Protein AF-A0A969LD33-F1 (afdb_monomer)

Structure (mmCIF, N/CA/C/O backbone):
data_AF-A0A969LD33-F1
#
_entry.id   AF-A0A969LD33-F1
#
loop_
_atom_site.group_PDB
_atom_site.id
_atom_site.type_symbol
_atom_site.label_atom_id
_atom_site.label_alt_id
_atom_site.label_comp_id
_atom_site.label_asym_id
_atom_site.label_entity_id
_atom_site.label_seq_id
_atom_site.pdbx_PDB_ins_code
_atom_site.Cartn_x
_atom_site.Cartn_y
_atom_site.Cartn_z
_atom_site.occupancy
_atom_site.B_iso_or_equiv
_atom_site.auth_seq_id
_atom_site.auth_comp_id
_atom_site.auth_asym_id
_atom_site.auth_atom_id
_atom_site.pdbx_PDB_model_num
ATOM 1 N N . MET A 1 1 ? 9.204 -5.238 -15.839 1.00 81.50 1 MET A N 1
ATOM 2 C CA . MET A 1 1 ? 9.076 -4.074 -16.749 1.00 81.50 1 MET A CA 1
ATOM 3 C C . MET A 1 1 ? 10.156 -3.019 -16.549 1.00 81.50 1 MET A C 1
ATOM 5 O O . MET A 1 1 ? 10.791 -2.683 -17.538 1.00 81.50 1 MET A O 1
ATOM 9 N N . ILE A 1 2 ? 10.417 -2.546 -15.320 1.00 81.62 2 ILE A N 1
ATOM 10 C CA . ILE A 1 2 ? 11.443 -1.516 -15.028 1.00 81.62 2 ILE A CA 1
ATOM 11 C C . ILE A 1 2 ? 12.782 -1.817 -15.716 1.00 81.62 2 ILE A C 1
ATOM 13 O O . ILE A 1 2 ? 13.266 -0.999 -16.484 1.00 81.62 2 ILE A O 1
ATOM 17 N N . ASN A 1 3 ? 13.319 -3.028 -15.545 1.00 82.06 3 ASN A N 1
ATOM 18 C CA . ASN A 1 3 ? 14.589 -3.421 -16.159 1.00 82.06 3 ASN A CA 1
ATOM 19 C C . ASN A 1 3 ? 14.614 -3.291 -17.702 1.00 82.06 3 ASN A C 1
ATOM 21 O O . ASN A 1 3 ? 15.618 -2.871 -18.267 1.00 82.06 3 ASN A O 1
ATOM 25 N N . LEU A 1 4 ? 13.511 -3.603 -18.395 1.00 87.81 4 LEU A N 1
ATOM 26 C CA . LEU A 1 4 ? 13.436 -3.474 -19.858 1.00 87.81 4 LEU A CA 1
ATOM 27 C C . LEU A 1 4 ? 13.403 -2.004 -20.29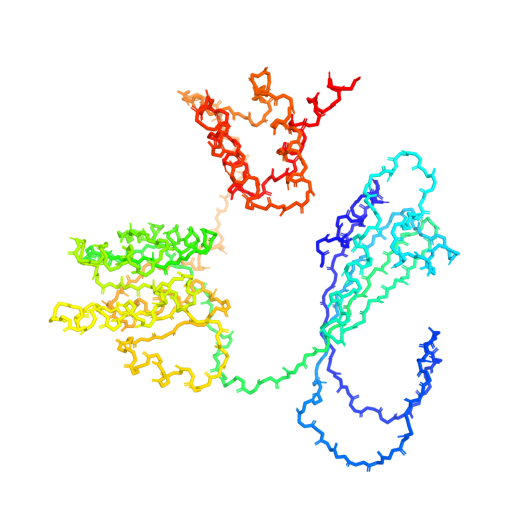4 1.00 87.81 4 LEU A C 1
ATOM 29 O O . LEU A 1 4 ? 14.089 -1.633 -21.242 1.00 87.81 4 LEU A O 1
ATOM 33 N N . LEU A 1 5 ? 12.650 -1.165 -19.576 1.00 87.12 5 LEU A N 1
ATOM 34 C CA . LEU A 1 5 ? 12.556 0.272 -19.847 1.00 87.12 5 LEU A CA 1
ATOM 35 C C . LEU A 1 5 ? 13.878 0.991 -19.574 1.00 87.12 5 LEU A C 1
ATOM 37 O O . LEU A 1 5 ? 14.331 1.770 -20.407 1.00 87.12 5 LEU A O 1
ATOM 41 N N . THR A 1 6 ? 14.531 0.688 -18.451 1.00 81.38 6 THR A N 1
ATOM 42 C CA . THR A 1 6 ? 15.838 1.263 -18.118 1.00 81.38 6 THR A CA 1
ATOM 43 C C . THR A 1 6 ? 16.883 0.893 -19.168 1.00 81.38 6 THR A C 1
ATOM 45 O O . THR A 1 6 ? 17.645 1.758 -19.591 1.00 81.38 6 THR A O 1
ATOM 48 N N . ASN A 1 7 ? 16.886 -0.354 -19.657 1.00 84.62 7 ASN A N 1
ATOM 49 C CA . ASN A 1 7 ? 17.780 -0.764 -20.743 1.00 84.62 7 ASN A CA 1
ATOM 50 C C . ASN A 1 7 ? 17.483 -0.014 -22.048 1.00 84.62 7 ASN A C 1
ATOM 52 O O . ASN A 1 7 ? 18.404 0.508 -22.671 1.00 84.62 7 ASN A O 1
ATOM 56 N N . ALA A 1 8 ? 16.213 0.092 -22.441 1.00 87.00 8 ALA A N 1
ATOM 57 C CA . ALA A 1 8 ? 15.817 0.821 -23.643 1.00 87.00 8 ALA A CA 1
ATOM 58 C C . ALA A 1 8 ? 16.255 2.296 -23.601 1.00 87.00 8 ALA A C 1
ATOM 60 O O . ALA A 1 8 ? 16.802 2.802 -24.580 1.00 87.00 8 ALA A O 1
ATOM 61 N N . ILE A 1 9 ? 16.087 2.962 -22.452 1.00 86.50 9 ILE A N 1
ATOM 62 C CA . ILE A 1 9 ? 16.541 4.344 -22.236 1.00 86.50 9 ILE A CA 1
ATOM 63 C C . ILE A 1 9 ? 18.070 4.417 -22.291 1.00 86.50 9 ILE A C 1
ATOM 65 O O . ILE A 1 9 ? 18.626 5.250 -23.001 1.00 86.50 9 ILE A O 1
ATOM 69 N N . LYS A 1 10 ? 18.761 3.507 -21.597 1.00 83.31 10 LYS A N 1
ATOM 70 C CA . LYS A 1 10 ? 20.227 3.470 -21.537 1.00 83.31 10 LYS A CA 1
ATOM 71 C C . LYS A 1 10 ? 20.876 3.321 -22.917 1.00 83.31 10 LYS A C 1
ATOM 73 O O . LYS A 1 10 ? 21.896 3.951 -23.180 1.00 83.31 10 LYS A O 1
ATOM 78 N N . PHE A 1 11 ? 20.314 2.487 -23.791 1.00 83.25 11 PHE A N 1
ATOM 79 C CA . PHE A 1 11 ? 20.898 2.185 -25.105 1.00 83.25 11 PHE A CA 1
ATOM 80 C C . PHE A 1 11 ? 20.351 3.050 -26.255 1.00 83.25 11 PHE A C 1
ATOM 82 O O . PHE A 1 11 ? 20.788 2.888 -27.400 1.00 83.25 11 PHE A O 1
ATOM 89 N N . THR A 1 12 ? 19.467 4.007 -25.951 1.00 87.44 12 THR A N 1
ATOM 90 C CA . THR A 1 12 ? 18.903 4.969 -26.911 1.00 87.44 12 THR A CA 1
ATOM 91 C C . THR A 1 12 ? 19.360 6.382 -26.568 1.00 87.44 12 THR A C 1
ATOM 93 O O . THR A 1 12 ? 18.650 7.143 -25.921 1.00 87.44 12 THR A O 1
ATOM 96 N N . LEU A 1 13 ? 20.562 6.750 -27.023 1.00 83.00 13 LEU A N 1
ATOM 97 C CA . LEU A 1 13 ? 21.115 8.096 -26.805 1.00 83.00 13 LEU A CA 1
ATOM 98 C C . LEU A 1 13 ? 20.323 9.196 -27.530 1.00 83.00 13 LEU A C 1
ATOM 100 O O . LEU A 1 13 ? 20.258 10.330 -27.064 1.00 83.00 13 LEU A O 1
ATOM 104 N N . GLN A 1 14 ? 19.760 8.870 -28.694 1.00 85.81 14 GLN A N 1
ATOM 105 C CA . GLN A 1 14 ? 18.908 9.747 -29.494 1.00 85.81 14 GLN A CA 1
ATOM 106 C C . GLN A 1 14 ? 17.761 8.921 -30.075 1.00 85.81 14 GLN A C 1
ATOM 108 O O . GLN A 1 14 ? 17.981 7.803 -30.540 1.00 85.81 14 GLN A O 1
ATOM 113 N N . GLY A 1 15 ? 16.548 9.477 -30.057 1.00 90.94 15 GLY A N 1
ATOM 114 C CA . GLY A 1 15 ? 15.341 8.817 -30.550 1.00 90.94 15 GLY A CA 1
ATOM 115 C C . GLY A 1 15 ? 14.277 8.665 -29.466 1.00 90.94 15 GLY A C 1
ATOM 116 O O . GLY A 1 15 ? 14.094 9.571 -28.656 1.00 90.94 15 GLY A O 1
ATOM 117 N N . SER A 1 16 ? 13.548 7.550 -29.468 1.00 92.44 16 SER A N 1
ATOM 118 C CA . SER A 1 16 ? 12.398 7.336 -28.586 1.00 92.44 16 SER A CA 1
ATOM 119 C C . SER A 1 16 ? 12.370 5.936 -27.988 1.00 92.44 16 SER A C 1
ATOM 121 O O . SER A 1 16 ? 12.778 4.969 -28.630 1.00 92.44 16 SER A O 1
ATOM 123 N N . VAL A 1 17 ? 11.786 5.839 -26.794 1.00 93.06 17 VAL A N 1
ATOM 124 C CA . VAL A 1 17 ? 11.389 4.581 -26.161 1.00 93.06 17 VAL A CA 1
ATOM 125 C C . VAL A 1 17 ? 9.873 4.596 -25.990 1.00 93.06 17 VAL A C 1
ATOM 127 O O . VAL A 1 17 ? 9.324 5.553 -25.451 1.00 93.06 17 VAL A O 1
ATOM 130 N N . THR A 1 18 ? 9.192 3.551 -26.452 1.00 93.12 18 THR A N 1
ATOM 131 C CA . THR A 1 18 ? 7.733 3.412 -26.386 1.00 93.12 18 THR A CA 1
ATOM 132 C C . THR A 1 18 ? 7.370 2.151 -25.615 1.00 93.12 18 THR A C 1
ATOM 134 O O . THR A 1 18 ? 7.901 1.080 -25.899 1.00 93.12 18 THR A O 1
ATOM 137 N N . LEU A 1 19 ? 6.444 2.270 -24.660 1.00 94.31 19 LEU A N 1
ATOM 138 C CA . LEU A 1 19 ? 5.789 1.129 -24.025 1.00 94.31 19 LEU A CA 1
ATOM 139 C C . LEU A 1 19 ? 4.407 0.935 -24.650 1.00 94.31 19 LEU A C 1
ATOM 141 O O . LEU A 1 19 ? 3.546 1.804 -24.526 1.00 94.31 19 LEU A O 1
ATOM 145 N N . HIS A 1 20 ? 4.188 -0.215 -25.274 1.00 94.31 20 HIS A N 1
ATOM 146 C CA . HIS A 1 20 ? 2.886 -0.629 -25.780 1.00 94.31 20 HIS A CA 1
ATOM 147 C C . HIS A 1 20 ? 2.333 -1.761 -24.912 1.00 94.31 20 HIS A C 1
ATOM 149 O O . HIS A 1 20 ? 3.065 -2.673 -24.528 1.00 94.31 20 HIS A O 1
ATOM 155 N N . VAL A 1 21 ? 1.045 -1.689 -24.578 1.00 93.50 21 VAL A N 1
ATOM 156 C CA . VAL A 1 21 ? 0.347 -2.725 -23.813 1.00 93.50 21 VAL A CA 1
ATOM 157 C C . VAL A 1 21 ? -0.903 -3.127 -24.578 1.00 93.50 21 VAL A C 1
ATOM 159 O O . VAL A 1 21 ? -1.769 -2.289 -24.828 1.00 93.50 21 VAL A O 1
ATOM 162 N N . SER A 1 22 ? -1.005 -4.403 -24.937 1.00 91.25 22 SER A N 1
ATOM 163 C CA . SER A 1 22 ? -2.163 -4.968 -25.628 1.00 91.25 22 SER A CA 1
ATOM 164 C C . SER A 1 22 ? -2.712 -6.181 -24.884 1.00 91.25 22 SER A C 1
ATOM 166 O O . SER A 1 22 ? -2.003 -6.872 -24.153 1.00 91.25 22 SER A O 1
ATOM 168 N N . THR A 1 23 ? -4.003 -6.447 -25.066 1.00 88.19 23 THR A N 1
ATOM 169 C CA . THR A 1 23 ? -4.649 -7.670 -24.581 1.00 88.19 23 THR A CA 1
ATOM 170 C C . THR A 1 23 ? -5.134 -8.480 -25.772 1.00 88.19 23 THR A C 1
ATOM 172 O O . THR A 1 23 ? -5.705 -7.938 -26.720 1.00 88.19 23 THR A O 1
ATOM 175 N N . HIS A 1 24 ? -4.887 -9.784 -25.741 1.00 82.88 24 HIS A N 1
ATOM 176 C CA . HIS A 1 24 ? -5.308 -10.714 -26.775 1.00 82.88 24 HIS A CA 1
ATOM 177 C C . HIS A 1 24 ? -6.213 -11.763 -26.147 1.00 82.88 24 HIS A C 1
ATOM 179 O O . HIS A 1 24 ? -5.860 -12.413 -25.167 1.00 82.88 24 HIS A O 1
ATOM 185 N N . LYS A 1 25 ? -7.406 -11.937 -26.713 1.00 74.62 25 LYS A N 1
ATOM 186 C CA . LYS A 1 25 ? -8.262 -13.059 -26.344 1.00 74.62 25 LYS A CA 1
ATOM 187 C C . LYS A 1 25 ? -7.704 -14.304 -27.017 1.00 74.62 25 LYS A C 1
ATOM 189 O O . LYS A 1 25 ? -7.549 -14.307 -28.243 1.00 74.62 25 LYS A O 1
ATOM 194 N N . GLN A 1 26 ? -7.393 -15.342 -26.241 1.00 59.94 26 GLN A N 1
ATOM 195 C CA . GLN A 1 26 ? -6.938 -16.599 -26.822 1.00 59.94 26 GLN A CA 1
ATOM 196 C C . GLN A 1 26 ? -8.118 -17.206 -27.584 1.00 59.94 26 GLN A C 1
ATOM 198 O O . GLN A 1 26 ? -9.071 -17.740 -27.023 1.00 59.94 26 GLN A O 1
ATOM 203 N N . SER A 1 27 ? -8.103 -17.017 -28.900 1.00 43.16 27 SER A N 1
ATOM 204 C CA . SER A 1 27 ? -9.104 -17.580 -29.790 1.00 43.16 27 SER A CA 1
ATOM 205 C C . SER A 1 27 ? -8.764 -19.056 -29.950 1.00 43.16 27 SER A C 1
ATOM 207 O O . SER A 1 27 ? -7.663 -19.374 -30.397 1.00 43.16 27 SER A O 1
ATOM 209 N N . HIS A 1 28 ? -9.685 -19.954 -29.598 1.00 42.56 28 HIS A N 1
ATOM 210 C CA . HIS A 1 28 ? -9.611 -21.365 -29.979 1.00 42.56 28 HIS A CA 1
ATOM 211 C C . HIS A 1 28 ? -9.614 -21.464 -31.513 1.00 42.56 28 HIS A C 1
ATOM 213 O O . HIS A 1 28 ? -10.659 -21.616 -32.142 1.00 42.56 28 HIS A O 1
ATOM 219 N N . VAL A 1 29 ? -8.446 -21.328 -32.138 1.00 31.67 29 VAL A N 1
ATOM 220 C CA . VAL A 1 29 ? -8.268 -21.530 -33.574 1.00 31.67 29 VAL A CA 1
ATOM 221 C C . VAL A 1 29 ? -7.514 -22.836 -33.750 1.00 31.67 29 VAL A C 1
ATOM 223 O O . VAL A 1 29 ? -6.356 -22.982 -33.363 1.00 31.67 29 VAL A O 1
ATOM 226 N N . LEU A 1 30 ? -8.245 -23.803 -34.301 1.00 32.06 30 LEU A N 1
ATOM 227 C CA . LEU A 1 30 ? -7.734 -25.059 -34.827 1.00 32.06 30 LEU A CA 1
ATOM 228 C C . LEU A 1 30 ? -6.490 -24.817 -35.691 1.00 32.06 30 LEU A C 1
ATOM 230 O O . LEU A 1 30 ? -6.442 -23.885 -36.487 1.00 32.06 30 LEU A O 1
ATOM 234 N N . ALA A 1 31 ? -5.510 -25.696 -35.506 1.00 35.16 31 ALA A N 1
ATOM 235 C CA . 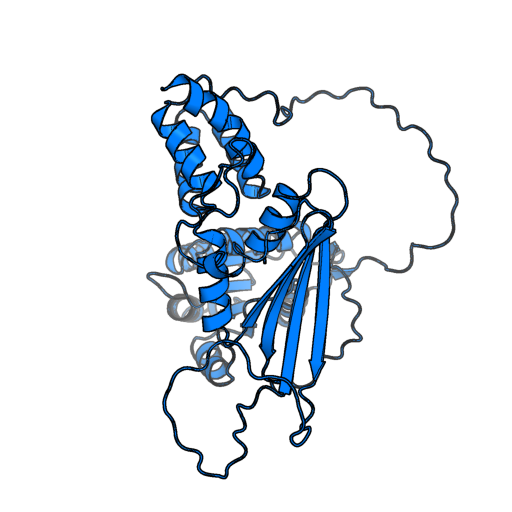ALA A 1 31 ? -4.231 -25.772 -36.197 1.00 35.16 31 ALA A CA 1
ATOM 236 C C . ALA A 1 31 ? -4.196 -25.187 -37.624 1.00 35.16 31 ALA A C 1
ATOM 238 O O . ALA A 1 31 ? -4.864 -25.707 -38.513 1.00 35.16 31 ALA A O 1
ATOM 239 N N . SER A 1 32 ? -3.287 -24.235 -37.866 1.00 31.11 32 SER A N 1
ATOM 240 C CA . SER A 1 32 ? -2.472 -24.210 -39.090 1.00 31.11 32 SER A CA 1
ATOM 241 C C . SER A 1 32 ? -1.339 -23.173 -39.020 1.00 31.11 32 SER A C 1
ATOM 243 O O . SER A 1 32 ? -1.589 -21.977 -38.939 1.00 31.11 32 SER A O 1
ATOM 245 N N . HIS A 1 33 ? -0.111 -23.682 -39.147 1.00 35.50 33 HIS A N 1
ATOM 246 C CA . HIS A 1 33 ? 1.088 -23.044 -39.712 1.00 35.50 33 HIS A CA 1
ATOM 247 C C . HIS A 1 33 ? 1.653 -21.763 -39.068 1.00 35.50 33 HIS A C 1
ATOM 249 O O . HIS A 1 33 ? 1.570 -20.673 -39.625 1.00 35.50 33 HIS A O 1
ATOM 255 N N . THR A 1 34 ? 2.435 -21.958 -38.008 1.00 30.20 34 THR A N 1
ATOM 256 C CA . THR A 1 34 ? 3.594 -21.114 -37.664 1.00 30.20 34 THR A CA 1
ATOM 257 C C . THR A 1 34 ? 4.830 -22.021 -37.565 1.00 30.20 34 THR A C 1
ATOM 259 O O . THR A 1 34 ? 4.680 -23.178 -37.154 1.00 30.20 34 THR A O 1
ATOM 262 N N . PRO A 1 35 ? 6.042 -21.581 -37.963 1.00 27.92 35 PRO A N 1
ATOM 263 C CA . PRO A 1 35 ? 7.249 -22.379 -37.757 1.00 27.92 35 PRO A CA 1
ATOM 264 C C . PRO A 1 35 ? 7.450 -22.601 -36.251 1.00 27.92 35 PRO A C 1
ATOM 266 O O . PRO A 1 35 ? 7.119 -21.708 -35.467 1.00 27.92 35 PRO A O 1
ATOM 269 N N . PRO A 1 36 ? 7.967 -23.764 -35.822 1.00 32.38 36 PRO A N 1
ATOM 270 C CA . PRO A 1 36 ? 8.129 -24.043 -34.404 1.00 32.38 36 PRO A CA 1
ATOM 271 C C . PRO A 1 36 ? 9.132 -23.059 -33.779 1.00 32.38 36 PRO A C 1
ATOM 273 O O . PRO A 1 36 ? 10.068 -22.630 -34.464 1.00 32.38 36 PRO A O 1
ATOM 276 N N . PRO A 1 37 ? 8.977 -22.710 -32.490 1.00 35.28 37 PRO A N 1
ATOM 277 C CA . PRO A 1 37 ? 10.009 -21.984 -31.767 1.00 35.28 37 PRO A CA 1
ATOM 278 C C . PRO A 1 37 ? 11.327 -22.764 -31.840 1.00 35.28 37 PRO A C 1
ATOM 280 O O . PRO A 1 37 ? 11.354 -23.996 -31.750 1.00 35.28 37 PRO A O 1
ATOM 283 N N . LEU A 1 38 ? 12.430 -22.037 -32.020 1.00 36.91 38 LEU A N 1
ATOM 284 C CA . LEU A 1 38 ? 13.767 -22.577 -31.819 1.00 36.91 38 LEU A CA 1
ATOM 285 C C . LEU A 1 38 ? 13.863 -22.978 -30.343 1.00 36.91 38 LEU A C 1
ATOM 287 O O . LEU A 1 38 ? 14.031 -22.114 -29.491 1.00 36.91 38 LEU A O 1
ATOM 291 N N . TYR A 1 39 ? 13.736 -24.287 -30.096 1.00 32.78 39 TYR A N 1
ATOM 292 C CA . TYR A 1 39 ? 13.856 -25.011 -28.824 1.00 32.78 39 TYR A CA 1
ATOM 293 C C . TYR A 1 39 ? 12.529 -25.432 -28.156 1.00 32.78 39 TYR A C 1
ATOM 295 O O . TYR A 1 39 ? 11.757 -24.619 -27.657 1.00 32.78 39 TYR A O 1
ATOM 303 N N . VAL A 1 40 ? 12.310 -26.753 -28.105 1.00 32.28 40 VAL A N 1
ATOM 304 C CA . VAL A 1 40 ? 11.246 -27.438 -27.351 1.00 32.28 40 VAL A CA 1
ATOM 305 C C . VAL A 1 40 ? 11.929 -28.532 -26.514 1.00 32.28 40 VAL A C 1
ATOM 307 O O . VAL A 1 40 ? 12.630 -29.360 -27.106 1.00 32.28 40 VAL A O 1
ATOM 310 N N . PRO A 1 41 ? 11.786 -28.574 -25.176 1.00 27.31 41 PRO A N 1
ATOM 311 C CA . PRO A 1 41 ? 12.353 -29.657 -24.381 1.00 27.31 41 PRO A CA 1
ATOM 312 C C . PRO A 1 41 ? 11.647 -30.982 -24.681 1.00 27.31 41 PRO A C 1
ATOM 314 O O . PRO A 1 41 ? 10.430 -31.048 -24.849 1.00 27.31 41 PRO A O 1
ATOM 317 N N . TYR A 1 42 ? 12.443 -32.043 -24.757 1.00 23.23 42 TYR A N 1
ATOM 318 C CA . TYR A 1 42 ? 12.027 -33.397 -25.094 1.00 23.23 42 TYR A CA 1
ATOM 319 C C . TYR A 1 42 ? 11.142 -34.008 -23.995 1.00 23.23 42 TYR A C 1
ATOM 321 O O . TYR A 1 42 ? 11.544 -34.069 -22.836 1.00 23.23 42 TYR A O 1
ATOM 329 N N . GLY A 1 43 ? 9.992 -34.554 -24.398 1.00 29.98 43 GLY A N 1
ATOM 330 C CA . GLY A 1 43 ? 9.255 -35.563 -23.638 1.00 29.98 43 GLY A CA 1
ATOM 331 C C . GLY A 1 43 ? 7.982 -35.078 -22.951 1.00 29.98 43 GLY A C 1
ATOM 332 O O . GLY A 1 43 ? 8.016 -34.723 -21.782 1.00 29.98 43 GLY A O 1
ATOM 333 N N . GLN A 1 44 ? 6.845 -35.207 -23.640 1.00 29.88 44 GLN A N 1
ATOM 334 C CA . GLN A 1 44 ? 5.652 -35.868 -23.097 1.00 29.88 44 GLN A CA 1
ATOM 335 C C . GLN A 1 44 ? 4.654 -36.163 -24.225 1.00 29.88 44 GLN A C 1
ATOM 337 O O . GLN A 1 44 ? 4.319 -35.307 -25.041 1.00 29.88 44 GLN A O 1
ATOM 342 N N . ASN A 1 45 ? 4.244 -37.430 -24.295 1.00 28.03 45 ASN A N 1
ATOM 343 C CA . ASN A 1 45 ? 3.330 -37.964 -25.295 1.00 28.03 45 ASN A CA 1
ATOM 344 C C . ASN A 1 45 ? 1.938 -37.333 -25.187 1.00 28.03 45 ASN A C 1
ATOM 346 O O . ASN A 1 45 ? 1.374 -37.200 -24.105 1.00 28.03 45 ASN A O 1
ATOM 350 N N . THR A 1 46 ? 1.358 -37.049 -26.348 1.00 34.12 46 THR A N 1
ATOM 351 C CA . THR A 1 46 ? -0.037 -36.661 -26.542 1.00 34.12 46 THR A CA 1
ATOM 352 C C . THR A 1 46 ? -1.004 -37.756 -26.096 1.00 34.12 46 THR A C 1
ATOM 354 O O . THR A 1 46 ? -0.911 -38.902 -26.541 1.00 34.12 46 THR A O 1
ATOM 357 N N . SER A 1 47 ? -1.997 -37.388 -25.292 1.00 27.98 47 SER A N 1
ATOM 358 C CA . SER A 1 47 ? -3.268 -38.102 -25.141 1.00 27.98 47 SER A CA 1
ATOM 359 C C . SER A 1 47 ? -4.376 -37.077 -24.890 1.00 27.98 47 SER A C 1
ATOM 361 O O . SER A 1 47 ? -4.183 -36.087 -24.195 1.00 27.98 47 SER A O 1
ATOM 363 N N . VAL A 1 48 ? -5.506 -37.287 -25.555 1.00 34.25 48 VAL A N 1
ATOM 364 C CA . VAL A 1 48 ? -6.618 -36.346 -25.748 1.00 34.25 48 VAL A CA 1
ATOM 365 C C . VAL A 1 48 ? -7.606 -36.361 -24.563 1.00 34.25 48 VAL A C 1
ATOM 367 O O . VAL A 1 48 ? -7.872 -37.434 -24.031 1.00 34.25 48 VAL A O 1
ATOM 370 N N . LYS A 1 49 ? -8.232 -35.190 -24.302 1.00 35.75 49 LYS A N 1
ATOM 371 C CA . LYS A 1 49 ? -9.451 -34.864 -23.502 1.00 35.75 49 LYS A CA 1
ATOM 372 C C . LYS A 1 49 ? -9.301 -34.534 -22.007 1.00 35.75 49 LYS A C 1
ATOM 374 O O . LYS A 1 49 ? -9.312 -35.429 -21.176 1.00 35.75 49 LYS A O 1
ATOM 379 N N . GLN A 1 50 ? -9.409 -33.240 -21.691 1.00 30.56 50 GLN A N 1
ATOM 380 C CA . GLN A 1 50 ? -10.512 -32.617 -20.931 1.00 30.56 50 GLN A CA 1
ATOM 381 C C . GLN A 1 50 ? -10.306 -31.090 -20.965 1.00 30.56 50 GLN A C 1
ATOM 383 O O . GLN A 1 50 ? -9.173 -30.637 -20.824 1.00 30.56 50 GLN A O 1
ATOM 388 N N . GLU A 1 51 ? -11.358 -30.299 -21.205 1.00 38.84 51 GLU A N 1
ATOM 389 C CA . GLU A 1 51 ? -11.296 -28.841 -21.014 1.00 38.84 51 GLU A CA 1
ATOM 390 C C . GLU A 1 51 ? -11.017 -28.578 -19.533 1.00 38.84 51 GLU A C 1
ATOM 392 O O . GLU A 1 51 ? -11.854 -28.856 -18.675 1.00 38.84 51 GLU A O 1
ATOM 397 N N . ASN A 1 52 ? -9.800 -28.124 -19.237 1.00 40.66 52 ASN A N 1
ATOM 398 C CA . ASN A 1 52 ? -9.406 -27.736 -17.894 1.00 40.66 52 ASN A CA 1
ATOM 399 C C . ASN A 1 52 ? -9.922 -26.302 -17.658 1.00 40.66 52 ASN A C 1
ATOM 401 O O . ASN A 1 52 ? -9.588 -25.424 -18.464 1.00 40.66 52 ASN A O 1
ATOM 405 N N . PRO A 1 53 ? -10.712 -26.030 -16.601 1.00 47.41 53 PRO A N 1
ATOM 406 C CA . PRO A 1 53 ? -11.174 -24.677 -16.268 1.00 47.41 53 PRO A CA 1
ATOM 407 C C . PRO A 1 53 ? -10.026 -23.686 -16.001 1.00 47.41 53 PRO A C 1
ATOM 409 O O . PRO A 1 53 ? -10.241 -22.480 -16.053 1.00 47.41 53 PRO A O 1
ATOM 412 N N . ASP A 1 54 ? -8.799 -24.182 -15.821 1.00 52.59 54 ASP A N 1
ATOM 413 C CA . ASP A 1 54 ? -7.571 -23.390 -15.706 1.00 52.59 54 ASP A CA 1
ATOM 414 C C . ASP A 1 54 ? -6.931 -23.034 -17.060 1.00 52.59 54 ASP A C 1
ATOM 416 O O . ASP A 1 54 ? -5.733 -22.772 -17.135 1.00 52.59 54 ASP A O 1
ATOM 420 N N . THR A 1 55 ? -7.668 -23.043 -18.172 1.00 57.69 55 THR A N 1
ATOM 421 C CA . THR A 1 55 ? -7.111 -22.547 -19.441 1.00 57.69 55 THR A CA 1
ATOM 422 C C . THR A 1 55 ? -7.162 -21.013 -19.465 1.00 57.69 55 THR A C 1
ATOM 424 O O . THR A 1 55 ? -8.232 -20.428 -19.283 1.00 57.69 55 THR A O 1
ATOM 427 N N . PRO A 1 56 ? -6.021 -20.316 -19.634 1.00 62.50 56 PRO A N 1
ATOM 428 C CA . PRO A 1 56 ? -6.000 -18.859 -19.641 1.00 62.50 56 PRO A CA 1
ATOM 429 C C . PRO A 1 56 ? -6.783 -18.321 -20.844 1.00 62.50 56 PRO A C 1
ATOM 431 O O . PRO A 1 56 ? -6.432 -18.524 -21.998 1.00 62.50 56 PRO A O 1
ATOM 434 N N . SER A 1 57 ? -7.881 -17.629 -20.564 1.00 74.06 57 SER A N 1
ATOM 435 C CA . SER A 1 57 ? -8.790 -17.054 -21.573 1.00 74.06 57 SER A CA 1
ATOM 436 C C . SER A 1 57 ? -8.223 -15.837 -22.326 1.00 74.06 57 SER A C 1
ATOM 438 O O . SER A 1 57 ? -8.689 -15.491 -23.417 1.00 74.06 57 SER A O 1
ATOM 440 N N . HIS A 1 58 ? -7.226 -15.169 -21.744 1.00 83.75 58 HIS A N 1
ATOM 441 C CA . HIS A 1 58 ? -6.644 -13.933 -22.253 1.00 83.75 58 HIS A CA 1
ATOM 442 C C . HIS A 1 58 ? -5.124 -13.962 -22.058 1.00 83.75 58 HIS A C 1
ATOM 444 O O . HIS A 1 58 ? -4.628 -14.593 -21.129 1.00 83.75 58 HIS A O 1
ATOM 450 N N . SER A 1 59 ? -4.379 -13.255 -22.901 1.00 88.62 59 SER A N 1
ATOM 451 C CA . SER A 1 59 ? -2.987 -12.893 -22.639 1.00 88.62 59 SER A CA 1
ATOM 452 C C . SER A 1 59 ? -2.829 -11.376 -22.664 1.00 88.62 59 SER A C 1
ATOM 454 O O . SER A 1 59 ? -3.515 -10.671 -23.410 1.00 88.62 59 SER A O 1
ATOM 456 N N . ILE A 1 60 ? -1.949 -10.858 -21.811 1.00 92.50 60 ILE A N 1
ATOM 457 C CA . ILE A 1 60 ? -1.502 -9.466 -21.856 1.00 92.50 60 ILE A CA 1
ATOM 458 C C . ILE A 1 60 ? -0.086 -9.429 -22.413 1.00 92.50 60 ILE A C 1
ATOM 460 O O . ILE A 1 60 ? 0.766 -10.225 -22.018 1.00 92.50 60 ILE A O 1
ATOM 464 N N . ARG A 1 61 ? 0.162 -8.506 -23.338 1.00 94.19 61 ARG A N 1
ATOM 465 C CA . ARG A 1 61 ? 1.448 -8.328 -23.998 1.00 94.19 61 ARG A CA 1
ATOM 466 C C . ARG A 1 61 ? 1.967 -6.922 -23.734 1.00 94.19 61 ARG A C 1
ATOM 468 O O . ARG A 1 61 ? 1.274 -5.942 -23.988 1.00 94.19 61 ARG A O 1
ATOM 475 N N . PHE A 1 62 ? 3.189 -6.84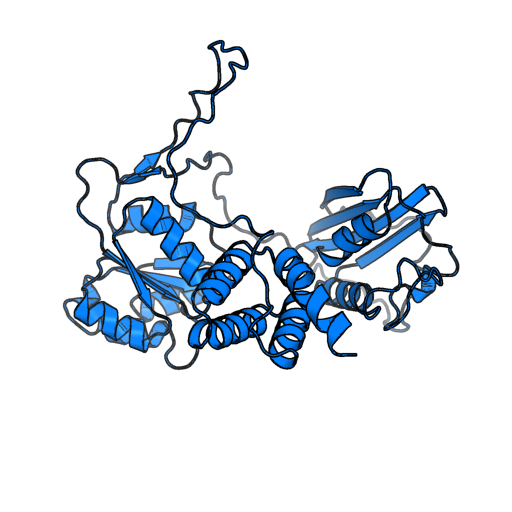0 -23.229 1.00 95.44 62 PHE A N 1
ATOM 476 C CA . PHE A 1 62 ? 3.932 -5.606 -23.011 1.00 95.44 62 PHE A CA 1
ATOM 477 C C . PHE A 1 62 ? 5.089 -5.550 -23.998 1.00 95.44 62 PHE A C 1
ATOM 479 O O . PHE A 1 62 ? 5.894 -6.476 -24.031 1.00 95.44 62 PHE A O 1
ATOM 486 N N . GLU A 1 63 ? 5.213 -4.471 -24.760 1.00 96.25 63 GLU A N 1
ATOM 487 C CA . GLU A 1 63 ? 6.300 -4.273 -25.717 1.00 96.25 63 GLU A CA 1
ATOM 488 C C . GLU A 1 63 ? 7.058 -2.995 -25.372 1.00 96.25 63 GLU A C 1
ATOM 490 O O . GLU A 1 63 ? 6.479 -1.911 -25.336 1.00 96.25 63 GLU A O 1
ATOM 495 N N . VAL A 1 64 ? 8.355 -3.122 -25.106 1.00 95.06 64 VAL A N 1
ATOM 496 C CA . VAL A 1 64 ? 9.275 -1.992 -24.961 1.00 95.06 64 VAL A CA 1
ATOM 497 C C . VAL A 1 64 ? 10.041 -1.859 -26.265 1.00 95.06 64 VAL A C 1
ATOM 499 O O . VAL A 1 64 ? 10.850 -2.728 -26.590 1.00 95.06 64 VAL A O 1
ATOM 502 N N . ILE A 1 65 ? 9.756 -0.792 -27.004 1.00 96.06 65 ILE A N 1
ATOM 503 C CA . ILE A 1 65 ? 10.322 -0.500 -28.320 1.00 96.06 65 ILE A CA 1
ATOM 504 C C . ILE A 1 65 ? 11.289 0.666 -28.170 1.00 96.06 65 ILE A C 1
ATOM 506 O O . ILE A 1 65 ? 10.898 1.732 -27.701 1.00 96.06 65 ILE A O 1
ATOM 510 N N . ASP A 1 66 ? 12.530 0.479 -28.587 1.00 95.31 66 ASP A N 1
ATOM 511 C CA . ASP A 1 66 ? 13.570 1.496 -28.611 1.00 95.31 66 ASP A CA 1
ATOM 512 C C . ASP A 1 66 ? 14.067 1.725 -30.041 1.00 95.31 66 ASP A C 1
ATOM 514 O O . ASP A 1 66 ? 14.039 0.814 -30.867 1.00 95.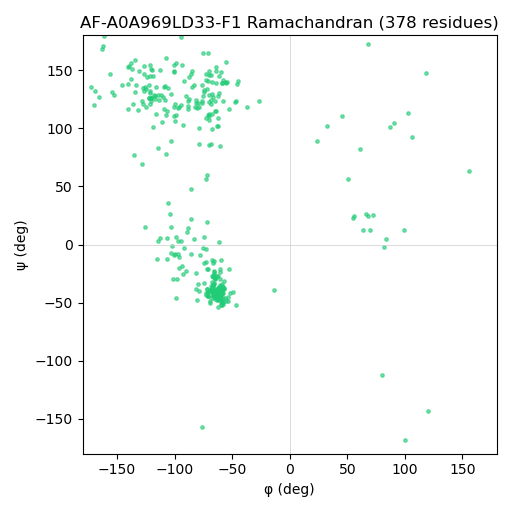31 66 ASP A O 1
ATOM 518 N N . THR A 1 67 ? 14.520 2.942 -30.339 1.00 94.81 67 THR A N 1
ATOM 519 C CA . THR A 1 67 ? 15.147 3.302 -31.625 1.00 94.81 67 THR A CA 1
ATOM 520 C C . THR A 1 67 ? 16.668 3.427 -31.490 1.00 94.81 67 THR A C 1
ATOM 522 O O . THR A 1 67 ? 17.287 4.236 -32.181 1.00 94.81 67 THR A O 1
ATOM 525 N N . GLY A 1 68 ? 17.265 2.721 -30.527 1.00 90.25 68 GLY A N 1
ATOM 526 C CA . GLY A 1 68 ? 18.677 2.816 -30.187 1.00 90.25 68 GLY A CA 1
ATOM 527 C C . GLY A 1 68 ? 19.591 2.094 -31.178 1.00 90.25 68 GLY A C 1
ATOM 528 O O . GLY A 1 68 ? 19.251 1.833 -32.332 1.00 90.25 68 GLY A O 1
ATOM 529 N N . LYS A 1 69 ? 20.793 1.730 -30.720 1.00 88.69 69 LYS A N 1
ATOM 530 C CA . LYS A 1 69 ? 21.821 1.114 -31.584 1.00 88.69 69 LYS A CA 1
ATOM 531 C C . LYS A 1 69 ? 21.453 -0.273 -32.131 1.00 88.69 69 LYS A C 1
ATOM 533 O O . LYS A 1 69 ? 22.095 -0.740 -33.072 1.00 88.69 69 LYS A O 1
ATOM 538 N N . GLY A 1 70 ? 20.430 -0.914 -31.570 1.00 88.56 70 GLY A N 1
ATOM 539 C CA . GLY A 1 70 ? 20.063 -2.291 -31.884 1.00 88.56 70 GLY A CA 1
ATOM 540 C C . GLY A 1 70 ? 21.101 -3.314 -31.410 1.00 88.56 70 GLY A C 1
ATOM 541 O O . GLY A 1 70 ? 22.183 -2.973 -30.929 1.00 88.56 70 GLY A O 1
ATOM 542 N N . ILE A 1 71 ? 20.757 -4.591 -31.533 1.00 87.50 71 ILE A N 1
ATOM 543 C CA . ILE A 1 71 ? 21.526 -5.731 -31.035 1.00 87.50 71 ILE A CA 1
ATOM 544 C C . ILE A 1 71 ? 21.873 -6.636 -32.227 1.00 87.50 71 ILE A C 1
ATOM 546 O O . ILE A 1 71 ? 20.975 -7.094 -32.938 1.00 87.50 71 ILE A O 1
ATOM 550 N N . PRO A 1 72 ? 23.163 -6.922 -32.464 1.00 86.12 72 PRO A N 1
ATOM 551 C CA . PRO A 1 72 ? 23.605 -7.900 -33.452 1.00 86.12 72 PRO A CA 1
ATOM 552 C C . PRO A 1 72 ? 22.982 -9.290 -33.249 1.00 86.12 72 PRO A C 1
ATOM 554 O O . PRO A 1 72 ? 22.921 -9.804 -32.132 1.00 86.12 72 PRO A O 1
ATOM 557 N N . ALA A 1 73 ? 22.587 -9.951 -34.342 1.00 85.88 73 ALA A N 1
ATOM 558 C CA . ALA A 1 73 ? 21.888 -11.242 -34.295 1.00 85.88 73 ALA A CA 1
ATOM 559 C C . ALA A 1 73 ? 22.658 -12.352 -33.548 1.00 85.88 73 ALA A C 1
ATOM 561 O O . ALA A 1 73 ? 22.051 -13.207 -32.909 1.00 85.88 73 ALA A O 1
ATOM 562 N N . ASN A 1 74 ? 23.992 -12.324 -33.587 1.00 81.06 74 ASN A N 1
ATOM 563 C CA . ASN A 1 74 ? 24.844 -13.272 -32.866 1.00 81.06 74 ASN A CA 1
ATOM 564 C C . ASN A 1 74 ? 24.843 -13.070 -31.340 1.00 81.06 74 ASN A C 1
ATOM 566 O O . ASN A 1 74 ? 25.189 -14.000 -30.623 1.00 81.06 74 ASN A O 1
ATOM 570 N N . GLN A 1 75 ? 24.465 -11.889 -30.848 1.00 79.38 75 GLN A N 1
ATOM 571 C CA . GLN A 1 75 ? 24.404 -11.567 -29.416 1.00 79.38 75 GLN A CA 1
ATOM 572 C C . GLN A 1 75 ? 23.005 -11.749 -28.827 1.00 79.38 75 GLN A C 1
ATOM 574 O O . GLN A 1 75 ? 22.863 -11.916 -27.620 1.00 79.38 75 GLN A O 1
ATOM 579 N N . ILE A 1 76 ? 21.969 -11.748 -29.672 1.00 82.19 76 ILE A N 1
ATOM 580 C CA . ILE A 1 76 ? 20.585 -11.991 -29.244 1.00 82.19 76 ILE A CA 1
ATOM 581 C C . ILE A 1 76 ? 20.462 -13.350 -28.540 1.00 82.19 76 ILE A C 1
ATOM 583 O O . ILE A 1 76 ? 19.761 -13.463 -27.538 1.00 82.19 76 ILE A O 1
ATOM 587 N N . LEU A 1 77 ? 21.175 -14.367 -29.037 1.00 74.81 77 LEU A N 1
ATOM 588 C CA . LEU A 1 77 ? 21.116 -15.732 -28.509 1.00 74.81 77 LEU A CA 1
ATOM 589 C C . LEU A 1 77 ? 21.634 -15.856 -27.071 1.00 74.81 77 LEU A C 1
ATOM 591 O O . LEU A 1 77 ? 21.159 -16.721 -26.346 1.00 74.81 77 LEU A O 1
ATOM 595 N N . SER A 1 78 ? 22.565 -14.995 -26.663 1.00 78.31 78 SER A N 1
ATOM 596 C CA . SER A 1 78 ? 23.197 -15.027 -25.339 1.00 78.31 78 SER A CA 1
ATOM 597 C C . SER A 1 78 ? 22.710 -13.907 -24.416 1.00 78.31 78 SER A C 1
ATOM 599 O O . SER A 1 78 ? 23.239 -13.708 -23.329 1.00 78.31 78 SER A O 1
ATOM 601 N N . LEU A 1 79 ? 21.719 -13.120 -24.842 1.00 79.44 79 LEU A N 1
ATOM 602 C CA . LEU A 1 79 ? 21.273 -11.926 -24.121 1.00 79.44 79 LEU A CA 1
ATOM 603 C C . LEU A 1 79 ? 20.646 -12.249 -22.750 1.00 79.44 79 LEU A C 1
ATOM 605 O O . LEU A 1 79 ? 20.665 -11.425 -21.837 1.00 79.44 79 LEU A O 1
ATOM 609 N N . PHE A 1 80 ? 20.079 -13.448 -22.623 1.00 77.12 80 PHE A N 1
ATOM 610 C CA . PHE A 1 80 ? 19.468 -13.948 -21.393 1.00 77.12 80 PHE A CA 1
ATOM 611 C C . PHE A 1 80 ? 20.410 -14.837 -20.571 1.00 77.12 80 PHE A C 1
ATOM 613 O O . PHE A 1 80 ? 20.007 -15.329 -19.519 1.00 77.12 80 PHE A O 1
ATOM 620 N N . ASP A 1 81 ? 21.659 -15.014 -21.010 1.00 70.69 81 ASP A N 1
ATOM 621 C CA . ASP A 1 81 ? 22.666 -15.729 -20.236 1.00 70.69 81 ASP A CA 1
ATOM 622 C C . ASP A 1 81 ? 23.177 -14.841 -19.099 1.00 70.69 81 ASP A C 1
ATOM 624 O O . ASP A 1 81 ? 23.459 -13.651 -19.274 1.00 70.69 81 ASP A O 1
ATOM 628 N N . ALA A 1 82 ? 23.328 -15.428 -17.912 1.00 66.81 82 ALA A N 1
ATOM 629 C CA . ALA A 1 82 ? 23.847 -14.711 -16.756 1.00 66.81 82 ALA A CA 1
ATOM 630 C C . ALA A 1 82 ? 25.249 -14.149 -17.035 1.00 66.81 82 ALA A C 1
ATOM 632 O O . ALA A 1 82 ? 26.093 -14.822 -17.625 1.00 66.81 82 ALA A O 1
ATOM 633 N N . PHE A 1 83 ? 25.491 -12.917 -16.576 1.00 59.91 83 PHE A N 1
ATOM 634 C CA . PHE A 1 83 ? 26.767 -12.203 -16.717 1.00 59.91 83 PHE A CA 1
ATOM 635 C C . PHE A 1 83 ? 27.178 -11.886 -18.163 1.00 59.91 83 PHE A C 1
ATOM 637 O O . PHE A 1 83 ? 28.306 -11.450 -18.398 1.00 59.91 83 PHE A O 1
ATOM 644 N N . THR A 1 84 ? 26.271 -12.044 -19.130 1.00 60.66 84 THR A N 1
ATOM 645 C CA . THR A 1 84 ? 26.547 -11.696 -20.524 1.00 60.66 84 THR A CA 1
ATOM 646 C C . THR A 1 84 ? 26.165 -10.245 -20.797 1.00 60.66 84 THR A C 1
ATOM 648 O O . THR A 1 84 ? 25.052 -9.803 -20.519 1.00 60.66 84 THR A O 1
ATOM 651 N N . GLN A 1 85 ? 27.104 -9.482 -21.355 1.00 62.28 85 GLN A N 1
ATOM 652 C CA . GLN A 1 85 ? 26.892 -8.103 -21.789 1.00 62.28 85 GLN A CA 1
ATOM 653 C C . GLN A 1 85 ? 26.958 -8.052 -23.316 1.00 62.28 85 GLN A C 1
ATOM 655 O O . GLN A 1 85 ? 27.909 -8.542 -23.919 1.00 62.28 85 GLN A O 1
ATOM 660 N N . ALA A 1 86 ? 25.946 -7.456 -23.950 1.00 58.16 86 ALA A N 1
ATOM 661 C CA . ALA A 1 86 ? 25.859 -7.421 -25.409 1.00 58.16 86 ALA A CA 1
ATOM 662 C C . ALA A 1 86 ? 27.001 -6.605 -26.049 1.00 58.16 86 ALA A C 1
ATOM 664 O O . ALA A 1 86 ? 27.426 -6.898 -27.158 1.00 58.16 86 ALA A O 1
ATOM 665 N N . THR A 1 87 ? 27.561 -5.592 -25.382 1.00 55.81 87 THR A N 1
ATOM 666 C CA . THR A 1 87 ? 28.510 -4.681 -26.045 1.00 55.81 87 THR A CA 1
ATOM 667 C C . THR A 1 87 ? 29.883 -4.629 -25.394 1.00 55.81 87 THR A C 1
ATOM 669 O O . THR A 1 87 ? 29.995 -4.339 -24.210 1.00 55.81 87 THR A O 1
ATOM 672 N N . ASN A 1 88 ? 30.924 -4.778 -26.222 1.00 51.28 88 ASN A N 1
ATOM 673 C CA . ASN A 1 88 ? 32.324 -4.469 -25.894 1.00 51.28 88 ASN A CA 1
ATOM 674 C C . ASN A 1 88 ? 32.613 -2.951 -25.858 1.00 51.28 88 ASN A C 1
ATOM 676 O O . ASN A 1 88 ? 33.767 -2.544 -25.729 1.00 51.28 88 ASN A O 1
ATOM 680 N N . ASP A 1 89 ? 31.584 -2.108 -25.993 1.00 50.16 89 ASP A N 1
ATOM 681 C CA . ASP A 1 89 ? 31.705 -0.656 -25.887 1.00 50.16 89 ASP A CA 1
ATOM 682 C C . ASP A 1 89 ? 31.991 -0.284 -24.426 1.00 50.16 89 ASP A C 1
ATOM 684 O O . ASP A 1 89 ? 31.093 -0.318 -23.582 1.00 50.16 89 ASP A O 1
ATOM 688 N N . GLN A 1 90 ? 33.232 0.120 -24.135 1.00 46.38 90 GLN A N 1
ATOM 689 C CA . GLN A 1 90 ? 33.673 0.592 -22.811 1.00 46.38 90 GLN A CA 1
ATOM 690 C C . GLN A 1 90 ? 32.791 1.717 -22.238 1.00 46.38 90 GLN A C 1
ATOM 692 O O . GLN A 1 90 ? 32.749 1.911 -21.030 1.00 46.38 90 GLN A O 1
ATOM 697 N N . GLN A 1 91 ? 32.046 2.429 -23.090 1.00 48.09 91 GLN A N 1
ATOM 698 C CA . GLN A 1 91 ? 31.149 3.522 -22.707 1.00 48.09 91 GLN A CA 1
ATOM 699 C C . GLN A 1 91 ? 29.839 3.071 -22.032 1.00 48.09 91 GLN A C 1
ATOM 701 O O . GLN A 1 91 ? 29.174 3.897 -21.420 1.00 48.09 91 GLN A O 1
ATOM 706 N N . PHE A 1 92 ? 29.453 1.791 -22.134 1.00 50.88 92 PHE A N 1
ATOM 707 C CA . PHE A 1 92 ? 28.194 1.269 -21.573 1.00 50.88 92 PHE A CA 1
ATOM 708 C C . PHE A 1 92 ? 28.383 0.065 -20.633 1.00 50.88 92 PHE A C 1
ATOM 710 O O . PHE A 1 92 ? 27.401 -0.613 -20.305 1.00 50.88 92 PHE A O 1
ATOM 717 N N . GLN A 1 93 ? 29.617 -0.184 -20.174 1.00 48.41 93 GLN A N 1
ATOM 718 C CA . GLN A 1 93 ? 29.991 -1.247 -19.227 1.00 48.41 93 GLN A CA 1
ATOM 719 C C . GLN A 1 93 ? 29.529 -0.958 -17.786 1.00 48.41 93 GLN A C 1
ATOM 721 O O . GLN A 1 93 ? 30.315 -0.955 -16.847 1.00 48.41 93 GLN A O 1
ATOM 726 N N . GLU A 1 94 ? 28.232 -0.743 -17.592 1.00 47.59 94 GLU A N 1
ATOM 727 C CA . GLU A 1 94 ? 27.634 -0.640 -16.257 1.00 47.59 94 GLU A CA 1
ATOM 728 C C . GLU A 1 94 ? 26.531 -1.691 -16.097 1.00 47.59 94 GLU A C 1
ATOM 730 O O . GLU A 1 94 ? 25.605 -1.764 -16.911 1.00 47.59 94 GLU A O 1
ATOM 735 N N . GLY A 1 95 ? 26.630 -2.508 -15.047 1.00 56.81 95 GLY A N 1
ATOM 736 C CA . GLY A 1 95 ? 25.641 -3.523 -14.676 1.00 56.81 95 GLY A CA 1
ATOM 737 C C . GLY A 1 95 ? 26.179 -4.958 -14.695 1.00 56.81 95 GLY A C 1
ATOM 738 O O . GLY A 1 95 ? 27.016 -5.331 -15.510 1.00 56.81 95 GLY A O 1
ATOM 739 N N . THR A 1 96 ? 25.656 -5.800 -13.805 1.00 55.28 96 THR A N 1
ATOM 740 C CA . THR A 1 96 ? 26.116 -7.183 -13.562 1.00 55.28 96 THR A CA 1
ATOM 741 C C . THR A 1 96 ? 25.753 -8.185 -14.666 1.00 55.28 96 THR A C 1
ATOM 743 O O . THR A 1 96 ? 26.110 -9.355 -14.574 1.00 55.28 96 THR A O 1
ATOM 746 N N . GLY A 1 97 ? 25.005 -7.767 -15.694 1.00 62.47 97 GLY A N 1
ATOM 747 C CA . GLY A 1 97 ? 24.472 -8.670 -16.723 1.00 62.47 97 GLY A CA 1
ATOM 748 C C . GLY A 1 97 ? 23.364 -9.603 -16.216 1.00 62.47 97 GLY A C 1
ATOM 749 O O . GLY A 1 97 ? 22.999 -10.548 -16.904 1.00 62.47 97 GLY A O 1
ATOM 750 N N . LEU A 1 98 ? 22.816 -9.364 -15.018 1.00 68.81 98 LEU A N 1
ATOM 751 C CA . LEU A 1 98 ? 21.785 -10.223 -14.417 1.00 68.81 98 LEU A CA 1
ATOM 752 C C . LEU A 1 98 ? 20.348 -9.772 -14.700 1.00 68.81 98 LEU A C 1
ATOM 754 O O . LEU A 1 98 ? 19.423 -10.570 -14.579 1.00 68.81 98 LEU A O 1
ATOM 758 N N . GLY A 1 99 ? 20.131 -8.516 -15.099 1.00 74.12 99 GLY A N 1
ATOM 759 C CA . GLY A 1 99 ? 18.783 -7.949 -15.208 1.00 74.12 99 GLY A CA 1
ATOM 760 C C . GLY A 1 99 ? 17.862 -8.700 -16.178 1.00 74.12 99 GLY A C 1
ATOM 761 O O . GLY A 1 99 ? 16.705 -8.976 -15.852 1.00 74.12 99 GLY A O 1
ATOM 762 N N . LEU A 1 100 ? 18.353 -9.043 -17.373 1.00 80.44 100 LEU A N 1
ATOM 763 C CA . LEU A 1 100 ? 17.576 -9.784 -18.376 1.00 80.44 100 LEU A CA 1
ATOM 764 C C . LEU A 1 100 ? 17.340 -11.256 -17.988 1.00 80.44 100 LEU A C 1
ATOM 766 O O . LEU A 1 100 ? 16.180 -11.668 -18.062 1.00 80.44 100 LEU A O 1
ATOM 770 N N . PRO A 1 101 ? 18.341 -12.012 -17.492 1.00 73.06 101 PRO A N 1
ATOM 771 C CA . PRO A 1 101 ? 18.113 -13.336 -16.903 1.00 73.06 101 PRO A CA 1
ATOM 772 C C . PRO A 1 101 ? 17.057 -13.333 -15.784 1.00 73.06 101 PRO A C 1
ATOM 774 O O . PRO A 1 101 ? 16.142 -14.155 -15.782 1.00 73.06 101 PRO A O 1
ATOM 777 N N . ILE A 1 102 ? 17.120 -12.362 -14.865 1.00 72.44 102 ILE A N 1
ATOM 778 C CA . ILE A 1 102 ? 16.133 -12.213 -13.783 1.00 72.44 102 ILE A CA 1
ATOM 779 C C . ILE A 1 102 ? 14.743 -11.912 -14.358 1.00 72.44 102 ILE A C 1
ATOM 781 O O . ILE A 1 102 ? 13.751 -12.515 -13.951 1.00 72.44 102 ILE A O 1
ATOM 785 N N . SER A 1 103 ? 14.663 -11.008 -15.339 1.00 83.38 103 SER A N 1
ATOM 786 C CA . SER A 1 103 ? 13.399 -10.682 -16.011 1.00 83.38 103 SER A CA 1
ATOM 787 C C . SER A 1 103 ? 12.789 -11.917 -16.679 1.00 83.38 103 SER A C 1
ATOM 789 O O . SER A 1 103 ? 11.586 -12.131 -16.571 1.00 83.38 103 SER A O 1
ATOM 791 N N . GLN A 1 104 ? 13.608 -12.750 -17.327 1.00 78.12 104 GLN A N 1
ATOM 792 C CA . GLN A 1 104 ? 13.160 -14.001 -17.932 1.00 78.12 104 GLN A CA 1
ATOM 793 C C . GLN A 1 104 ? 12.636 -14.982 -16.882 1.00 78.12 104 GLN A C 1
ATOM 795 O O . GLN A 1 104 ? 11.564 -15.549 -17.084 1.00 78.12 104 GLN A O 1
ATOM 800 N N . HIS A 1 105 ? 13.337 -15.145 -15.758 1.00 70.31 105 HIS A N 1
ATOM 801 C CA . HIS A 1 105 ? 12.903 -16.042 -14.688 1.00 70.31 105 HIS A CA 1
ATOM 802 C C . HIS A 1 105 ? 11.538 -15.640 -14.113 1.00 70.31 105 HIS A C 1
ATOM 804 O O . HIS A 1 105 ? 10.656 -16.486 -13.978 1.00 70.31 105 HIS A O 1
ATOM 810 N N . TYR A 1 106 ? 11.320 -14.346 -13.854 1.00 80.38 106 TYR A N 1
ATOM 811 C CA . TYR A 1 106 ? 10.017 -13.854 -13.396 1.00 80.38 106 TYR A CA 1
ATOM 812 C C . TYR A 1 106 ? 8.911 -14.090 -14.424 1.00 80.38 106 TYR A C 1
ATOM 814 O O . TYR A 1 106 ? 7.832 -14.555 -14.071 1.00 80.38 106 TYR A O 1
ATOM 822 N N . VAL A 1 107 ? 9.179 -13.812 -15.701 1.00 83.44 107 VAL A N 1
ATOM 823 C CA . VAL A 1 107 ? 8.200 -14.040 -16.770 1.00 83.44 107 VAL A CA 1
ATOM 824 C C . VAL A 1 107 ? 7.848 -15.527 -16.883 1.00 83.44 107 VAL A C 1
ATOM 826 O O . VAL A 1 107 ? 6.671 -15.859 -16.980 1.00 83.44 107 VAL A O 1
ATOM 829 N N . GLN A 1 108 ? 8.827 -16.426 -16.773 1.00 76.50 108 GLN A N 1
ATOM 830 C CA . GLN A 1 108 ? 8.599 -17.876 -16.751 1.00 76.50 108 GLN A CA 1
ATOM 831 C C . GLN A 1 108 ? 7.804 -18.332 -15.521 1.00 76.50 108 GLN A C 1
ATOM 833 O O . GLN A 1 108 ? 6.914 -19.171 -15.654 1.00 76.50 108 GLN A O 1
ATOM 838 N N . ALA A 1 109 ? 8.083 -17.769 -14.341 1.00 75.50 109 ALA A N 1
ATOM 839 C CA . ALA A 1 109 ? 7.331 -18.046 -13.115 1.00 75.50 109 ALA A CA 1
ATOM 840 C C . ALA A 1 109 ? 5.856 -17.622 -13.225 1.00 75.50 109 ALA A C 1
ATOM 842 O O . ALA A 1 109 ? 4.994 -18.224 -12.593 1.00 75.50 109 ALA A O 1
ATOM 843 N N . MET A 1 110 ? 5.560 -16.631 -14.070 1.00 82.62 110 MET A N 1
ATOM 844 C CA . MET A 1 110 ? 4.202 -16.200 -14.420 1.00 82.62 110 MET A CA 1
ATOM 845 C C . MET A 1 110 ? 3.607 -16.977 -15.610 1.00 82.62 110 MET A C 1
ATOM 847 O O . MET A 1 110 ? 2.638 -16.522 -16.213 1.00 82.62 110 MET A O 1
ATOM 851 N N . ASN A 1 111 ? 4.211 -18.107 -16.002 1.00 84.94 111 ASN A N 1
ATOM 852 C CA . ASN A 1 111 ? 3.859 -18.890 -17.195 1.00 84.94 111 ASN A CA 1
ATOM 853 C C . ASN A 1 111 ? 3.863 -18.079 -18.505 1.00 84.94 111 ASN A C 1
ATOM 855 O O . ASN A 1 111 ? 3.219 -18.454 -19.484 1.00 84.94 111 ASN A O 1
ATOM 859 N N . GLY A 1 112 ? 4.591 -16.967 -18.519 1.00 86.38 112 GLY A N 1
ATOM 860 C CA . GLY A 1 112 ? 4.720 -16.070 -19.650 1.00 86.38 112 GLY A CA 1
ATOM 861 C C . GLY A 1 112 ? 5.942 -16.352 -20.517 1.00 86.38 112 GLY A C 1
ATOM 862 O O . GLY A 1 112 ? 6.773 -17.219 -20.238 1.00 86.38 112 GLY A O 1
ATOM 863 N N . ILE A 1 113 ? 6.066 -15.565 -21.582 1.00 89.62 113 ILE A N 1
ATOM 864 C CA . ILE A 1 113 ? 7.157 -15.629 -22.555 1.00 89.62 113 ILE A CA 1
ATOM 865 C C . ILE A 1 113 ? 7.767 -14.239 -22.702 1.00 89.62 113 ILE A C 1
ATOM 867 O O . ILE A 1 113 ? 7.053 -13.253 -22.854 1.00 89.62 113 ILE A O 1
ATOM 871 N N . ILE A 1 114 ? 9.097 -14.161 -22.689 1.00 90.38 114 ILE A N 1
ATOM 872 C CA . ILE A 1 114 ? 9.845 -12.960 -23.066 1.00 90.38 114 ILE A CA 1
ATOM 873 C C . ILE A 1 114 ? 10.544 -13.208 -24.403 1.00 90.38 114 ILE A C 1
ATOM 875 O O . ILE A 1 114 ? 11.127 -14.269 -24.623 1.00 90.38 114 ILE A O 1
ATOM 879 N N . SER A 1 115 ? 10.476 -12.240 -25.308 1.00 90.81 115 SER A N 1
ATOM 880 C CA . SER A 1 115 ? 11.080 -12.303 -26.637 1.00 90.81 115 SER A CA 1
ATOM 881 C C . SER A 1 115 ? 11.730 -10.972 -26.995 1.00 90.81 115 SER A C 1
ATOM 883 O O . SER A 1 115 ? 11.381 -9.927 -26.444 1.00 90.81 115 SER A O 1
ATOM 885 N N . VAL A 1 116 ? 12.695 -11.016 -27.908 1.00 93.44 116 VAL A N 1
ATOM 886 C CA .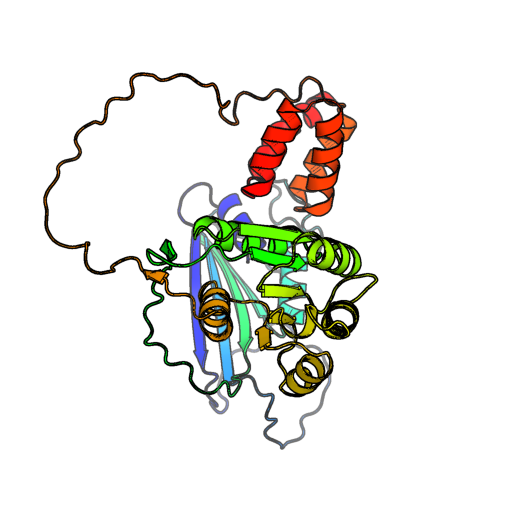 VAL A 1 116 ? 13.393 -9.831 -28.405 1.00 93.44 116 VAL A CA 1
ATOM 887 C C . VAL A 1 116 ? 13.486 -9.891 -29.923 1.00 93.44 116 VAL A C 1
ATOM 889 O O . VAL A 1 116 ? 13.785 -10.933 -30.505 1.00 93.44 116 VAL A O 1
ATOM 892 N N . THR A 1 117 ? 13.235 -8.758 -30.564 1.00 92.44 117 THR A N 1
ATOM 893 C CA . THR A 1 117 ? 13.534 -8.522 -31.978 1.00 92.44 117 THR A CA 1
ATOM 894 C C . THR A 1 117 ? 14.375 -7.260 -32.066 1.00 92.44 117 THR A C 1
ATOM 896 O O . THR A 1 117 ? 14.119 -6.299 -31.350 1.00 92.44 117 THR A O 1
ATOM 899 N N . SER A 1 118 ? 15.441 -7.268 -32.858 1.00 92.62 118 SER A N 1
ATOM 900 C CA . SER A 1 118 ? 16.354 -6.129 -32.923 1.00 92.62 118 SER A CA 1
ATOM 901 C C . SER A 1 118 ? 17.096 -6.106 -34.249 1.00 92.62 118 SER A C 1
ATOM 903 O O . SER A 1 118 ? 17.396 -7.160 -34.814 1.00 92.62 118 SER A O 1
ATOM 905 N N . GLU A 1 119 ? 17.390 -4.905 -34.740 1.00 91.56 119 GLU A N 1
ATOM 906 C CA . GLU A 1 119 ? 18.205 -4.690 -35.931 1.00 91.56 119 GLU A CA 1
ATOM 907 C C . GLU A 1 119 ? 19.231 -3.584 -35.660 1.00 91.56 119 GLU A C 1
ATOM 909 O O . GLU A 1 119 ? 18.899 -2.507 -35.158 1.00 91.56 119 GLU A O 1
ATOM 914 N N . VAL A 1 120 ? 20.495 -3.852 -36.005 1.00 91.31 120 VAL A N 1
ATOM 915 C CA . VAL A 1 120 ? 21.602 -2.908 -35.797 1.00 91.31 120 VAL A CA 1
ATOM 916 C C . VAL A 1 120 ? 21.307 -1.593 -36.523 1.00 91.31 120 VAL A C 1
ATOM 918 O O . VAL A 1 120 ? 21.067 -1.573 -37.728 1.00 91.31 120 VAL A O 1
ATOM 921 N N . GLY A 1 121 ? 21.325 -0.492 -35.774 1.00 88.62 121 GLY A N 1
ATOM 922 C CA . GLY A 1 121 ? 21.032 0.859 -36.251 1.00 88.62 121 GLY A CA 1
ATOM 923 C C . GLY A 1 121 ? 19.546 1.224 -36.354 1.00 88.62 121 GLY A C 1
ATOM 924 O O . GLY A 1 121 ? 19.255 2.361 -36.714 1.00 88.62 121 GLY A O 1
ATOM 925 N N . LYS A 1 122 ? 18.612 0.308 -36.052 1.00 91.88 122 LYS A N 1
ATOM 926 C CA . LYS A 1 122 ? 17.162 0.596 -36.033 1.00 91.88 122 LYS A CA 1
ATOM 927 C C . LYS A 1 122 ? 16.511 0.469 -34.653 1.00 91.88 122 LYS A C 1
ATOM 929 O O . LYS A 1 122 ? 15.382 0.923 -34.492 1.00 91.88 122 LYS A O 1
ATOM 934 N N . GLY A 1 123 ? 17.213 -0.123 -33.688 1.00 92.44 123 GLY A N 1
ATOM 935 C CA . GLY A 1 123 ? 16.745 -0.305 -32.316 1.00 92.44 123 GLY A CA 1
ATOM 936 C C . GLY A 1 123 ? 16.216 -1.709 -32.033 1.00 92.44 123 GLY A C 1
ATOM 937 O O . GLY A 1 123 ? 16.452 -2.645 -32.806 1.00 92.44 123 GLY A O 1
ATOM 938 N N . SER A 1 124 ? 15.554 -1.876 -30.890 1.00 94.50 124 SER A N 1
ATOM 939 C CA . SER A 1 124 ? 15.087 -3.179 -30.400 1.00 94.50 124 SER A CA 1
ATOM 940 C C . SER A 1 124 ? 13.650 -3.132 -29.894 1.00 94.50 124 SER A C 1
ATOM 942 O O . SER A 1 124 ? 13.104 -2.095 -29.545 1.00 94.50 124 SER A O 1
ATOM 944 N N . THR A 1 125 ? 13.009 -4.291 -29.856 1.00 95.88 125 THR A N 1
ATOM 945 C CA . THR A 1 125 ? 11.695 -4.500 -29.259 1.00 95.88 125 THR A CA 1
ATOM 946 C C . THR A 1 125 ? 11.757 -5.715 -28.353 1.00 95.88 125 THR A C 1
ATOM 948 O O . THR A 1 125 ? 11.976 -6.833 -28.825 1.00 95.88 125 THR A O 1
ATOM 951 N N . PHE A 1 126 ? 11.548 -5.496 -27.058 1.00 95.31 126 PHE A N 1
ATOM 952 C CA . PHE A 1 126 ? 11.382 -6.552 -26.065 1.00 95.31 126 PHE A CA 1
ATOM 953 C C . PHE A 1 126 ? 9.901 -6.741 -25.779 1.00 95.31 126 PHE A C 1
ATOM 955 O O . PHE A 1 126 ? 9.244 -5.805 -25.330 1.00 95.31 126 PHE A O 1
ATOM 962 N N . ALA A 1 127 ? 9.386 -7.945 -26.005 1.00 94.81 127 ALA A N 1
ATOM 963 C CA . ALA A 1 127 ? 7.991 -8.278 -25.763 1.00 94.81 127 ALA A CA 1
ATOM 964 C C . ALA A 1 127 ? 7.865 -9.312 -24.639 1.00 94.81 127 ALA A C 1
ATOM 966 O O . ALA A 1 127 ? 8.511 -10.358 -24.684 1.00 94.81 127 ALA A O 1
ATOM 967 N N . VAL A 1 128 ? 7.022 -9.023 -23.650 1.00 94.62 128 VAL A N 1
ATOM 968 C CA . VAL A 1 128 ? 6.633 -9.927 -22.561 1.00 94.62 128 VAL A CA 1
ATOM 969 C C . VAL A 1 128 ? 5.159 -10.259 -22.720 1.00 94.62 128 VAL A C 1
ATOM 971 O O . VAL A 1 128 ? 4.333 -9.353 -22.742 1.00 94.62 128 VAL A O 1
ATOM 974 N N . GLU A 1 129 ? 4.826 -11.538 -22.795 1.00 93.06 129 GLU A N 1
ATOM 975 C CA . GLU A 1 129 ? 3.454 -12.029 -22.872 1.00 93.06 129 GLU A CA 1
ATOM 976 C C . GLU A 1 129 ? 3.135 -12.876 -21.640 1.00 93.06 129 GLU A C 1
ATOM 978 O O . GLU A 1 129 ? 3.870 -13.810 -21.336 1.00 93.06 129 GLU A O 1
ATOM 983 N N . ILE A 1 130 ? 2.064 -12.539 -20.920 1.00 92.69 130 ILE A N 1
ATOM 984 C CA . ILE A 1 130 ? 1.649 -13.215 -19.683 1.00 92.69 130 ILE A CA 1
ATOM 985 C C . ILE A 1 130 ? 0.218 -13.747 -19.862 1.00 92.69 130 ILE A C 1
ATOM 987 O O . ILE A 1 130 ? -0.673 -12.964 -20.216 1.00 92.69 130 ILE A O 1
ATOM 991 N N . PRO A 1 131 ? -0.032 -15.048 -19.624 1.00 88.88 131 PRO A N 1
ATOM 992 C CA . PRO A 1 131 ? -1.377 -15.610 -19.629 1.00 88.88 131 PRO A CA 1
ATOM 993 C C . PRO A 1 131 ? -2.183 -15.133 -18.415 1.00 88.88 131 PRO A C 1
ATOM 995 O O . PRO A 1 131 ? -1.669 -15.037 -17.303 1.00 88.88 131 PRO A O 1
ATOM 998 N N . LEU A 1 132 ? -3.466 -14.855 -18.628 1.00 84.00 132 LEU A N 1
ATOM 999 C CA . LEU A 1 132 ? -4.406 -14.405 -17.608 1.00 84.00 132 LEU A CA 1
ATOM 1000 C C . LEU A 1 132 ? -5.624 -15.332 -17.558 1.00 84.00 132 LEU A C 1
ATOM 1002 O O . LEU A 1 132 ? -6.249 -15.650 -18.577 1.00 84.00 132 LEU A O 1
ATOM 1006 N N . HIS A 1 133 ? -5.998 -15.715 -16.342 1.00 78.12 133 HIS A N 1
ATOM 1007 C CA . HIS A 1 133 ? -7.243 -16.423 -16.076 1.00 78.12 133 HIS A CA 1
ATOM 1008 C C . HIS A 1 133 ? -8.352 -15.400 -15.843 1.00 78.12 133 HIS A C 1
ATOM 1010 O O . HIS A 1 133 ? -8.245 -14.534 -14.971 1.00 78.12 133 HIS A O 1
ATOM 1016 N N . GLU A 1 134 ? -9.417 -15.487 -16.636 1.00 68.06 134 GLU A N 1
ATOM 1017 C CA . GLU A 1 134 ? -10.625 -14.715 -16.379 1.00 68.06 134 GLU A CA 1
ATOM 1018 C C . GLU A 1 134 ? -11.284 -15.309 -15.138 1.00 68.06 134 GLU A C 1
ATOM 1020 O O . GLU A 1 134 ? -11.723 -16.457 -15.116 1.00 68.06 134 GLU A O 1
ATOM 1025 N N . THR A 1 135 ? -11.272 -14.534 -14.063 1.00 56.22 135 THR A N 1
ATOM 1026 C CA . THR A 1 135 ? -11.947 -14.889 -12.822 1.00 56.22 135 THR A CA 1
ATOM 1027 C C . THR A 1 135 ? -13.354 -14.312 -12.867 1.00 56.22 135 THR A C 1
ATOM 1029 O O . THR A 1 135 ? -13.565 -13.194 -13.341 1.00 56.22 135 THR A O 1
ATOM 1032 N N . ALA A 1 136 ? -14.334 -15.069 -12.372 1.00 49.47 136 ALA A N 1
ATOM 1033 C CA . ALA A 1 136 ? -15.722 -14.630 -12.267 1.00 49.47 136 ALA A CA 1
ATOM 1034 C C . ALA A 1 136 ? -15.891 -13.583 -11.148 1.00 49.47 136 ALA A C 1
ATOM 1036 O O . ALA A 1 136 ? -16.636 -13.789 -10.192 1.00 49.47 136 ALA A O 1
ATOM 1037 N N . TYR A 1 137 ? -15.196 -12.448 -11.235 1.00 43.50 137 TYR A N 1
ATOM 1038 C CA . TYR A 1 137 ? -15.533 -11.295 -10.413 1.00 43.50 137 TYR A CA 1
ATOM 1039 C C . TYR A 1 137 ? -16.826 -10.687 -10.949 1.00 43.50 137 TYR A C 1
ATOM 1041 O O . TYR A 1 137 ? -16.883 -10.100 -12.030 1.00 43.50 137 TYR A O 1
ATOM 1049 N N . SER A 1 138 ? -17.891 -10.865 -10.171 1.00 46.44 138 SER A N 1
ATOM 1050 C CA . SER A 1 138 ? -19.190 -10.261 -10.432 1.00 46.44 138 SER A CA 1
ATOM 1051 C C . SER A 1 138 ? -19.086 -8.736 -10.346 1.00 46.44 138 SER A C 1
ATOM 1053 O O . SER A 1 138 ? -18.796 -8.177 -9.295 1.00 46.44 138 SER A O 1
ATOM 1055 N N . THR A 1 139 ? -19.314 -8.085 -11.488 1.00 43.81 139 THR A N 1
ATOM 1056 C CA . THR A 1 139 ? -19.834 -6.720 -11.678 1.00 43.81 139 THR A CA 1
ATOM 1057 C C . THR A 1 139 ? -19.641 -5.731 -10.520 1.00 43.81 139 THR A C 1
ATOM 1059 O O . THR A 1 139 ? -20.570 -5.493 -9.745 1.00 43.81 139 THR A O 1
ATOM 1062 N N . ARG A 1 140 ? -18.514 -5.010 -10.499 1.00 45.31 140 ARG A N 1
ATOM 1063 C CA . ARG A 1 140 ? -18.545 -3.606 -10.065 1.00 45.31 140 ARG A CA 1
ATOM 1064 C C . ARG A 1 140 ? -18.642 -2.746 -11.317 1.00 45.31 140 ARG A C 1
ATOM 1066 O O . ARG A 1 140 ? -17.819 -2.847 -12.221 1.00 45.31 140 ARG A O 1
ATOM 1073 N N . ASN A 1 141 ? -19.736 -1.999 -11.411 1.00 39.50 141 ASN A N 1
ATOM 1074 C CA . ASN A 1 141 ? -20.133 -1.222 -12.579 1.00 39.50 141 ASN A CA 1
ATOM 1075 C C . ASN A 1 141 ? -18.968 -0.303 -13.024 1.00 39.50 141 ASN A C 1
ATOM 1077 O O . ASN A 1 141 ? -18.613 0.598 -12.267 1.00 39.50 141 ASN A O 1
ATOM 1081 N N . PRO A 1 142 ? -18.383 -0.458 -14.227 1.00 43.06 142 PRO A N 1
ATOM 1082 C CA . PRO A 1 142 ? -17.231 0.335 -14.681 1.00 43.06 142 PRO A CA 1
ATOM 1083 C C . PRO A 1 142 ? -17.587 1.801 -15.018 1.00 43.06 142 PRO A C 1
ATOM 1085 O O . PRO A 1 142 ? -16.864 2.474 -15.744 1.00 43.06 142 PRO A O 1
ATOM 1088 N N . LYS A 1 143 ? -18.724 2.299 -14.511 1.00 38.53 143 LYS A N 1
ATOM 1089 C CA . LYS A 1 143 ? -19.283 3.636 -14.754 1.00 38.53 143 LYS A CA 1
ATOM 1090 C C . LYS A 1 143 ? -19.302 4.552 -13.529 1.00 38.53 143 LYS A C 1
ATOM 1092 O O . LYS A 1 143 ? -19.851 5.645 -13.625 1.00 38.53 143 LYS A O 1
ATOM 1097 N N . GLN A 1 144 ? -18.739 4.158 -12.388 1.00 47.25 144 GLN A N 1
ATOM 1098 C CA . GLN A 1 144 ? -18.435 5.150 -11.357 1.00 47.25 144 GLN A CA 1
ATOM 1099 C C . GLN A 1 144 ? -17.155 5.863 -11.780 1.00 47.25 144 GLN A C 1
ATOM 1101 O O . GLN A 1 144 ? -16.059 5.325 -11.626 1.00 47.25 144 GLN A O 1
ATOM 1106 N N . THR A 1 145 ? -17.302 7.058 -12.358 1.00 49.22 145 THR A N 1
ATOM 1107 C CA . THR A 1 145 ? -16.218 8.038 -12.389 1.00 49.22 145 THR A CA 1
ATOM 1108 C C . THR A 1 145 ? -15.636 8.091 -10.984 1.00 49.22 145 THR A C 1
ATOM 1110 O O . THR A 1 145 ? -16.375 8.224 -10.005 1.00 49.22 145 THR A O 1
ATOM 1113 N N . VAL A 1 146 ? -14.332 7.839 -10.881 1.00 54.97 146 VAL A N 1
ATOM 1114 C CA . VAL A 1 146 ? -13.605 7.799 -9.615 1.00 54.97 146 VAL A CA 1
ATOM 1115 C C . VAL A 1 146 ? -13.589 9.226 -9.083 1.00 54.97 146 VAL A C 1
ATOM 1117 O O . VAL A 1 146 ? -12.681 9.997 -9.375 1.00 54.97 146 VAL A O 1
ATOM 1120 N N . LYS A 1 147 ? -14.639 9.607 -8.357 1.00 67.69 147 LYS A N 1
ATOM 1121 C CA . LYS A 1 147 ? -14.725 10.922 -7.735 1.00 67.69 147 LYS A CA 1
ATOM 1122 C C . LYS A 1 147 ? -13.663 10.983 -6.646 1.00 67.69 147 LYS A C 1
ATOM 1124 O O . LYS A 1 147 ? -13.760 10.270 -5.651 1.00 67.69 147 LYS A O 1
ATOM 1129 N N . GLN A 1 148 ? -12.646 11.813 -6.851 1.00 77.75 148 GLN A N 1
ATOM 1130 C CA . GLN A 1 148 ? -11.587 12.016 -5.867 1.00 77.75 148 GLN A CA 1
ATOM 1131 C C . GLN A 1 148 ? -12.153 12.746 -4.650 1.00 77.75 148 GLN A C 1
ATOM 1133 O O . GLN A 1 148 ? -12.748 13.822 -4.785 1.00 77.75 148 GLN A O 1
ATOM 1138 N N . VAL A 1 149 ? -11.979 12.142 -3.476 1.00 83.12 149 VAL A N 1
ATOM 1139 C CA . VAL A 1 149 ? -12.299 12.765 -2.193 1.00 83.12 149 VAL A CA 1
ATOM 1140 C C . VAL A 1 149 ? -11.275 13.868 -1.944 1.00 83.12 149 VAL A C 1
ATOM 1142 O O . VAL A 1 149 ? -10.077 13.648 -2.069 1.00 83.12 149 VAL A O 1
ATOM 1145 N N . VAL A 1 150 ? -11.746 15.073 -1.633 1.00 85.31 150 VAL A N 1
ATOM 1146 C CA . VAL A 1 150 ? -10.874 16.219 -1.334 1.00 85.31 150 VAL A CA 1
ATOM 1147 C C . VAL A 1 150 ? -10.738 16.402 0.171 1.00 85.31 150 VAL A C 1
ATOM 1149 O O . VAL A 1 150 ? -9.645 16.624 0.672 1.00 85.31 150 VAL A O 1
ATOM 1152 N N . THR A 1 151 ? -11.854 16.349 0.895 1.00 88.06 151 THR A N 1
ATOM 1153 C CA . THR A 1 151 ? -11.895 16.563 2.344 1.00 88.06 151 THR A CA 1
ATOM 1154 C C . THR A 1 151 ? -13.211 16.042 2.927 1.00 88.06 151 THR A C 1
ATOM 1156 O O . THR A 1 151 ? -14.151 15.734 2.184 1.00 88.06 151 THR A O 1
ATOM 1159 N N . LEU A 1 152 ? -13.291 15.943 4.252 1.00 88.69 152 LEU A N 1
ATOM 1160 C CA . LEU A 1 152 ? -14.534 15.708 4.984 1.00 88.69 152 LEU A CA 1
ATOM 1161 C C . LEU A 1 152 ? -15.578 16.798 4.692 1.00 88.69 152 LEU A C 1
ATOM 1163 O O . LEU A 1 152 ? -15.258 17.983 4.590 1.00 88.69 152 LEU A O 1
ATOM 1167 N N . ALA A 1 153 ? -16.850 16.407 4.581 1.00 87.75 153 ALA A N 1
ATOM 1168 C CA . ALA A 1 153 ? -17.945 17.363 4.459 1.00 87.75 153 ALA A CA 1
ATOM 1169 C C . ALA A 1 153 ? -18.015 18.303 5.686 1.00 87.75 153 ALA A C 1
ATOM 1171 O O . ALA A 1 153 ? -17.689 17.895 6.805 1.00 87.75 153 ALA A O 1
ATOM 1172 N N . PRO A 1 154 ? -18.465 19.563 5.524 1.00 84.75 154 PRO A N 1
ATOM 1173 C CA . PRO A 1 154 ? -18.611 20.480 6.650 1.00 84.75 154 PRO A CA 1
ATOM 1174 C C . PRO A 1 154 ? -19.559 19.936 7.729 1.00 84.75 154 PRO A C 1
ATOM 1176 O O . PRO A 1 154 ? -20.622 19.403 7.417 1.00 84.75 154 PRO A O 1
ATOM 1179 N N . GLY A 1 155 ? -19.202 20.121 9.003 1.00 85.44 155 GLY A N 1
ATOM 1180 C CA . GLY A 1 155 ? -20.031 19.710 10.145 1.00 85.44 155 GLY A CA 1
ATOM 1181 C C . GLY A 1 155 ? -19.884 18.244 10.566 1.00 85.44 155 GLY A C 1
ATOM 1182 O O . GLY A 1 155 ? -20.596 17.808 11.468 1.00 85.44 155 GLY A O 1
ATOM 1183 N N . GLN A 1 156 ? -18.967 17.498 9.945 1.00 88.31 156 GLN A N 1
ATOM 1184 C CA . GLN A 1 156 ? -18.581 16.157 10.387 1.00 88.31 156 GLN A CA 1
ATOM 1185 C C . GLN A 1 156 ? -17.791 16.228 11.711 1.00 88.31 156 GLN A C 1
ATOM 1187 O O . GLN A 1 156 ? -17.055 17.195 11.928 1.00 88.31 156 GLN A O 1
ATOM 1192 N N . PRO A 1 157 ? -17.939 15.243 12.615 1.00 89.75 157 PRO A N 1
ATOM 1193 C CA . PRO A 1 157 ? -17.134 15.176 13.830 1.00 89.75 157 PRO A CA 1
ATOM 1194 C C . PRO A 1 157 ? -15.676 14.806 13.522 1.00 89.75 157 PRO A C 1
ATOM 1196 O O . PRO A 1 157 ? -15.356 14.280 12.457 1.00 89.75 157 PRO A O 1
ATOM 1199 N N . ASP A 1 158 ? -14.791 15.026 14.493 1.00 91.88 158 ASP A N 1
ATOM 1200 C CA . ASP A 1 158 ? -13.397 14.600 14.392 1.00 91.88 158 ASP A CA 1
ATOM 1201 C C . ASP A 1 158 ? -13.292 13.074 14.473 1.00 91.88 158 ASP A C 1
ATOM 1203 O O . ASP A 1 158 ? -13.497 12.467 15.530 1.00 91.88 158 ASP A O 1
ATOM 1207 N N . TYR A 1 159 ? -12.932 12.438 13.362 1.00 95.50 159 TYR A N 1
ATOM 1208 C CA . TYR A 1 159 ? -12.758 10.993 13.306 1.00 95.50 159 TYR A CA 1
ATOM 1209 C C . TYR A 1 159 ? -11.295 10.596 13.529 1.00 95.50 159 TYR A C 1
ATOM 1211 O O . TYR A 1 159 ? -10.411 10.970 12.760 1.00 95.50 159 TYR A O 1
ATOM 1219 N N . ARG A 1 160 ? -11.061 9.798 14.579 1.00 98.00 160 ARG A N 1
ATOM 1220 C CA . ARG A 1 160 ? -9.781 9.149 14.883 1.00 98.00 160 ARG A CA 1
ATOM 1221 C C . ARG A 1 160 ? -9.695 7.793 14.191 1.00 98.00 160 ARG A C 1
ATOM 1223 O O . ARG A 1 160 ? -10.509 6.913 14.485 1.00 98.00 160 ARG A O 1
ATOM 1230 N N . ILE A 1 161 ? -8.711 7.628 13.313 1.00 98.50 161 ILE A N 1
ATOM 1231 C CA . ILE A 1 161 ? -8.438 6.383 12.590 1.00 98.50 161 ILE A CA 1
ATOM 1232 C C . ILE A 1 161 ? -7.048 5.870 12.965 1.00 98.50 161 ILE A C 1
ATOM 1234 O O . ILE A 1 161 ? -6.069 6.611 12.916 1.00 98.50 161 ILE A O 1
ATOM 1238 N N . LEU A 1 162 ? -6.957 4.600 13.351 1.00 98.75 162 LEU A N 1
ATOM 1239 C CA . LEU A 1 162 ? -5.689 3.924 13.618 1.00 98.75 162 LEU A CA 1
ATOM 1240 C C . LEU A 1 162 ? -5.328 3.011 12.442 1.00 98.75 162 LEU A C 1
ATOM 1242 O O . LEU A 1 162 ? -6.140 2.191 12.022 1.00 98.75 162 LEU A O 1
ATOM 1246 N N . VAL A 1 163 ? -4.109 3.132 11.928 1.00 98.56 163 VAL A N 1
ATOM 1247 C CA . VAL A 1 163 ? -3.562 2.258 10.881 1.00 98.56 163 VAL A CA 1
ATOM 1248 C C . VAL A 1 163 ? -2.535 1.321 11.510 1.00 98.56 163 VAL A C 1
ATOM 1250 O O . VAL A 1 163 ? -1.502 1.781 11.987 1.00 98.56 163 VAL A O 1
ATOM 1253 N N . VAL A 1 164 ? -2.799 0.017 11.517 1.00 98.19 164 VAL A N 1
ATOM 1254 C CA . VAL A 1 164 ? -1.887 -1.009 12.042 1.00 98.19 164 VAL A CA 1
ATOM 1255 C C . VAL A 1 164 ? -1.365 -1.832 10.868 1.00 98.19 164 VAL A C 1
ATOM 1257 O O . VAL A 1 164 ? -2.105 -2.616 10.283 1.00 98.19 164 VAL A O 1
ATOM 1260 N N . GLU A 1 165 ? -0.110 -1.605 10.493 1.00 95.06 165 GLU A N 1
ATOM 1261 C CA . GLU A 1 165 ? 0.525 -2.188 9.305 1.00 95.06 165 GLU A CA 1
ATOM 1262 C C . GLU A 1 165 ? 2.035 -2.247 9.545 1.00 95.06 165 GLU A C 1
ATOM 1264 O O . GLU A 1 165 ? 2.635 -1.246 9.940 1.00 95.06 165 GLU A O 1
ATOM 1269 N N . ASP A 1 166 ? 2.671 -3.387 9.294 1.00 92.50 166 ASP A N 1
ATOM 1270 C CA . ASP A 1 166 ? 4.103 -3.584 9.535 1.00 92.50 166 ASP A CA 1
ATOM 1271 C C . ASP A 1 166 ? 4.967 -2.958 8.433 1.00 92.50 166 ASP A C 1
ATOM 1273 O O . ASP A 1 166 ? 5.951 -2.265 8.727 1.00 92.50 166 ASP A O 1
ATOM 1277 N N . MET A 1 167 ? 4.546 -3.083 7.173 1.00 90.00 167 MET A N 1
ATOM 1278 C CA . MET A 1 167 ? 5.246 -2.498 6.036 1.00 90.00 167 MET A CA 1
ATOM 1279 C C . MET A 1 167 ? 5.134 -0.969 6.027 1.00 90.00 167 MET A C 1
ATOM 1281 O O . MET A 1 167 ? 4.080 -0.390 5.751 1.00 90.00 167 MET A O 1
ATOM 1285 N N . TRP A 1 168 ? 6.265 -0.293 6.247 1.00 87.25 168 TRP A N 1
ATOM 1286 C CA . TRP A 1 168 ? 6.347 1.170 6.292 1.00 87.25 168 TRP A CA 1
ATOM 1287 C C . TRP A 1 168 ? 5.718 1.855 5.071 1.00 87.25 168 TRP A C 1
ATOM 1289 O O . TRP A 1 168 ? 5.001 2.839 5.243 1.00 87.25 168 TRP A O 1
ATOM 1299 N N . THR A 1 169 ? 5.926 1.332 3.859 1.00 79.31 169 THR A N 1
ATOM 1300 C CA . THR A 1 169 ? 5.400 1.935 2.622 1.00 79.31 169 THR A CA 1
ATOM 1301 C C . THR A 1 169 ? 3.871 1.926 2.594 1.00 79.31 169 THR A C 1
ATOM 1303 O O . THR A 1 169 ? 3.252 2.946 2.294 1.00 79.31 169 THR A O 1
ATOM 1306 N N . ASN A 1 170 ? 3.251 0.802 2.966 1.00 87.62 170 ASN A N 1
ATOM 1307 C CA . ASN A 1 170 ? 1.794 0.665 3.023 1.00 87.62 170 ASN A CA 1
ATOM 1308 C C . ASN A 1 170 ? 1.209 1.543 4.133 1.00 87.62 170 ASN A C 1
ATOM 1310 O O . ASN A 1 170 ? 0.252 2.281 3.903 1.00 87.62 170 ASN A O 1
ATOM 1314 N N . ARG A 1 171 ? 1.826 1.509 5.322 1.00 93.81 171 ARG A N 1
ATOM 1315 C CA . ARG A 1 171 ? 1.424 2.319 6.477 1.00 93.81 171 ARG A CA 1
ATOM 1316 C C . ARG A 1 171 ? 1.452 3.804 6.126 1.00 93.81 171 ARG A C 1
ATOM 1318 O O . ARG A 1 171 ? 0.468 4.507 6.324 1.00 93.81 171 ARG A O 1
ATOM 1325 N N . THR A 1 172 ? 2.557 4.258 5.540 1.00 88.19 172 THR A N 1
ATOM 1326 C CA . THR A 1 172 ? 2.757 5.641 5.091 1.00 88.19 172 THR A CA 1
ATOM 1327 C C . THR A 1 172 ? 1.724 6.051 4.044 1.00 88.19 172 THR A C 1
ATOM 1329 O O . THR A 1 172 ? 1.153 7.132 4.172 1.00 88.19 172 THR A O 1
ATOM 1332 N N . LEU A 1 173 ? 1.444 5.195 3.053 1.00 89.69 173 LEU A N 1
ATOM 1333 C CA . LEU A 1 173 ? 0.442 5.458 2.016 1.00 89.69 173 LEU A CA 1
ATOM 1334 C C . LEU A 1 173 ? -0.949 5.695 2.619 1.00 89.69 173 LEU A C 1
ATOM 1336 O O . LEU A 1 173 ? -1.579 6.709 2.320 1.00 89.69 173 LEU A O 1
ATOM 1340 N N . ILE A 1 174 ? -1.418 4.781 3.475 1.00 93.25 174 ILE A N 1
ATOM 1341 C CA . ILE A 1 174 ? -2.751 4.880 4.084 1.00 93.25 174 ILE A CA 1
ATOM 1342 C C . ILE A 1 174 ? -2.825 6.120 4.981 1.00 93.25 174 ILE A C 1
ATOM 1344 O O . ILE A 1 174 ? -3.784 6.882 4.881 1.00 93.25 174 ILE A O 1
ATOM 1348 N N . THR A 1 175 ? -1.810 6.360 5.816 1.00 92.19 175 THR A N 1
ATOM 1349 C CA . THR A 1 175 ? -1.785 7.513 6.726 1.00 92.19 175 THR A CA 1
ATOM 1350 C C . THR A 1 175 ? -1.865 8.839 5.971 1.00 92.19 175 THR A C 1
ATOM 1352 O O . THR A 1 175 ? -2.771 9.621 6.246 1.00 92.19 175 THR A O 1
ATOM 1355 N N . HIS A 1 176 ? -1.010 9.066 4.967 1.00 89.69 176 HIS A N 1
ATOM 1356 C CA . HIS A 1 176 ? -1.018 10.321 4.201 1.00 89.69 176 HIS A CA 1
ATOM 1357 C C . HIS A 1 176 ? -2.342 10.543 3.466 1.00 89.69 176 HIS A C 1
ATOM 1359 O O . HIS A 1 176 ? -2.866 11.655 3.437 1.00 89.69 176 HIS A O 1
ATOM 1365 N N . MET A 1 177 ? -2.900 9.481 2.882 1.00 90.81 177 MET A N 1
ATOM 1366 C CA . MET A 1 177 ? -4.185 9.543 2.190 1.00 90.81 177 MET A CA 1
ATOM 1367 C C . MET A 1 177 ? -5.313 9.967 3.142 1.00 90.81 177 MET A C 1
ATOM 1369 O O . MET A 1 177 ? -6.107 10.840 2.800 1.00 90.81 177 MET A O 1
ATOM 1373 N N . LEU A 1 178 ? -5.364 9.413 4.354 1.00 94.88 178 LEU A N 1
ATOM 1374 C CA . LEU A 1 178 ? -6.380 9.765 5.348 1.00 94.88 178 LEU A CA 1
ATOM 1375 C C . LEU A 1 178 ? -6.171 11.173 5.932 1.00 94.88 178 LEU A C 1
ATOM 1377 O O . LEU A 1 178 ? -7.127 11.944 6.034 1.00 94.88 178 LEU A O 1
ATOM 1381 N N . GLU A 1 179 ? -4.935 11.538 6.272 1.00 92.62 179 GLU A N 1
ATOM 1382 C CA . GLU A 1 179 ? -4.599 12.871 6.792 1.00 92.62 179 GLU A CA 1
ATOM 1383 C C . GLU A 1 179 ? -4.930 13.975 5.779 1.00 92.62 179 GLU A C 1
ATOM 1385 O O . GLU A 1 179 ? -5.450 15.021 6.165 1.00 92.62 179 GLU A O 1
ATOM 1390 N N . SER A 1 180 ? -4.731 13.723 4.478 1.00 88.69 180 SER A N 1
ATOM 1391 C CA . SER A 1 180 ? -5.061 14.681 3.411 1.00 88.69 180 SER A CA 1
ATOM 1392 C C . SER A 1 180 ? -6.548 15.060 3.348 1.00 88.69 180 SER A C 1
ATOM 1394 O O . SER A 1 180 ? -6.895 16.122 2.835 1.00 88.69 180 SER A O 1
ATOM 1396 N N . VAL A 1 181 ? -7.421 14.224 3.920 1.00 90.25 181 VAL A N 1
ATOM 1397 C CA . VAL A 1 181 ? -8.877 14.419 3.968 1.00 90.25 181 VAL A CA 1
ATOM 1398 C C . VAL A 1 181 ? -9.331 15.003 5.318 1.00 90.25 181 VAL A C 1
ATOM 1400 O O . VAL A 1 181 ? -10.523 15.214 5.521 1.00 90.25 181 VAL A O 1
ATOM 1403 N N . ASN A 1 182 ? -8.394 15.376 6.201 1.00 91.25 182 ASN A N 1
ATOM 1404 C CA . ASN A 1 182 ? -8.601 15.885 7.566 1.00 91.25 182 ASN A CA 1
ATOM 1405 C C . ASN A 1 182 ? -9.069 14.839 8.595 1.00 91.25 182 ASN A C 1
ATOM 1407 O O . ASN A 1 182 ? -9.678 15.194 9.606 1.00 91.25 182 ASN A O 1
ATOM 1411 N N . PHE A 1 183 ? -8.767 13.555 8.391 1.00 95.44 183 PHE A N 1
ATOM 1412 C CA . PHE A 1 183 ? -8.873 12.584 9.482 1.00 95.44 183 PHE A CA 1
ATOM 1413 C C . PHE A 1 183 ? -7.746 12.784 10.499 1.00 95.44 183 PHE A C 1
ATOM 1415 O O . PHE A 1 183 ? -6.617 13.107 10.136 1.00 95.44 183 PHE A O 1
ATOM 1422 N N . GLN A 1 184 ? -8.029 12.532 11.778 1.00 97.44 184 GLN A N 1
ATOM 1423 C CA . GLN A 1 184 ? -6.970 12.378 12.771 1.00 97.44 184 GLN A CA 1
ATOM 1424 C C . GLN A 1 184 ? -6.450 10.951 12.663 1.00 97.44 184 GLN A C 1
ATOM 1426 O O . GLN A 1 184 ? -7.230 10.010 12.825 1.00 97.44 184 GLN A O 1
ATOM 1431 N N . VAL A 1 185 ? -5.157 10.780 12.396 1.00 98.06 185 VAL A N 1
ATOM 1432 C CA . VAL A 1 185 ? -4.574 9.461 12.148 1.00 98.06 185 VAL A CA 1
ATOM 1433 C C . VAL A 1 185 ? -3.448 9.184 13.134 1.00 98.06 185 VAL A C 1
ATOM 1435 O O . VAL A 1 185 ? -2.622 10.045 13.426 1.00 98.06 185 VAL A O 1
ATOM 1438 N N . LYS A 1 186 ? -3.420 7.963 13.662 1.00 98.38 186 LYS A N 1
ATOM 1439 C CA . LYS A 1 186 ? -2.228 7.380 14.282 1.00 98.38 186 LYS A CA 1
ATOM 1440 C C . LYS A 1 186 ? -1.875 6.105 13.542 1.00 98.38 186 LYS A C 1
ATOM 1442 O O . LYS A 1 186 ? -2.744 5.460 12.958 1.00 98.38 186 LYS A O 1
ATOM 1447 N N . ALA A 1 187 ? -0.606 5.736 13.597 1.00 97.75 187 ALA A N 1
ATOM 1448 C CA . ALA A 1 187 ? -0.118 4.525 12.972 1.00 97.75 187 ALA A CA 1
ATOM 1449 C C . ALA A 1 187 ? 0.632 3.664 13.991 1.00 97.75 187 ALA A C 1
ATOM 1451 O O . ALA A 1 187 ? 1.276 4.204 14.886 1.00 97.75 187 ALA A O 1
ATOM 1452 N N . ALA A 1 188 ? 0.542 2.348 13.831 1.00 97.38 188 ALA A N 1
ATOM 1453 C CA . ALA A 1 188 ? 1.253 1.347 14.612 1.00 97.38 188 ALA A CA 1
ATOM 1454 C C . ALA A 1 188 ? 1.916 0.334 13.671 1.00 97.38 188 ALA A C 1
ATOM 1456 O O . ALA A 1 188 ? 1.425 0.075 12.570 1.00 97.38 188 ALA A O 1
ATOM 1457 N N . THR A 1 189 ? 3.043 -0.227 14.100 1.00 96.06 189 THR A N 1
ATOM 1458 C CA . THR A 1 189 ? 3.909 -1.082 13.274 1.00 96.06 189 THR A CA 1
ATOM 1459 C C . THR A 1 189 ? 3.678 -2.578 13.471 1.00 96.06 189 THR A C 1
ATOM 1461 O O . THR A 1 189 ? 4.268 -3.389 12.768 1.00 96.06 189 THR A O 1
ATOM 1464 N N . ASN A 1 190 ? 2.863 -2.964 14.451 1.00 95.81 190 ASN A N 1
ATOM 1465 C CA . ASN A 1 190 ? 2.555 -4.356 14.765 1.00 95.81 190 ASN A CA 1
ATOM 1466 C C . ASN A 1 190 ? 1.279 -4.451 15.618 1.00 95.81 190 ASN A C 1
ATOM 1468 O O . ASN A 1 190 ? 0.776 -3.441 16.118 1.00 95.81 190 ASN A O 1
ATOM 1472 N N . GLY A 1 191 ? 0.780 -5.675 15.822 1.00 96.19 191 GLY A N 1
ATOM 1473 C CA . GLY A 1 191 ? -0.450 -5.928 16.576 1.00 96.19 191 GLY A CA 1
ATOM 1474 C C . GLY A 1 191 ? -0.423 -5.417 18.022 1.00 96.19 191 GLY A C 1
ATOM 1475 O O . GLY A 1 191 ? -1.412 -4.840 18.471 1.00 96.19 191 GLY A O 1
ATOM 1476 N N . GLN A 1 192 ? 0.704 -5.553 18.731 1.00 97.38 192 GLN A N 1
ATOM 1477 C CA . GLN A 1 192 ? 0.818 -5.118 20.129 1.00 97.38 192 GLN A CA 1
ATOM 1478 C C . GLN A 1 192 ? 0.779 -3.591 20.251 1.00 97.38 192 GLN A C 1
ATOM 1480 O O . GLN A 1 192 ? -0.015 -3.055 21.017 1.00 97.38 192 GLN A O 1
ATOM 1485 N N . GLU A 1 193 ? 1.570 -2.884 19.443 1.00 97.88 193 GLU A N 1
ATOM 1486 C CA . GLU A 1 193 ? 1.541 -1.418 19.382 1.00 97.88 193 GLU A CA 1
ATOM 1487 C C . GLU A 1 193 ? 0.154 -0.903 18.957 1.00 97.88 193 GLU A C 1
ATOM 1489 O O . GLU A 1 193 ? -0.319 0.125 19.450 1.00 97.88 193 GLU A O 1
ATOM 1494 N N . GLY A 1 194 ? -0.531 -1.647 18.079 1.00 98.06 194 GLY A N 1
ATOM 1495 C CA . GLY A 1 194 ? -1.914 -1.389 17.690 1.00 98.06 194 GLY A CA 1
ATOM 1496 C C . GLY A 1 194 ? -2.885 -1.467 18.871 1.00 98.06 194 GLY A C 1
ATOM 1497 O O . GLY A 1 194 ? -3.707 -0.566 19.039 1.00 98.06 194 GLY A O 1
ATOM 1498 N N . ILE A 1 195 ? -2.771 -2.495 19.719 1.00 98.38 195 ILE A N 1
ATOM 1499 C CA . ILE A 1 195 ? -3.568 -2.627 20.951 1.00 98.38 195 ILE A CA 1
ATOM 1500 C C . ILE A 1 195 ? -3.267 -1.478 21.918 1.00 98.38 195 ILE A C 1
ATOM 1502 O O . ILE A 1 195 ? -4.199 -0.858 22.434 1.00 98.38 195 ILE A O 1
ATOM 1506 N N . ASP A 1 196 ? -1.989 -1.183 22.151 1.00 98.25 196 ASP A N 1
ATOM 1507 C CA . ASP A 1 196 ? -1.566 -0.155 23.105 1.00 98.25 196 ASP A CA 1
ATOM 1508 C C . ASP A 1 196 ? -2.087 1.226 22.675 1.00 98.25 196 ASP A C 1
ATOM 1510 O O . ASP A 1 196 ? -2.716 1.943 23.460 1.00 98.25 196 ASP A O 1
ATOM 1514 N N . THR A 1 197 ? -1.932 1.553 21.387 1.00 98.31 197 THR A N 1
ATOM 1515 C CA . THR A 1 197 ? -2.431 2.802 20.797 1.00 98.31 197 THR A CA 1
ATOM 1516 C C . THR A 1 197 ? -3.955 2.867 20.822 1.00 98.31 197 THR A C 1
ATOM 1518 O O . THR A 1 197 ? -4.517 3.925 21.113 1.00 98.31 197 THR A O 1
ATOM 1521 N N . TRP A 1 198 ? -4.647 1.759 20.538 1.00 98.44 198 TRP A N 1
ATOM 1522 C CA . TRP A 1 198 ? -6.105 1.695 20.631 1.00 98.44 198 TRP A CA 1
ATOM 1523 C C . TRP A 1 198 ? -6.587 1.987 22.058 1.00 98.44 198 TRP A C 1
ATOM 1525 O O . TRP A 1 198 ? -7.486 2.809 22.241 1.00 98.44 198 TRP A O 1
ATOM 1535 N N . ASN A 1 199 ? -5.956 1.374 23.059 1.00 97.50 199 ASN A N 1
ATOM 1536 C CA . ASN A 1 199 ? -6.331 1.526 24.461 1.00 97.50 199 ASN A CA 1
ATOM 1537 C C . ASN A 1 199 ? -6.061 2.943 24.998 1.00 97.50 199 ASN A C 1
ATOM 1539 O O . ASN A 1 199 ? -6.798 3.431 25.849 1.00 97.50 199 ASN A O 1
ATOM 1543 N N . GLU A 1 200 ? -5.025 3.626 24.506 1.00 97.75 200 GLU A N 1
ATOM 1544 C CA . GLU A 1 200 ? -4.728 5.006 24.906 1.00 97.75 200 GLU A CA 1
ATOM 1545 C C . GLU A 1 200 ? -5.599 6.026 24.154 1.00 97.75 200 GLU A C 1
ATOM 1547 O O . GLU A 1 200 ? -6.194 6.928 24.745 1.00 97.75 200 GLU A O 1
ATOM 1552 N N . TRP A 1 201 ? -5.699 5.895 22.832 1.00 97.88 201 TRP A N 1
ATOM 1553 C CA . TRP A 1 201 ? -6.213 6.949 21.953 1.00 97.88 201 TRP A CA 1
ATOM 1554 C C . TRP A 1 201 ? -7.671 6.752 21.517 1.00 97.88 201 TRP A C 1
ATOM 1556 O O . TRP A 1 201 ? -8.277 7.669 20.955 1.00 97.88 201 TRP A O 1
ATOM 1566 N N . HIS A 1 202 ? -8.255 5.588 21.817 1.00 96.69 202 HIS A N 1
ATOM 1567 C CA . HIS A 1 202 ? -9.673 5.285 21.616 1.00 96.69 202 HIS A CA 1
ATOM 1568 C C . HIS A 1 202 ? -10.151 5.617 20.183 1.00 96.69 202 HIS A C 1
ATOM 1570 O O . HIS A 1 202 ? -11.042 6.460 20.015 1.00 96.69 202 HIS A O 1
ATOM 1576 N N . PRO A 1 203 ? -9.532 5.057 19.123 1.00 98.19 203 PRO A N 1
ATOM 1577 C CA . PRO A 1 203 ? -9.918 5.342 17.744 1.00 98.19 203 PRO A CA 1
ATOM 1578 C C . PRO A 1 203 ? -11.344 4.858 17.448 1.00 98.19 203 PRO A C 1
ATOM 1580 O O . PRO A 1 203 ? -11.835 3.895 18.042 1.00 98.19 203 PRO A O 1
ATOM 1583 N N . HIS A 1 204 ? -12.005 5.519 16.497 1.00 98.00 204 HIS A N 1
ATOM 1584 C CA . HIS A 1 204 ? -13.332 5.115 16.027 1.00 98.00 204 HIS A CA 1
ATOM 1585 C C . HIS A 1 204 ? -13.243 3.958 15.027 1.00 98.00 204 HIS A C 1
ATOM 1587 O O . HIS A 1 204 ? -14.121 3.096 15.008 1.00 98.00 204 HIS A O 1
ATOM 1593 N N . LEU A 1 205 ? -12.176 3.934 14.223 1.00 98.50 205 LEU A N 1
ATOM 1594 C CA . LEU A 1 205 ? -11.923 2.909 13.217 1.00 98.50 205 LEU A CA 1
ATOM 1595 C C . LEU A 1 205 ? -10.451 2.496 13.216 1.00 98.50 205 LEU A C 1
ATOM 1597 O O . LEU A 1 205 ? -9.564 3.333 13.387 1.00 98.50 205 LEU A O 1
ATOM 1601 N N . ILE A 1 206 ? -10.205 1.208 13.003 1.00 98.69 206 ILE A N 1
ATOM 1602 C CA . ILE A 1 206 ? -8.879 0.627 12.832 1.00 98.69 206 ILE A CA 1
ATOM 1603 C C . ILE A 1 206 ? -8.807 -0.051 11.465 1.00 98.69 206 ILE A C 1
ATOM 1605 O O . ILE A 1 206 ? -9.625 -0.921 11.168 1.00 98.69 206 ILE A O 1
ATOM 1609 N N . PHE A 1 207 ? -7.813 0.309 10.658 1.00 98.44 207 PHE A N 1
ATOM 1610 C CA . PHE A 1 207 ? -7.357 -0.534 9.556 1.00 98.44 207 PHE A CA 1
ATOM 1611 C C . PHE A 1 207 ? -6.291 -1.479 10.096 1.00 98.44 207 PHE A C 1
ATOM 1613 O O . PHE A 1 207 ? -5.257 -1.019 10.576 1.00 98.44 207 PHE A O 1
ATOM 1620 N N . MET A 1 208 ? -6.566 -2.780 10.064 1.00 97.88 208 MET A N 1
ATOM 1621 C CA . MET A 1 208 ? -5.728 -3.806 10.684 1.00 97.88 208 MET A CA 1
ATOM 1622 C C . MET A 1 208 ? -5.161 -4.730 9.614 1.00 97.88 208 MET A C 1
ATOM 1624 O O . MET A 1 208 ? -5.915 -5.503 9.020 1.00 97.88 208 MET A O 1
ATOM 1628 N N . ASP A 1 209 ? -3.851 -4.697 9.385 1.00 95.56 209 ASP A N 1
ATOM 1629 C CA . ASP A 1 209 ? -3.205 -5.747 8.608 1.00 95.56 209 ASP A CA 1
ATOM 1630 C C . ASP A 1 209 ? -3.350 -7.088 9.320 1.00 95.56 209 ASP A C 1
ATOM 1632 O O . ASP A 1 209 ? -3.035 -7.241 10.497 1.00 95.56 209 ASP A O 1
ATOM 1636 N N . ILE A 1 210 ? -3.843 -8.083 8.595 1.00 92.25 210 ILE A N 1
ATOM 1637 C CA . ILE A 1 210 ? -3.994 -9.429 9.125 1.00 92.25 210 ILE A CA 1
ATOM 1638 C C . ILE A 1 210 ? -2.646 -10.143 9.221 1.00 92.25 210 ILE A C 1
ATOM 1640 O O . ILE A 1 210 ? -2.443 -10.949 10.130 1.00 92.25 210 ILE A O 1
ATOM 1644 N N . ARG A 1 211 ? -1.715 -9.869 8.303 1.00 88.94 211 ARG A N 1
ATOM 1645 C CA . ARG A 1 211 ? -0.469 -10.631 8.157 1.00 88.94 211 ARG A CA 1
ATOM 1646 C C . ARG A 1 211 ? 0.721 -9.821 8.655 1.00 88.94 211 ARG A C 1
ATOM 1648 O O . ARG A 1 211 ? 1.505 -9.341 7.855 1.00 88.94 211 ARG A O 1
ATOM 1655 N N . MET A 1 212 ? 0.887 -9.762 9.973 1.00 91.31 212 MET A N 1
ATOM 1656 C CA . MET A 1 212 ? 2.038 -9.119 10.616 1.00 91.31 212 MET A CA 1
ATOM 1657 C C . MET A 1 212 ? 2.941 -10.145 11.323 1.00 91.31 212 MET A C 1
ATOM 1659 O O . MET A 1 212 ? 2.447 -11.173 11.796 1.00 91.31 212 MET A O 1
ATOM 1663 N N . PRO A 1 213 ? 4.259 -9.897 11.422 1.00 80.69 213 PRO A N 1
ATOM 1664 C CA . PRO A 1 213 ? 5.165 -10.715 12.217 1.00 80.69 213 PRO A CA 1
ATOM 1665 C C . PRO A 1 213 ? 4.895 -10.561 13.721 1.00 80.69 213 PRO A C 1
ATOM 1667 O O . PRO A 1 213 ? 4.576 -9.481 14.218 1.00 80.69 213 PRO A O 1
ATOM 1670 N N . GLY A 1 214 ? 5.084 -11.650 14.471 1.00 90.50 214 GLY A N 1
ATOM 1671 C CA . GLY A 1 214 ? 4.799 -11.681 15.905 1.00 90.50 214 GLY A CA 1
ATOM 1672 C C . GLY A 1 214 ? 3.308 -11.876 16.169 1.00 90.50 214 GLY A C 1
ATOM 1673 O O . GLY A 1 214 ? 2.788 -12.957 15.904 1.00 90.50 214 GLY A O 1
ATOM 1674 N N . MET A 1 215 ? 2.647 -10.851 16.709 1.00 90.56 215 MET A N 1
ATOM 1675 C CA . MET A 1 215 ? 1.196 -10.860 16.909 1.00 90.56 215 MET A CA 1
ATOM 1676 C C . MET A 1 215 ? 0.495 -10.509 15.597 1.00 90.56 215 MET A C 1
ATOM 1678 O O . MET A 1 215 ? 0.655 -9.397 15.084 1.00 90.56 215 MET A O 1
ATOM 1682 N N . ASP A 1 216 ? -0.299 -11.445 15.081 1.00 89.62 216 ASP A N 1
ATOM 1683 C CA . ASP A 1 216 ? -1.070 -11.230 13.860 1.00 89.62 216 ASP A CA 1
ATOM 1684 C C . ASP A 1 216 ? -2.299 -10.330 14.097 1.00 89.62 216 ASP A C 1
ATOM 1686 O O . ASP A 1 216 ? -2.733 -10.083 15.230 1.00 89.62 216 ASP A O 1
ATOM 1690 N N . GLY A 1 217 ? -2.881 -9.815 13.010 1.00 94.12 217 GLY A N 1
ATOM 1691 C CA . GLY A 1 217 ? -4.030 -8.915 13.106 1.00 94.12 217 GLY A CA 1
ATOM 1692 C C . GLY A 1 217 ? -5.284 -9.585 13.668 1.00 94.12 217 GLY A C 1
ATOM 1693 O O . GLY A 1 217 ? -6.137 -8.909 14.247 1.00 94.12 217 GLY A O 1
ATOM 1694 N N . TYR A 1 218 ? -5.404 -10.912 13.558 1.00 93.88 218 TYR A N 1
ATOM 1695 C CA . TYR A 1 218 ? -6.531 -11.644 14.130 1.00 93.88 218 TYR A CA 1
ATOM 1696 C C . TYR A 1 218 ? -6.453 -11.692 15.657 1.00 93.88 218 TYR A C 1
ATOM 1698 O O . TYR A 1 218 ? -7.459 -11.487 16.337 1.00 93.88 218 TYR A O 1
ATOM 1706 N N . GLU A 1 219 ? -5.275 -11.961 16.213 1.00 95.81 219 GLU A N 1
ATOM 1707 C CA . GLU A 1 219 ? -5.030 -11.954 17.652 1.00 95.81 219 GLU A CA 1
ATOM 1708 C C . GLU A 1 219 ? -5.217 -10.553 18.240 1.00 95.81 219 GLU A C 1
ATOM 1710 O O . GLU A 1 219 ? -5.910 -10.403 19.254 1.00 95.81 219 GLU A O 1
ATOM 1715 N N . ALA A 1 220 ? -4.709 -9.524 17.555 1.00 97.38 220 ALA A N 1
ATOM 1716 C CA . ALA A 1 220 ? -4.917 -8.135 17.950 1.00 97.38 220 ALA A CA 1
ATOM 1717 C C . ALA A 1 220 ? -6.409 -7.760 17.956 1.00 97.38 220 ALA A C 1
ATOM 1719 O O . ALA A 1 220 ? -6.921 -7.230 18.945 1.00 97.38 220 ALA A O 1
ATOM 1720 N N . THR A 1 221 ? -7.138 -8.120 16.895 1.00 97.62 221 THR A N 1
ATOM 1721 C CA . THR A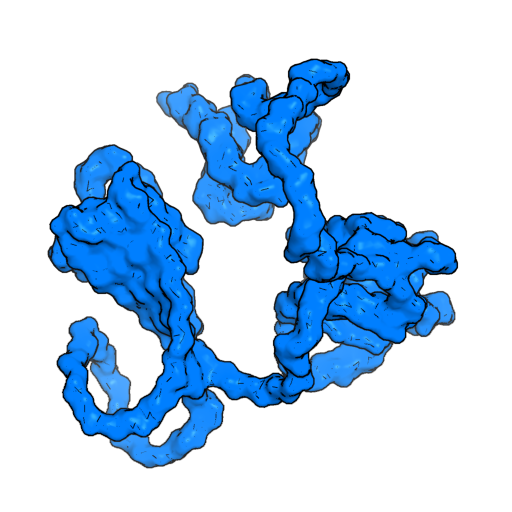 1 221 ? -8.585 -7.878 16.781 1.00 97.62 221 THR A CA 1
ATOM 1722 C C . THR A 1 221 ? -9.356 -8.552 17.911 1.00 97.62 221 THR A C 1
ATOM 1724 O O . THR A 1 221 ? -10.145 -7.891 18.591 1.00 97.62 221 THR A O 1
ATOM 1727 N N . ARG A 1 222 ? -9.106 -9.845 18.168 1.00 97.44 222 ARG A N 1
ATOM 1728 C CA . ARG A 1 222 ? -9.766 -10.584 19.257 1.00 97.44 222 ARG A CA 1
ATOM 1729 C C . ARG A 1 222 ? -9.511 -9.934 20.614 1.00 97.44 222 ARG A C 1
ATOM 1731 O O . ARG A 1 222 ? -10.438 -9.815 21.415 1.00 97.44 222 ARG A O 1
ATOM 1738 N N . THR A 1 223 ? -8.281 -9.485 20.856 1.00 97.44 223 THR A N 1
ATOM 1739 C CA . THR A 1 223 ? -7.897 -8.807 22.101 1.00 97.44 223 THR A CA 1
ATOM 1740 C C . THR A 1 223 ? -8.668 -7.503 22.288 1.00 97.44 223 THR A C 1
ATOM 1742 O O . THR A 1 223 ? -9.257 -7.280 23.346 1.00 97.44 223 THR A O 1
ATOM 1745 N N . ILE A 1 224 ? -8.752 -6.677 21.243 1.00 97.88 224 ILE A N 1
ATOM 1746 C CA . ILE A 1 224 ? -9.502 -5.417 21.268 1.00 97.88 224 ILE A CA 1
ATOM 1747 C C . ILE A 1 224 ? -10.998 -5.689 21.507 1.00 97.88 224 ILE A C 1
ATOM 1749 O O . ILE A 1 224 ? -11.596 -5.180 22.464 1.00 97.88 224 ILE A O 1
ATOM 1753 N N . LYS A 1 225 ? -11.601 -6.559 20.687 1.00 97.38 225 LYS A N 1
ATOM 1754 C CA . LYS A 1 225 ? -13.041 -6.882 20.693 1.00 97.38 225 LYS A CA 1
ATOM 1755 C C . LYS A 1 225 ? -13.504 -7.632 21.949 1.00 97.38 225 LYS A C 1
ATOM 1757 O O . LYS A 1 225 ? -14.707 -7.689 22.219 1.00 97.38 225 LYS A O 1
ATOM 1762 N N . ALA A 1 226 ? -12.588 -8.163 22.762 1.00 96.50 226 ALA A N 1
ATOM 1763 C CA . ALA A 1 226 ? -12.918 -8.764 24.055 1.00 96.50 226 ALA A CA 1
ATOM 1764 C C . ALA A 1 226 ? -13.466 -7.738 25.071 1.00 96.50 226 ALA A C 1
ATOM 1766 O O . ALA A 1 226 ? -14.202 -8.106 25.995 1.00 96.50 226 ALA A O 1
ATOM 1767 N N . THR A 1 227 ? -13.160 -6.450 24.893 1.00 95.19 227 THR A N 1
ATOM 1768 C CA . THR A 1 227 ? -13.564 -5.368 25.803 1.00 95.19 227 THR A CA 1
ATOM 1769 C C . THR A 1 227 ? -14.883 -4.697 25.378 1.00 95.19 227 THR A C 1
ATOM 1771 O O . THR A 1 227 ? -15.220 -4.682 24.193 1.00 95.19 227 THR A O 1
ATOM 1774 N N . PRO A 1 228 ? -15.656 -4.086 26.304 1.00 94.00 228 PRO A N 1
ATOM 1775 C CA . PRO A 1 228 ? -16.867 -3.343 25.942 1.00 94.00 228 PRO A CA 1
ATOM 1776 C C . PRO A 1 228 ? -16.614 -2.188 24.967 1.00 94.00 228 PRO A C 1
ATOM 1778 O O . PRO A 1 228 ? -17.420 -1.979 24.065 1.00 94.00 228 PRO A O 1
ATOM 1781 N N . HIS A 1 229 ? -15.500 -1.465 25.129 1.00 92.81 229 HIS A N 1
ATOM 1782 C CA . HIS A 1 229 ? -15.150 -0.372 24.228 1.00 92.81 229 HIS A CA 1
ATOM 1783 C C . HIS A 1 229 ? -14.718 -0.892 22.853 1.00 92.81 229 HIS A C 1
ATOM 1785 O O . HIS A 1 229 ? -15.180 -0.383 21.837 1.00 92.81 229 HIS A O 1
ATOM 1791 N N . GLY A 1 230 ? -13.924 -1.963 22.800 1.00 95.19 230 GLY A N 1
ATOM 1792 C CA . GLY A 1 230 ? -13.447 -2.508 21.531 1.00 95.19 230 GLY A CA 1
ATOM 1793 C C . GLY A 1 230 ? -14.565 -3.090 20.674 1.00 95.19 230 GLY A C 1
ATOM 1794 O O . GLY A 1 230 ? -14.492 -3.005 19.455 1.00 95.19 230 GLY A O 1
ATOM 1795 N N . ARG A 1 231 ? -15.658 -3.582 21.280 1.00 94.75 231 ARG A N 1
ATOM 1796 C CA . ARG A 1 231 ? -16.883 -3.959 20.543 1.00 94.75 231 ARG A CA 1
ATOM 1797 C C . ARG A 1 231 ? -17.531 -2.792 19.790 1.00 94.75 231 ARG A C 1
ATOM 1799 O O . ARG A 1 231 ? -18.273 -3.049 18.851 1.00 94.75 231 ARG A O 1
ATOM 1806 N N . GLN A 1 232 ? -17.288 -1.549 20.207 1.00 94.88 232 GLN A N 1
ATOM 1807 C CA . GLN A 1 232 ? -17.782 -0.343 19.533 1.00 94.88 232 GLN A CA 1
ATOM 1808 C C . GLN A 1 232 ? -16.783 0.208 18.511 1.00 94.88 232 GLN A C 1
ATOM 1810 O O . GLN A 1 232 ? -17.191 0.892 17.578 1.00 94.88 232 GLN A O 1
ATOM 1815 N N . THR A 1 233 ? -15.488 -0.063 18.684 1.00 97.50 233 THR A N 1
ATOM 1816 C CA . THR A 1 233 ? -14.462 0.306 17.706 1.00 97.50 233 THR A CA 1
ATOM 1817 C C . THR A 1 233 ? -14.659 -0.501 16.428 1.00 97.50 233 THR A C 1
ATOM 1819 O O . THR A 1 233 ? -14.706 -1.730 16.481 1.00 97.50 233 THR A O 1
ATOM 1822 N N . ILE A 1 234 ? -14.742 0.177 15.284 1.00 98.31 234 ILE A N 1
ATOM 1823 C CA . ILE A 1 234 ? -14.803 -0.478 13.976 1.00 98.31 234 ILE A CA 1
ATOM 1824 C C . ILE A 1 234 ? -13.411 -1.006 13.621 1.00 98.31 234 ILE A C 1
ATOM 1826 O O . ILE A 1 234 ? -12.432 -0.273 13.721 1.00 98.31 234 ILE A O 1
ATOM 1830 N N . ILE A 1 235 ? -13.303 -2.260 13.192 1.00 98.38 235 ILE A N 1
ATOM 1831 C CA . ILE A 1 235 ? -12.051 -2.868 12.732 1.00 98.38 235 ILE A CA 1
ATOM 1832 C C . ILE A 1 235 ? -12.262 -3.424 11.329 1.00 98.38 235 ILE A C 1
ATOM 1834 O O . ILE A 1 235 ? -13.078 -4.321 11.117 1.00 98.38 235 ILE A O 1
ATOM 1838 N N . ILE A 1 236 ? -11.503 -2.892 10.375 1.00 97.31 236 ILE A N 1
ATOM 1839 C CA . ILE A 1 236 ? -11.504 -3.308 8.977 1.00 97.31 236 ILE A CA 1
ATOM 1840 C C . ILE A 1 236 ? -10.189 -4.026 8.697 1.00 97.31 236 ILE A C 1
ATOM 1842 O O . ILE A 1 236 ? -9.111 -3.436 8.778 1.00 97.31 236 ILE A O 1
ATOM 1846 N N . ALA A 1 237 ? -10.287 -5.308 8.363 1.00 95.38 237 ALA A N 1
ATOM 1847 C CA . ALA A 1 237 ? -9.138 -6.136 8.033 1.00 95.38 237 ALA A CA 1
ATOM 1848 C C . ALA A 1 237 ? -8.549 -5.755 6.668 1.00 95.38 237 ALA A C 1
ATOM 1850 O O . ALA A 1 237 ? -9.279 -5.669 5.684 1.00 95.38 237 ALA A O 1
ATOM 1851 N N . LEU A 1 238 ? -7.230 -5.611 6.573 1.00 93.44 238 LEU A N 1
ATOM 1852 C CA . LEU A 1 238 ? -6.507 -5.559 5.306 1.00 93.44 238 LEU A CA 1
ATOM 1853 C C . LEU A 1 238 ? -5.925 -6.954 5.038 1.00 93.44 238 LEU A C 1
ATOM 1855 O O . LEU A 1 238 ? -5.041 -7.405 5.762 1.00 93.44 238 LEU A O 1
ATOM 1859 N N . THR A 1 239 ? -6.431 -7.660 4.023 1.00 85.56 239 THR A N 1
ATOM 1860 C CA . THR A 1 239 ? -6.028 -9.049 3.716 1.00 85.56 239 THR A CA 1
ATOM 1861 C C . THR A 1 239 ? -5.407 -9.178 2.328 1.00 85.56 239 THR A C 1
ATOM 1863 O O . THR A 1 239 ? -5.832 -8.511 1.392 1.00 85.56 239 THR A O 1
ATOM 1866 N N . ALA A 1 240 ? -4.421 -10.063 2.169 1.00 78.44 240 ALA A N 1
ATOM 1867 C CA . ALA A 1 240 ? -3.849 -10.420 0.869 1.00 78.44 240 ALA A CA 1
ATOM 1868 C C . ALA A 1 240 ? -4.622 -11.538 0.137 1.00 78.44 240 ALA A C 1
ATOM 1870 O O . ALA A 1 240 ? -4.297 -11.851 -1.009 1.00 78.44 240 ALA A O 1
ATOM 1871 N N . GLY A 1 241 ? -5.604 -12.182 0.776 1.00 64.25 241 GLY A N 1
ATOM 1872 C CA . GLY A 1 241 ? -6.263 -13.350 0.201 1.00 64.25 241 GLY A CA 1
ATOM 1873 C C . GLY A 1 241 ? -7.430 -13.042 -0.736 1.00 64.25 241 GLY A C 1
ATOM 1874 O O . GLY A 1 241 ? -8.183 -12.074 -0.594 1.00 64.25 241 GLY A O 1
ATOM 1875 N N . ALA A 1 242 ? -7.566 -13.906 -1.743 1.00 51.28 242 ALA A N 1
ATOM 1876 C CA . ALA A 1 242 ? -8.512 -13.761 -2.848 1.00 51.28 242 ALA A CA 1
ATOM 1877 C C . ALA A 1 242 ? -9.829 -14.536 -2.651 1.00 51.28 242 ALA A C 1
ATOM 1879 O O . ALA A 1 242 ? -10.771 -14.336 -3.423 1.00 51.28 242 ALA A O 1
ATOM 1880 N N . PHE A 1 243 ? -9.912 -15.412 -1.645 1.00 55.81 243 PHE A N 1
ATOM 1881 C CA . PHE A 1 243 ? -10.982 -16.406 -1.530 1.00 55.81 243 PHE A CA 1
ATOM 1882 C C . PHE A 1 243 ? -12.082 -16.011 -0.535 1.00 55.81 243 PHE A C 1
ATOM 1884 O O . PHE A 1 243 ? -11.875 -15.221 0.385 1.00 55.81 243 PHE A O 1
ATOM 1891 N N . GLU A 1 244 ? -13.284 -16.549 -0.750 1.00 54.44 244 GLU A N 1
ATOM 1892 C CA . GLU A 1 244 ? -14.470 -16.312 0.088 1.00 54.44 244 GLU A CA 1
ATOM 1893 C C . GLU A 1 244 ? -14.297 -16.912 1.498 1.00 54.44 244 GLU A C 1
ATOM 1895 O O . GLU A 1 244 ? -14.857 -16.385 2.458 1.00 54.44 244 GLU A O 1
ATOM 1900 N N . GLU A 1 245 ? -13.483 -17.968 1.656 1.00 52.97 245 GLU A N 1
ATOM 1901 C CA . GLU A 1 245 ? -13.275 -18.627 2.954 1.00 52.97 245 GLU A CA 1
ATOM 1902 C C . GLU A 1 245 ? -12.623 -17.707 4.002 1.00 52.97 245 GLU A C 1
ATOM 1904 O O . GLU A 1 245 ? -12.891 -17.850 5.196 1.00 52.97 245 GLU A O 1
ATOM 1909 N N . GLU A 1 246 ? -11.838 -16.708 3.584 1.00 65.88 246 GLU A N 1
ATOM 1910 C CA . GLU A 1 246 ? -11.250 -15.727 4.507 1.00 65.88 246 GLU A CA 1
ATOM 1911 C C . GLU A 1 246 ? -12.294 -14.821 5.153 1.00 65.88 246 GLU A C 1
ATOM 1913 O O . GLU A 1 246 ? -12.103 -14.368 6.281 1.00 65.88 246 GLU A O 1
ATOM 1918 N N . ARG A 1 247 ? -13.435 -14.597 4.495 1.00 71.56 247 ARG A N 1
ATOM 1919 C CA . ARG A 1 247 ? -14.490 -13.743 5.043 1.00 71.56 247 ARG A CA 1
ATOM 1920 C C . ARG A 1 247 ? -15.041 -14.301 6.352 1.00 71.56 247 ARG A C 1
ATOM 1922 O O . ARG A 1 247 ? -15.283 -13.538 7.282 1.00 71.56 247 ARG A O 1
ATOM 1929 N N . ALA A 1 248 ? -15.223 -15.618 6.434 1.00 76.75 248 ALA A N 1
ATOM 1930 C CA . ALA A 1 248 ? -15.694 -16.264 7.655 1.00 76.75 248 ALA A CA 1
ATOM 1931 C C . ALA A 1 248 ? -14.680 -16.105 8.797 1.00 76.75 248 ALA A C 1
ATOM 1933 O O . ALA A 1 248 ? -15.072 -15.793 9.916 1.00 76.75 248 ALA A O 1
ATOM 1934 N N . ILE A 1 249 ? -13.387 -16.251 8.498 1.00 81.31 249 ILE A N 1
ATOM 1935 C CA . ILE A 1 249 ? -12.297 -16.129 9.477 1.00 81.31 249 ILE A CA 1
ATOM 1936 C C . ILE A 1 249 ? -12.197 -14.692 10.005 1.00 81.31 249 ILE A C 1
ATOM 1938 O O . ILE A 1 249 ? -12.081 -14.478 11.209 1.00 81.31 249 ILE A O 1
ATOM 1942 N N . VAL A 1 250 ? -12.286 -13.704 9.112 1.00 84.12 250 VAL A N 1
ATOM 1943 C CA . VAL A 1 250 ? -12.247 -12.282 9.470 1.00 84.12 250 VAL A CA 1
ATOM 1944 C C . VAL A 1 250 ? -13.418 -11.897 10.374 1.00 84.12 250 VAL A C 1
ATOM 1946 O O . VAL A 1 250 ? -13.219 -11.230 11.390 1.00 84.12 250 VAL A O 1
ATOM 1949 N N . LEU A 1 251 ? -14.628 -12.353 10.045 1.00 83.00 251 LEU A N 1
ATOM 1950 C CA . LEU A 1 251 ? -15.810 -12.088 10.865 1.00 83.00 251 LEU A CA 1
ATOM 1951 C C . LEU A 1 251 ? -15.749 -12.815 12.217 1.00 83.00 251 LEU A C 1
ATOM 1953 O O . LEU A 1 251 ? -16.113 -12.228 13.233 1.00 83.00 251 LEU A O 1
ATOM 1957 N N . ASP A 1 252 ? -15.254 -14.056 12.256 1.00 87.56 252 ASP A N 1
ATOM 1958 C CA . ASP A 1 252 ? -15.098 -14.829 13.499 1.00 87.56 252 ASP A CA 1
ATOM 1959 C C . ASP A 1 252 ? -14.057 -14.211 14.446 1.00 87.56 252 ASP A C 1
ATOM 1961 O O . ASP A 1 252 ? -14.238 -14.192 15.664 1.00 87.56 252 ASP A O 1
ATOM 1965 N N . ALA A 1 253 ? -12.999 -13.604 13.897 1.00 89.38 253 ALA A N 1
ATOM 1966 C CA . ALA A 1 253 ? -12.036 -12.832 14.680 1.00 89.38 253 ALA A CA 1
ATOM 1967 C C . ALA A 1 253 ? -12.631 -11.546 15.289 1.00 89.38 253 ALA A C 1
ATOM 1969 O O . ALA A 1 253 ? -12.040 -10.982 16.213 1.00 89.38 253 ALA A O 1
ATOM 1970 N N . GLY A 1 254 ? -13.797 -11.103 14.809 1.00 92.75 254 GLY A N 1
ATOM 1971 C CA . GLY A 1 254 ? -14.515 -9.931 15.301 1.00 92.75 254 GLY A CA 1
ATOM 1972 C C . GLY A 1 254 ? -14.317 -8.662 14.473 1.00 92.75 254 GLY A C 1
ATOM 1973 O O . GLY A 1 254 ? -14.681 -7.588 14.951 1.00 92.75 254 GLY A O 1
ATOM 1974 N N . CYS A 1 255 ? -13.748 -8.752 13.266 1.00 95.00 255 CYS A N 1
ATOM 1975 C CA . CYS A 1 255 ? -13.691 -7.616 12.346 1.00 95.00 255 CYS A CA 1
ATOM 1976 C C . CYS A 1 255 ? -15.086 -7.285 11.796 1.00 95.00 255 CYS A C 1
ATOM 1978 O O . CYS A 1 255 ? -15.915 -8.171 11.586 1.00 95.00 255 CYS A O 1
ATOM 1980 N N . ASP A 1 256 ? -15.318 -6.010 11.502 1.00 95.00 256 ASP A N 1
ATOM 1981 C CA . ASP A 1 256 ? -16.588 -5.507 10.971 1.00 95.00 256 ASP A CA 1
ATOM 1982 C C . ASP A 1 256 ? -16.622 -5.535 9.432 1.00 95.00 256 ASP A C 1
ATOM 1984 O O . ASP A 1 256 ? -17.695 -5.564 8.823 1.00 95.00 256 ASP A O 1
ATOM 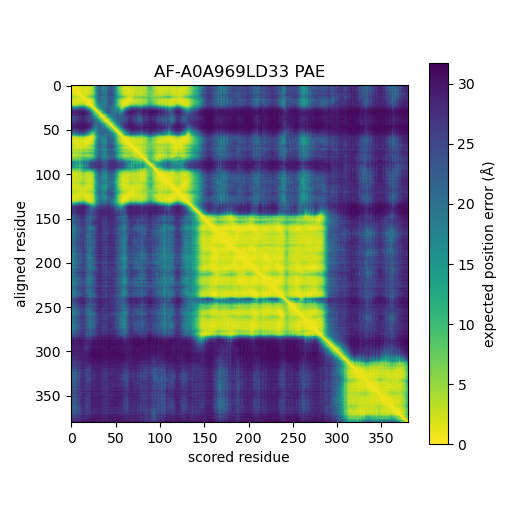1988 N N . ASP A 1 257 ? -15.448 -5.539 8.792 1.00 93.44 257 ASP A N 1
ATOM 1989 C CA . ASP A 1 257 ? -15.295 -5.671 7.341 1.00 93.44 257 ASP A CA 1
ATOM 1990 C C . ASP A 1 257 ? -13.880 -6.097 6.941 1.00 93.44 257 ASP A C 1
ATOM 1992 O O . ASP A 1 257 ? -12.988 -6.232 7.783 1.00 93.44 257 ASP A O 1
ATOM 1996 N N . PHE A 1 258 ? -13.665 -6.258 5.636 1.00 92.12 258 PHE A N 1
ATOM 1997 C CA . PHE A 1 258 ? -12.341 -6.454 5.061 1.00 92.12 258 PHE A CA 1
ATOM 1998 C C . PHE A 1 258 ? -12.151 -5.696 3.747 1.00 92.12 258 PHE A C 1
ATOM 2000 O O . PHE A 1 258 ? -13.089 -5.469 2.986 1.00 92.12 258 PHE A O 1
ATOM 2007 N N . ILE A 1 259 ? -10.898 -5.364 3.458 1.00 90.56 259 ILE A N 1
ATOM 2008 C CA . ILE A 1 259 ? -10.422 -4.804 2.198 1.00 90.56 259 ILE A CA 1
ATOM 2009 C C . ILE A 1 259 ? -9.270 -5.682 1.709 1.00 90.56 259 ILE A C 1
ATOM 2011 O O . ILE A 1 259 ? -8.360 -6.029 2.465 1.00 90.56 259 ILE A O 1
ATOM 2015 N N . ARG A 1 260 ? -9.310 -6.057 0.428 1.00 87.19 260 ARG A N 1
ATOM 2016 C CA . ARG A 1 260 ? -8.263 -6.876 -0.191 1.00 87.19 260 ARG A CA 1
ATOM 2017 C C . ARG A 1 260 ? -7.107 -6.006 -0.671 1.00 87.19 260 ARG A C 1
ATOM 2019 O O . ARG A 1 260 ? -7.324 -4.982 -1.308 1.00 87.19 260 ARG A O 1
ATOM 2026 N N . LYS A 1 261 ? -5.883 -6.448 -0.401 1.00 85.94 261 LYS A N 1
ATOM 2027 C CA . LYS A 1 261 ? -4.645 -5.905 -0.956 1.00 85.94 261 LYS A CA 1
ATOM 2028 C C . LYS A 1 261 ? -4.402 -6.540 -2.343 1.00 85.94 261 LYS A C 1
ATOM 2030 O O . LYS A 1 261 ? -4.552 -7.755 -2.472 1.00 85.94 261 LYS A O 1
ATOM 2035 N N . PRO A 1 262 ? -3.993 -5.769 -3.368 1.00 83.00 262 PRO A N 1
ATOM 2036 C CA . PRO A 1 262 ? -3.877 -4.312 -3.373 1.00 83.00 262 PRO A CA 1
ATOM 2037 C C . PRO A 1 262 ? -5.258 -3.637 -3.418 1.00 83.00 262 PRO A C 1
ATOM 2039 O O . PRO A 1 262 ? -6.149 -4.088 -4.134 1.00 83.00 262 PRO A O 1
ATOM 2042 N N . PHE A 1 263 ? -5.404 -2.535 -2.685 1.00 82.69 263 PHE A N 1
ATOM 2043 C CA . PHE A 1 263 ? -6.634 -1.743 -2.628 1.00 82.69 263 PHE A CA 1
ATOM 2044 C C . PHE A 1 263 ? -6.484 -0.419 -3.371 1.00 82.69 263 PHE A C 1
ATOM 2046 O O . PHE A 1 263 ? -5.379 0.075 -3.605 1.00 82.69 263 PHE A O 1
ATOM 2053 N N . ARG A 1 264 ? -7.620 0.173 -3.727 1.00 84.00 264 ARG A N 1
ATOM 2054 C CA . ARG A 1 264 ? -7.712 1.525 -4.276 1.00 84.00 264 ARG A CA 1
ATOM 2055 C C . ARG A 1 264 ? -8.103 2.495 -3.166 1.00 84.00 264 ARG A C 1
ATOM 2057 O O . ARG A 1 264 ? -8.780 2.123 -2.214 1.00 84.00 264 ARG A O 1
ATOM 2064 N N . GLU A 1 265 ? -7.760 3.765 -3.346 1.00 85.94 265 GLU A N 1
ATOM 2065 C CA . GLU A 1 265 ? -8.201 4.867 -2.477 1.00 85.94 265 GLU A CA 1
ATOM 2066 C C . GLU A 1 265 ? -9.723 4.855 -2.242 1.00 85.94 265 GLU A C 1
ATOM 2068 O O . GLU A 1 265 ? -10.198 5.004 -1.117 1.00 85.94 265 GLU A O 1
ATOM 2073 N N . THR A 1 266 ? -10.496 4.575 -3.296 1.00 86.81 266 THR A N 1
ATOM 2074 C CA . THR A 1 266 ? -11.956 4.453 -3.213 1.00 86.81 266 THR A CA 1
ATOM 2075 C C . THR A 1 266 ? -12.413 3.366 -2.254 1.00 86.81 266 THR A C 1
ATOM 2077 O O . THR A 1 266 ? -13.394 3.575 -1.553 1.00 86.81 266 THR A O 1
ATOM 2080 N N . ASP A 1 267 ? -11.714 2.230 -2.196 1.00 90.25 267 ASP A N 1
ATOM 2081 C CA . ASP A 1 267 ? -12.118 1.110 -1.343 1.00 90.25 267 ASP A CA 1
ATOM 2082 C C . ASP A 1 267 ? -12.003 1.497 0.140 1.00 90.25 267 ASP A C 1
ATOM 2084 O O . ASP A 1 267 ? -12.859 1.146 0.948 1.00 90.25 267 ASP A O 1
ATOM 2088 N N . ILE A 1 268 ? -10.984 2.292 0.485 1.00 94.56 268 ILE A N 1
ATOM 2089 C CA . ILE A 1 268 ? -10.750 2.790 1.845 1.00 94.56 268 ILE A CA 1
ATOM 2090 C C . ILE A 1 268 ? -11.827 3.805 2.247 1.00 94.56 268 ILE A C 1
ATOM 2092 O O . ILE A 1 268 ? -12.453 3.653 3.299 1.00 94.56 268 ILE A O 1
ATOM 2096 N N . PHE A 1 269 ? -12.088 4.814 1.411 1.00 93.81 269 PHE A N 1
ATOM 2097 C CA . PHE A 1 269 ? -13.092 5.837 1.725 1.00 93.81 269 PHE A CA 1
ATOM 2098 C C . PHE A 1 269 ? -14.523 5.297 1.712 1.00 93.81 269 PHE A C 1
ATOM 2100 O O . PHE A 1 269 ? -15.327 5.682 2.557 1.00 93.81 269 PHE A O 1
ATOM 2107 N N . GLU A 1 270 ? -14.856 4.365 0.820 1.00 91.56 270 GLU A N 1
ATOM 2108 C CA . GLU A 1 270 ? -16.164 3.706 0.844 1.00 91.56 270 GLU A CA 1
ATOM 2109 C C . GLU A 1 270 ? -16.362 2.886 2.118 1.00 91.56 270 GLU A C 1
ATOM 2111 O O . GLU A 1 270 ? -17.460 2.881 2.676 1.00 91.56 270 GLU A O 1
ATOM 2116 N N . ALA A 1 271 ? -15.316 2.217 2.606 1.00 93.75 271 ALA A N 1
ATOM 2117 C CA . ALA A 1 271 ? -15.400 1.465 3.847 1.00 93.75 271 ALA A CA 1
ATOM 2118 C C . ALA A 1 271 ? -15.577 2.397 5.059 1.00 93.75 271 ALA A C 1
ATOM 2120 O O . ALA A 1 271 ? -16.420 2.141 5.919 1.00 93.75 271 ALA A O 1
ATOM 2121 N N . ILE A 1 272 ? -14.873 3.532 5.094 1.00 95.69 272 ILE A N 1
ATOM 2122 C CA . ILE A 1 272 ? -15.076 4.554 6.130 1.00 95.69 272 ILE A CA 1
ATOM 2123 C C . ILE A 1 272 ? -16.499 5.122 6.066 1.00 95.69 272 ILE A C 1
ATOM 2125 O O . ILE A 1 272 ? -17.174 5.166 7.093 1.00 95.69 272 ILE A O 1
ATOM 2129 N N . HIS A 1 273 ? -16.991 5.501 4.883 1.00 94.44 273 HIS A N 1
ATOM 2130 C CA . HIS A 1 273 ? -18.367 5.973 4.704 1.00 94.44 273 HIS A CA 1
ATOM 2131 C C . HIS A 1 273 ? -19.383 4.943 5.211 1.00 94.44 273 HIS A C 1
ATOM 2133 O O . HIS A 1 273 ? -20.265 5.273 6.001 1.00 94.44 273 HIS A O 1
ATOM 2139 N N . LYS A 1 274 ? -19.225 3.678 4.809 1.00 94.12 274 LYS A N 1
ATOM 2140 C CA . LYS A 1 274 ? -20.122 2.578 5.179 1.00 94.12 274 LYS A CA 1
ATOM 2141 C C . LYS A 1 274 ? -20.226 2.379 6.692 1.00 94.12 274 LYS A C 1
ATOM 2143 O O . LYS A 1 274 ? -21.323 2.117 7.178 1.00 94.12 274 LYS A O 1
ATOM 2148 N N . HIS A 1 275 ? -19.112 2.465 7.421 1.00 95.38 275 HIS A N 1
ATOM 2149 C CA . HIS A 1 275 ? -19.070 2.093 8.844 1.00 95.38 275 HIS A CA 1
ATOM 2150 C C . HIS A 1 275 ? -19.117 3.272 9.812 1.00 95.38 275 HIS A C 1
ATOM 2152 O O . HIS A 1 275 ? -19.635 3.128 10.916 1.00 95.38 275 HIS A O 1
ATOM 2158 N N . LEU A 1 276 ? -18.604 4.437 9.416 1.00 94.06 276 LEU A N 1
ATOM 2159 C CA . LEU A 1 276 ? -18.611 5.650 10.238 1.00 94.06 276 LEU A CA 1
ATOM 2160 C C . LEU A 1 276 ? -19.676 6.671 9.807 1.00 94.06 276 LEU A C 1
ATOM 2162 O O . LEU A 1 276 ? -19.880 7.656 10.518 1.00 94.06 276 LEU A O 1
ATOM 2166 N N . GLY A 1 277 ? -20.359 6.448 8.677 1.00 91.69 277 GLY A N 1
ATOM 2167 C CA . GLY A 1 277 ? -21.384 7.357 8.152 1.00 91.69 277 GLY A CA 1
ATOM 2168 C C . GLY A 1 277 ? -20.820 8.694 7.669 1.00 91.69 277 GLY A C 1
ATOM 2169 O O . GLY A 1 277 ? -21.524 9.698 7.686 1.00 91.69 277 GLY A O 1
ATOM 2170 N N . VAL A 1 278 ? -19.537 8.715 7.305 1.00 91.88 278 VAL A N 1
ATOM 2171 C CA . VAL A 1 278 ? -18.810 9.930 6.929 1.00 91.88 278 VAL A CA 1
ATOM 2172 C C . VAL A 1 278 ? -19.223 10.401 5.546 1.00 91.88 278 VAL A C 1
ATOM 2174 O O . VAL A 1 278 ? -19.176 9.619 4.602 1.00 91.88 278 VAL A O 1
ATOM 2177 N N . ASP A 1 279 ? -19.507 11.690 5.394 1.00 91.06 279 ASP A N 1
ATOM 2178 C CA . ASP A 1 279 ? -19.687 12.308 4.080 1.00 91.06 279 ASP A CA 1
ATOM 2179 C C . ASP A 1 279 ? -18.440 13.075 3.629 1.00 91.06 279 ASP A C 1
ATOM 2181 O O . ASP A 1 279 ? -17.704 13.656 4.432 1.00 91.06 279 ASP A O 1
ATOM 2185 N N . TYR A 1 280 ? -18.234 13.116 2.313 1.00 91.38 280 TYR A N 1
ATOM 2186 C CA . TYR A 1 280 ? -17.064 13.717 1.677 1.00 91.38 280 TYR A CA 1
ATOM 2187 C C . TYR A 1 280 ? -17.441 14.850 0.727 1.00 91.38 280 TYR A C 1
ATOM 2189 O O . TYR A 1 280 ? -18.487 14.818 0.073 1.00 91.38 280 TYR A O 1
ATOM 2197 N N . VAL A 1 281 ? -16.531 15.812 0.584 1.00 87.69 281 VAL A N 1
ATOM 2198 C CA . VAL A 1 281 ? -16.511 16.731 -0.555 1.00 87.69 281 VAL A CA 1
ATOM 2199 C C . VAL A 1 281 ? -15.703 16.085 -1.672 1.00 87.69 281 VAL A C 1
ATOM 2201 O O . VAL A 1 281 ? -14.543 15.716 -1.485 1.00 87.69 281 VAL A O 1
ATOM 2204 N N . TYR A 1 282 ? -16.316 15.969 -2.844 1.00 86.69 282 TYR A N 1
ATOM 2205 C CA . TYR A 1 282 ? -15.676 15.422 -4.033 1.00 86.69 282 TYR A CA 1
ATOM 2206 C C . TYR A 1 282 ? -15.217 16.546 -4.955 1.00 86.69 282 TYR A C 1
ATOM 2208 O O . TYR A 1 282 ? -15.858 17.594 -5.035 1.00 86.69 282 TYR A O 1
ATOM 2216 N N . ARG A 1 283 ? -14.124 16.317 -5.682 1.00 81.12 283 ARG A N 1
ATOM 2217 C CA . ARG A 1 283 ? -13.680 17.228 -6.740 1.00 81.12 283 ARG A CA 1
ATOM 2218 C C . ARG A 1 283 ? -14.723 17.248 -7.864 1.00 81.12 283 ARG A C 1
ATOM 2220 O O . ARG A 1 283 ? -15.051 16.197 -8.412 1.00 81.12 283 ARG A O 1
ATOM 2227 N N . ASP A 1 284 ? -15.239 18.429 -8.200 1.00 71.25 284 ASP A N 1
ATOM 2228 C CA . ASP A 1 284 ? -16.147 18.597 -9.338 1.00 71.25 284 ASP A CA 1
ATOM 2229 C C . ASP A 1 284 ? -15.390 18.372 -10.654 1.00 71.25 284 ASP A C 1
ATOM 2231 O O . ASP A 1 284 ? -14.441 19.086 -10.971 1.00 71.25 284 ASP A O 1
ATOM 2235 N N . GLU A 1 285 ? -15.837 17.404 -11.456 1.00 54.56 285 GLU A N 1
ATOM 2236 C CA . GLU A 1 285 ? -15.281 17.130 -12.792 1.00 54.56 285 GLU A CA 1
ATOM 2237 C C . GLU A 1 285 ? -15.726 18.170 -13.850 1.00 54.56 285 GLU A C 1
ATOM 2239 O O . GLU A 1 285 ? -15.269 18.127 -14.988 1.00 54.56 285 GLU A O 1
ATOM 2244 N N . ASN A 1 286 ? -16.579 19.140 -13.483 1.00 42.19 286 ASN A N 1
ATOM 2245 C CA . ASN A 1 286 ? -17.229 20.087 -14.402 1.00 42.19 286 ASN A CA 1
ATOM 2246 C C . ASN A 1 286 ? -16.638 21.514 -14.431 1.00 42.19 286 ASN A C 1
ATOM 2248 O O . ASN A 1 286 ? -17.271 22.413 -14.978 1.00 42.19 286 ASN A O 1
ATOM 2252 N N . GLN A 1 287 ? -15.432 21.753 -13.903 1.00 41.84 287 GLN A N 1
ATOM 2253 C CA . GLN A 1 287 ? -14.735 23.049 -14.054 1.00 41.84 287 GLN A CA 1
ATOM 2254 C C . GLN A 1 287 ? -13.569 23.015 -15.055 1.00 41.84 287 GLN A C 1
ATOM 2256 O O . GLN A 1 287 ? -12.570 23.698 -14.878 1.00 41.84 287 GLN A O 1
ATOM 2261 N N . ASN A 1 288 ? -13.705 22.242 -16.135 1.00 39.41 288 ASN A N 1
ATOM 2262 C CA . ASN A 1 288 ? -12.799 22.295 -17.284 1.00 39.41 288 ASN A CA 1
ATOM 2263 C C . ASN A 1 288 ? -13.589 22.449 -18.586 1.00 39.41 288 ASN A C 1
ATOM 2265 O O . ASN A 1 288 ? -13.633 21.529 -19.391 1.00 39.41 288 ASN A O 1
ATOM 2269 N N . THR A 1 289 ? -14.203 23.615 -18.794 1.00 41.34 289 THR A N 1
ATOM 2270 C CA . THR A 1 289 ? -14.344 24.221 -20.130 1.00 41.34 289 THR A CA 1
ATOM 2271 C C . THR A 1 289 ? -14.842 25.658 -19.991 1.00 41.34 289 THR A C 1
ATOM 2273 O O . THR A 1 289 ? -15.837 25.896 -19.320 1.00 41.34 289 THR A O 1
ATOM 2276 N N . GLU A 1 290 ? -14.164 26.558 -20.707 1.00 33.50 290 GLU A N 1
ATOM 2277 C CA . GLU A 1 290 ? -14.477 27.977 -20.954 1.00 33.50 290 GLU A CA 1
ATOM 2278 C C . GLU A 1 290 ? -13.970 29.000 -19.926 1.00 33.50 290 GLU A C 1
ATOM 2280 O O . GLU A 1 290 ? -14.587 29.254 -18.897 1.00 33.50 290 GLU A O 1
ATOM 2285 N N . GLY A 1 291 ? -12.869 29.675 -20.281 1.00 28.31 291 GLY A N 1
ATOM 2286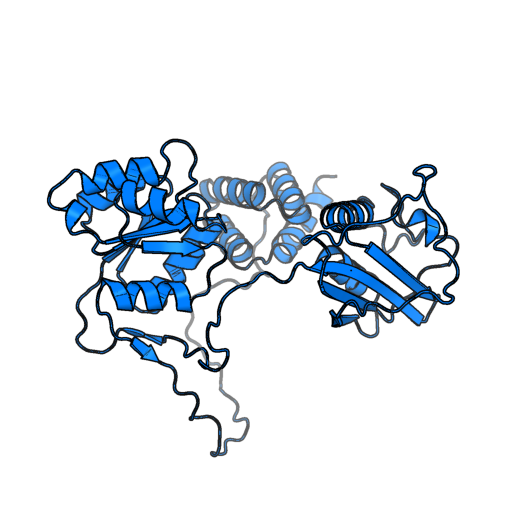 C CA . GLY A 1 291 ? -12.488 30.932 -19.635 1.00 28.31 291 GLY A CA 1
ATOM 2287 C C . GLY A 1 291 ? -11.006 31.283 -19.690 1.00 28.31 291 GLY A C 1
ATOM 2288 O O . GLY A 1 291 ? -10.379 31.344 -18.649 1.00 28.31 291 GLY A O 1
ATOM 2289 N N . ASN A 1 292 ? -10.473 31.493 -20.897 1.00 34.75 292 ASN A N 1
ATOM 2290 C CA . ASN A 1 292 ? -9.517 32.557 -21.228 1.00 34.75 292 ASN A CA 1
ATOM 2291 C C . ASN A 1 292 ? -8.522 32.996 -20.128 1.00 34.75 292 ASN A C 1
ATOM 2293 O O . ASN A 1 292 ? -8.879 33.845 -19.324 1.00 34.75 292 ASN A O 1
ATOM 2297 N N . ASP A 1 293 ? -7.262 32.551 -20.192 1.00 29.86 293 ASP A N 1
ATOM 2298 C CA . ASP A 1 293 ? -6.146 33.406 -19.775 1.00 29.86 293 ASP A CA 1
ATOM 2299 C C . ASP A 1 293 ? -4.845 33.050 -20.505 1.00 29.86 293 ASP A C 1
ATOM 2301 O O . ASP A 1 293 ? -4.429 31.895 -20.617 1.00 29.86 293 ASP A O 1
ATOM 2305 N N . ASN A 1 294 ? -4.245 34.102 -21.061 1.00 27.77 294 ASN A N 1
ATOM 2306 C CA . ASN A 1 294 ? -2.906 34.133 -21.630 1.00 27.77 294 ASN A CA 1
ATOM 2307 C C . ASN A 1 294 ? -1.868 33.666 -20.593 1.00 27.77 294 ASN A C 1
ATOM 2309 O O . ASN A 1 294 ? -2.102 33.815 -19.395 1.00 27.77 294 ASN A O 1
ATOM 2313 N N . PRO A 1 295 ? -0.684 33.189 -21.016 1.00 29.47 295 PRO A N 1
ATOM 2314 C CA . PRO A 1 295 ? 0.419 32.944 -20.098 1.00 29.47 295 PRO A CA 1
ATOM 2315 C C . PRO A 1 295 ? 0.965 34.292 -19.603 1.00 29.47 295 PRO A C 1
ATOM 2317 O O . PRO A 1 295 ? 1.884 34.859 -20.190 1.00 29.47 295 PRO A O 1
ATOM 2320 N N . THR A 1 296 ? 0.362 34.845 -18.553 1.00 28.64 296 THR A N 1
ATOM 2321 C CA . THR A 1 296 ? 0.929 35.957 -17.795 1.00 28.64 296 THR A CA 1
ATOM 2322 C C . THR A 1 296 ? 1.992 35.418 -16.851 1.00 28.64 296 THR A C 1
ATOM 2324 O O . THR A 1 296 ? 1.735 34.587 -15.981 1.00 28.64 296 THR A O 1
ATOM 2327 N N . GLU A 1 297 ? 3.208 35.905 -17.081 1.00 32.34 297 GLU A N 1
ATOM 2328 C CA . GLU A 1 297 ? 4.362 35.850 -16.193 1.00 32.34 297 GLU A CA 1
ATOM 2329 C C . GLU A 1 297 ? 3.939 36.032 -14.729 1.00 32.34 297 GLU A C 1
ATOM 2331 O O . GLU A 1 297 ? 3.409 37.079 -14.356 1.00 32.34 297 GLU A O 1
ATOM 2336 N N . PHE A 1 298 ? 4.192 35.021 -13.894 1.00 27.67 298 PHE A N 1
ATOM 2337 C CA . PHE A 1 298 ? 4.157 35.186 -12.445 1.00 27.67 298 PHE A CA 1
ATOM 2338 C C . PHE A 1 298 ? 5.581 35.359 -11.921 1.00 27.67 298 PHE A C 1
ATOM 2340 O O . PHE A 1 298 ? 6.395 34.436 -11.887 1.00 27.67 298 PHE A O 1
ATOM 2347 N N . ASP A 1 299 ? 5.826 36.616 -11.571 1.00 27.03 299 ASP A N 1
ATOM 2348 C CA . ASP A 1 299 ? 6.939 37.206 -10.846 1.00 27.03 299 ASP A CA 1
ATOM 2349 C C . ASP A 1 299 ? 7.286 36.417 -9.570 1.00 27.03 299 ASP A C 1
ATOM 2351 O O . ASP A 1 299 ? 6.449 36.223 -8.684 1.00 27.03 299 ASP A O 1
ATOM 2355 N N . ILE A 1 300 ? 8.537 35.957 -9.481 1.00 29.33 300 ILE A N 1
ATOM 2356 C CA . ILE A 1 300 ? 9.097 35.305 -8.296 1.00 29.33 300 ILE A CA 1
ATOM 2357 C C . ILE A 1 300 ? 9.985 36.329 -7.590 1.00 29.33 300 ILE A C 1
ATOM 2359 O O . ILE A 1 300 ? 11.192 36.395 -7.828 1.00 29.33 300 ILE A O 1
ATOM 2363 N N . SER A 1 301 ? 9.399 37.106 -6.680 1.00 29.61 301 SER A N 1
ATOM 2364 C CA . SER A 1 301 ? 10.149 37.888 -5.699 1.00 29.61 301 SER A CA 1
ATOM 2365 C C . SER A 1 301 ? 9.794 37.464 -4.264 1.00 29.61 301 SER A C 1
ATOM 2367 O O . SER A 1 301 ? 8.772 37.818 -3.695 1.00 29.61 301 SER A O 1
ATOM 2369 N N . HIS A 1 302 ? 10.704 36.658 -3.707 1.00 30.16 302 HIS A N 1
ATOM 2370 C CA . HIS A 1 302 ? 11.082 36.512 -2.297 1.00 30.16 302 HIS A CA 1
ATOM 2371 C C . HIS A 1 302 ? 10.001 36.421 -1.200 1.00 30.16 302 HIS A C 1
ATOM 2373 O O . HIS A 1 302 ? 9.508 37.425 -0.699 1.00 30.16 302 HIS A O 1
ATOM 2379 N N . THR A 1 303 ? 9.882 35.230 -0.604 1.00 26.22 303 THR A N 1
ATOM 2380 C CA . THR A 1 303 ? 10.054 35.086 0.855 1.00 26.22 303 THR A CA 1
ATOM 2381 C C . THR A 1 303 ? 10.900 33.851 1.153 1.00 26.22 303 THR A C 1
ATOM 2383 O O . THR A 1 303 ? 10.607 32.737 0.732 1.00 26.22 303 THR A O 1
ATOM 2386 N N . SER A 1 304 ? 12.021 34.106 1.817 1.00 37.69 304 SER A N 1
ATOM 2387 C CA . SER A 1 304 ? 13.098 33.173 2.105 1.00 37.69 304 SER A CA 1
ATOM 2388 C C . SER A 1 304 ? 12.781 32.314 3.328 1.00 37.69 304 SER A C 1
ATOM 2390 O O . SER A 1 304 ? 12.720 32.835 4.438 1.00 37.69 304 SER A O 1
ATOM 2392 N N . THR A 1 305 ? 12.696 31.001 3.137 1.00 30.72 305 THR A N 1
ATOM 2393 C CA . THR A 1 305 ? 13.171 30.004 4.105 1.00 30.72 305 THR A CA 1
ATOM 2394 C C . THR A 1 305 ? 13.823 28.887 3.304 1.00 30.72 305 THR A C 1
ATOM 2396 O O . THR A 1 305 ? 13.188 28.280 2.448 1.00 30.72 305 THR A O 1
ATOM 2399 N N . GLU A 1 306 ? 15.121 28.714 3.520 1.00 37.94 306 GLU A N 1
ATOM 2400 C CA . GLU A 1 306 ? 16.023 27.846 2.768 1.00 37.94 306 GLU A CA 1
ATOM 2401 C C . GLU A 1 306 ? 15.619 26.367 2.889 1.00 37.94 306 GLU A C 1
ATOM 2403 O O . GLU A 1 306 ? 15.922 25.718 3.887 1.00 37.94 306 GLU A O 1
ATOM 2408 N N . ASP A 1 307 ? 14.974 25.822 1.857 1.00 33.22 307 ASP A N 1
ATOM 2409 C CA . ASP A 1 307 ? 15.031 24.387 1.567 1.00 33.22 307 ASP A CA 1
ATOM 2410 C C . ASP A 1 307 ? 16.114 24.184 0.494 1.00 33.22 307 ASP A C 1
ATOM 2412 O O . ASP A 1 307 ? 16.012 24.750 -0.602 1.00 33.22 307 ASP A O 1
ATOM 2416 N N . PRO A 1 308 ? 17.201 23.445 0.781 1.00 36.59 308 PRO A N 1
ATOM 2417 C CA . PRO A 1 308 ? 18.261 23.262 -0.188 1.00 36.59 308 PRO A CA 1
ATOM 2418 C C . PRO A 1 308 ? 17.767 22.363 -1.322 1.00 36.59 308 PRO A C 1
ATOM 2420 O O . PRO A 1 308 ? 17.368 21.217 -1.119 1.00 36.59 308 PRO A O 1
ATOM 2423 N N . SER A 1 309 ? 17.845 22.899 -2.539 1.00 40.03 309 SER A N 1
ATOM 2424 C CA . SER A 1 309 ? 17.826 22.126 -3.778 1.00 40.03 309 SER A CA 1
ATOM 2425 C C . SER A 1 309 ? 18.752 20.897 -3.657 1.00 40.03 309 SER A C 1
ATOM 2427 O O . SER A 1 309 ? 19.848 21.020 -3.102 1.00 40.03 309 SER A O 1
ATOM 2429 N N . PRO A 1 310 ? 18.377 19.720 -4.194 1.00 46.09 310 PRO A N 1
ATOM 2430 C CA . PRO A 1 310 ? 19.148 18.471 -4.089 1.00 46.09 310 PRO A CA 1
ATOM 2431 C C . PRO A 1 310 ? 20.562 18.510 -4.713 1.00 46.09 310 PRO A C 1
ATOM 2433 O O . PRO A 1 310 ? 21.273 17.513 -4.674 1.00 46.09 310 PRO A O 1
ATOM 2436 N N . ALA A 1 311 ? 21.001 19.652 -5.252 1.00 45.25 311 ALA A N 1
ATOM 2437 C CA . ALA A 1 311 ? 22.338 19.871 -5.801 1.00 45.25 311 ALA A CA 1
ATOM 2438 C C . ALA A 1 311 ? 23.375 20.4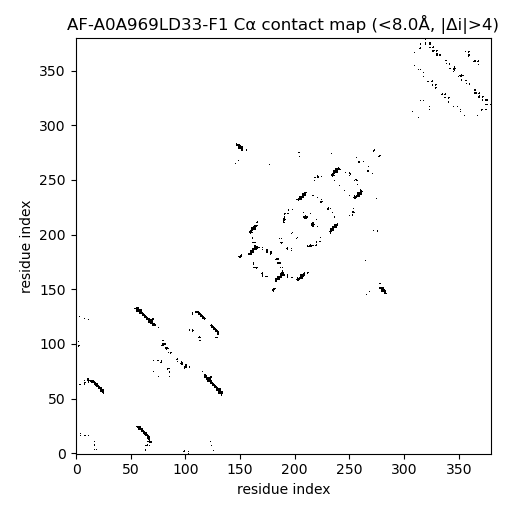43 -4.803 1.00 45.25 311 ALA A C 1
ATOM 2440 O O . ALA A 1 311 ? 24.533 20.603 -5.180 1.00 45.25 311 ALA A O 1
ATOM 2441 N N . THR A 1 312 ? 23.008 20.764 -3.553 1.00 49.38 312 THR A N 1
ATOM 2442 C CA . THR A 1 312 ? 23.906 21.476 -2.608 1.00 49.38 312 THR A CA 1
ATOM 2443 C C . THR A 1 312 ? 24.342 20.681 -1.376 1.00 49.38 312 THR A C 1
ATOM 2445 O O . THR A 1 312 ? 25.046 21.214 -0.519 1.00 49.38 312 THR A O 1
ATOM 2448 N N . ILE A 1 313 ? 23.954 19.411 -1.256 1.00 62.50 313 ILE A N 1
ATOM 2449 C CA . ILE A 1 313 ? 24.259 18.602 -0.070 1.00 62.50 313 ILE A CA 1
ATOM 2450 C C . ILE A 1 313 ? 25.559 17.840 -0.304 1.00 62.50 313 ILE A C 1
ATOM 2452 O O . ILE A 1 313 ? 25.586 16.840 -1.018 1.00 62.50 313 ILE A O 1
ATOM 2456 N N . SER A 1 314 ? 26.644 18.320 0.302 1.00 66.25 314 SER A N 1
ATOM 2457 C CA . SER A 1 314 ? 27.908 17.586 0.311 1.00 66.25 314 SER A CA 1
ATOM 2458 C C . SER A 1 314 ? 27.832 16.412 1.292 1.00 66.25 314 SER A C 1
ATOM 2460 O O . SER A 1 314 ? 27.507 16.585 2.468 1.00 66.25 314 SER A O 1
ATOM 2462 N N . LEU A 1 315 ? 28.180 15.216 0.806 1.00 72.12 315 LEU A N 1
ATOM 2463 C CA . LEU A 1 315 ? 28.380 14.018 1.627 1.00 72.12 315 LEU A CA 1
ATOM 2464 C C . LEU A 1 315 ? 29.793 13.963 2.254 1.00 72.12 315 LEU A C 1
ATOM 2466 O O . LEU A 1 315 ? 30.081 13.010 2.969 1.00 72.12 315 LEU A O 1
ATOM 2470 N N . ASP A 1 316 ? 30.601 15.025 2.058 1.00 72.19 316 ASP A N 1
ATOM 2471 C CA . ASP A 1 316 ? 31.780 15.571 2.781 1.00 72.19 316 ASP A CA 1
ATOM 2472 C C . ASP A 1 316 ? 32.074 15.049 4.191 1.00 72.19 316 ASP A C 1
ATOM 2474 O O . ASP A 1 316 ? 33.223 14.792 4.552 1.00 72.19 316 ASP A O 1
ATOM 2478 N N . VAL A 1 317 ? 31.036 14.835 4.979 1.00 74.56 317 VAL A N 1
ATOM 2479 C CA . VAL A 1 317 ? 31.166 14.543 6.406 1.00 74.56 317 VAL A CA 1
ATOM 2480 C C . VAL A 1 317 ? 30.880 13.087 6.771 1.00 74.56 317 VAL A C 1
ATOM 2482 O O . VAL A 1 317 ? 31.253 12.667 7.857 1.00 74.56 317 VAL A O 1
ATOM 2485 N N . ILE A 1 318 ? 30.304 12.294 5.861 1.00 82.44 318 ILE A N 1
ATOM 2486 C CA . ILE A 1 318 ? 29.946 10.891 6.122 1.00 82.44 318 ILE A CA 1
ATOM 2487 C C . ILE A 1 318 ? 31.147 9.970 5.822 1.00 82.44 318 ILE A C 1
ATOM 2489 O O . ILE A 1 318 ? 31.888 10.231 4.858 1.00 82.44 318 ILE A O 1
ATOM 2493 N N . PRO A 1 319 ? 31.359 8.884 6.598 1.00 82.88 319 PRO A N 1
ATOM 2494 C CA . PRO A 1 319 ? 32.387 7.885 6.311 1.00 82.88 319 PRO A CA 1
ATOM 2495 C C . PRO A 1 319 ? 32.268 7.303 4.896 1.00 82.88 319 PRO A C 1
ATOM 2497 O O . PRO A 1 319 ? 31.170 7.015 4.419 1.00 82.88 319 PRO A O 1
ATOM 2500 N N . ALA A 1 320 ? 33.405 7.096 4.222 1.00 77.94 320 ALA A N 1
ATOM 2501 C CA . ALA A 1 320 ? 33.433 6.559 2.857 1.00 77.94 320 ALA A CA 1
ATOM 2502 C C . ALA A 1 320 ? 32.758 5.180 2.756 1.00 77.94 320 ALA A C 1
ATOM 2504 O O . ALA A 1 320 ? 32.004 4.937 1.820 1.00 77.94 320 ALA A O 1
ATOM 2505 N N . THR A 1 321 ? 32.928 4.334 3.775 1.00 82.12 321 THR A N 1
ATOM 2506 C CA . THR A 1 321 ? 32.291 3.013 3.873 1.00 82.12 321 THR A CA 1
ATOM 2507 C C . THR A 1 321 ? 30.765 3.098 3.919 1.00 82.12 321 THR A C 1
ATOM 2509 O O . THR A 1 321 ? 30.085 2.329 3.249 1.00 82.12 321 THR A O 1
ATOM 2512 N N . THR A 1 322 ? 30.213 4.056 4.664 1.00 83.19 322 THR A N 1
ATOM 2513 C CA . THR A 1 322 ? 28.761 4.268 4.772 1.00 83.19 322 THR A CA 1
ATOM 2514 C C . THR A 1 322 ? 28.201 4.860 3.479 1.00 83.19 322 THR A C 1
ATOM 2516 O O . THR A 1 322 ? 27.131 4.462 3.024 1.00 83.19 322 THR A O 1
ATOM 2519 N N . ALA A 1 323 ? 28.945 5.765 2.832 1.00 83.62 323 ALA A N 1
ATOM 2520 C CA . ALA A 1 323 ? 28.583 6.296 1.520 1.00 83.62 323 ALA A CA 1
ATOM 2521 C C . ALA A 1 323 ? 28.596 5.207 0.427 1.00 83.62 323 ALA A C 1
ATOM 2523 O O . ALA A 1 323 ? 27.694 5.182 -0.405 1.00 83.62 323 ALA A O 1
ATOM 2524 N N . GLU A 1 324 ? 29.565 4.285 0.452 1.00 80.50 324 GLU A N 1
ATOM 2525 C CA . GLU A 1 324 ? 29.633 3.114 -0.437 1.00 80.50 324 GLU A CA 1
ATOM 2526 C C . GLU A 1 324 ? 28.481 2.133 -0.199 1.00 80.50 324 GLU A C 1
ATOM 2528 O O . GLU A 1 324 ? 27.856 1.666 -1.152 1.00 80.50 324 GLU A O 1
ATOM 2533 N N . GLN A 1 325 ? 28.157 1.841 1.062 1.00 81.19 325 GLN A N 1
ATOM 2534 C CA . GLN A 1 325 ? 27.014 0.995 1.413 1.00 81.19 325 GLN A CA 1
ATOM 2535 C C . GLN A 1 325 ? 25.698 1.621 0.949 1.00 81.19 325 GLN A C 1
ATOM 2537 O O . GLN A 1 325 ? 24.866 0.928 0.363 1.00 81.19 325 GLN A O 1
ATOM 2542 N N . LEU A 1 326 ? 25.532 2.933 1.143 1.00 84.88 326 LEU A N 1
ATOM 2543 C CA . LEU A 1 326 ? 24.347 3.666 0.702 1.00 84.88 326 LEU A CA 1
ATOM 2544 C C . LEU A 1 326 ? 24.253 3.701 -0.827 1.00 84.88 326 LEU A C 1
ATOM 2546 O O . LEU A 1 326 ? 23.171 3.499 -1.376 1.00 84.88 326 LEU A O 1
ATOM 2550 N N . HIS A 1 327 ? 25.385 3.890 -1.512 1.00 82.56 327 HIS A N 1
ATOM 2551 C CA . HIS A 1 327 ? 25.481 3.804 -2.967 1.00 82.56 327 HIS A CA 1
ATOM 2552 C C . HIS A 1 327 ? 25.022 2.435 -3.473 1.00 82.56 327 HIS A C 1
ATOM 2554 O O . HIS A 1 327 ? 24.164 2.344 -4.347 1.00 82.56 327 HIS A O 1
ATOM 2560 N N . HIS A 1 328 ? 25.564 1.363 -2.894 1.00 76.56 328 HIS A N 1
ATOM 2561 C CA . HIS A 1 328 ? 25.278 -0.007 -3.298 1.00 76.56 328 HIS A CA 1
ATOM 2562 C C . HIS A 1 328 ? 23.822 -0.402 -3.008 1.00 76.56 328 HIS A C 1
ATOM 2564 O O . HIS A 1 328 ? 23.166 -0.996 -3.863 1.00 76.56 328 HIS A O 1
ATOM 2570 N N . ALA A 1 329 ? 23.291 -0.030 -1.841 1.00 75.25 329 ALA A N 1
ATOM 2571 C CA . ALA A 1 329 ? 21.894 -0.261 -1.480 1.00 75.25 329 ALA A CA 1
ATOM 2572 C C . ALA A 1 329 ? 20.936 0.477 -2.433 1.00 75.25 329 ALA A C 1
ATOM 2574 O O . ALA A 1 329 ? 19.999 -0.124 -2.962 1.00 75.25 329 ALA A O 1
ATOM 2575 N N . ALA A 1 330 ? 21.214 1.750 -2.736 1.00 78.06 330 ALA A N 1
ATOM 2576 C CA . ALA A 1 330 ? 20.409 2.535 -3.670 1.00 78.06 330 ALA A CA 1
ATOM 2577 C C . ALA A 1 330 ? 20.506 2.013 -5.116 1.00 78.06 330 ALA A C 1
ATOM 2579 O O . ALA A 1 330 ? 19.508 2.021 -5.836 1.00 78.06 330 ALA A O 1
ATOM 2580 N N . LEU A 1 331 ? 21.674 1.509 -5.530 1.00 73.19 331 LEU A N 1
ATOM 2581 C CA . LEU A 1 331 ? 21.895 0.918 -6.853 1.00 73.19 331 LEU A CA 1
ATOM 2582 C C . LEU A 1 331 ? 21.146 -0.412 -7.032 1.00 73.19 331 LEU A C 1
ATOM 2584 O O . LEU A 1 331 ? 20.603 -0.674 -8.105 1.00 73.19 331 LEU A O 1
ATOM 2588 N N . LEU A 1 332 ? 21.106 -1.247 -5.990 1.00 66.19 332 LEU A N 1
ATOM 2589 C CA . LEU A 1 332 ? 20.366 -2.512 -5.989 1.00 66.19 332 LEU A CA 1
ATOM 2590 C C . LEU A 1 332 ? 18.856 -2.336 -5.784 1.00 66.19 332 LEU A C 1
ATOM 2592 O O . LEU A 1 332 ? 18.109 -3.301 -5.953 1.00 66.19 332 LEU A O 1
ATOM 2596 N N . GLY A 1 333 ? 18.402 -1.126 -5.444 1.00 62.03 333 GLY A N 1
ATOM 2597 C CA . GLY A 1 333 ? 17.010 -0.866 -5.082 1.00 62.03 333 GLY A CA 1
ATOM 2598 C C . GLY A 1 333 ? 16.603 -1.555 -3.778 1.00 62.03 333 GLY A C 1
ATOM 2599 O O . GLY A 1 333 ? 15.429 -1.867 -3.595 1.00 62.03 333 GLY A O 1
ATOM 2600 N N . ASP A 1 334 ? 17.567 -1.815 -2.894 1.00 75.38 334 ASP A N 1
ATOM 2601 C CA . ASP A 1 334 ? 17.339 -2.397 -1.575 1.00 75.38 334 ASP A CA 1
ATOM 2602 C C . ASP A 1 334 ? 16.832 -1.298 -0.630 1.00 75.38 334 ASP A C 1
ATOM 2604 O O . ASP A 1 334 ? 17.602 -0.587 0.019 1.00 75.38 334 ASP A O 1
ATOM 2608 N N . ILE A 1 335 ? 15.511 -1.100 -0.643 1.00 72.31 335 ILE A N 1
ATOM 2609 C CA . ILE A 1 335 ? 14.834 -0.010 0.071 1.00 72.31 335 ILE A CA 1
ATOM 2610 C C . ILE A 1 335 ? 15.087 -0.109 1.579 1.00 72.31 335 ILE A C 1
ATOM 2612 O O . ILE A 1 335 ? 15.349 0.910 2.217 1.00 72.31 335 ILE A O 1
ATOM 2616 N N . ASP A 1 336 ? 15.059 -1.319 2.136 1.00 69.50 336 ASP A N 1
ATOM 2617 C CA . ASP A 1 336 ? 15.253 -1.544 3.568 1.00 69.50 336 ASP A CA 1
ATOM 2618 C C . ASP A 1 336 ? 16.685 -1.192 3.988 1.00 69.50 336 ASP A C 1
ATOM 2620 O O . ASP A 1 336 ? 16.888 -0.485 4.980 1.00 69.50 336 ASP A O 1
ATOM 2624 N N . ALA A 1 337 ? 17.686 -1.591 3.194 1.00 74.31 337 ALA A N 1
ATOM 2625 C CA . ALA A 1 337 ? 19.074 -1.209 3.435 1.00 74.31 337 ALA A CA 1
ATOM 2626 C C . ALA A 1 337 ? 19.298 0.306 3.288 1.00 74.31 337 ALA A C 1
ATOM 2628 O O . ALA A 1 337 ? 20.003 0.899 4.108 1.00 74.31 337 ALA A O 1
ATOM 2629 N N . VAL A 1 338 ? 18.675 0.957 2.296 1.00 78.81 338 VAL A N 1
ATOM 2630 C CA . VAL A 1 338 ? 18.749 2.420 2.130 1.00 78.81 338 VAL A CA 1
ATOM 2631 C C . VAL A 1 338 ? 18.165 3.136 3.346 1.00 78.81 338 VAL A C 1
ATOM 2633 O O . VAL A 1 338 ? 18.796 4.050 3.870 1.00 78.81 338 VAL A O 1
ATOM 2636 N N . ILE A 1 339 ? 16.990 2.721 3.824 1.00 81.12 339 ILE A N 1
ATOM 2637 C CA . ILE A 1 339 ? 16.343 3.343 4.985 1.00 81.12 339 ILE A CA 1
ATOM 2638 C C . ILE A 1 339 ? 17.192 3.151 6.246 1.00 81.12 339 ILE A C 1
ATOM 2640 O O . ILE A 1 339 ? 17.426 4.126 6.958 1.00 81.12 339 ILE A O 1
ATOM 2644 N N . MET A 1 340 ? 17.715 1.945 6.500 1.00 82.50 340 MET A N 1
ATOM 2645 C CA . MET A 1 340 ? 18.591 1.702 7.655 1.00 82.50 340 MET A CA 1
ATOM 2646 C C . MET A 1 340 ? 19.831 2.602 7.645 1.00 82.50 340 MET A C 1
ATOM 2648 O O . MET A 1 340 ? 20.153 3.218 8.660 1.00 82.50 340 MET A O 1
ATOM 2652 N N . LEU A 1 341 ? 20.493 2.725 6.494 1.00 86.69 341 LEU A N 1
ATOM 2653 C CA . LEU A 1 341 ? 21.682 3.567 6.351 1.00 86.69 341 LEU A CA 1
ATOM 2654 C C . LEU A 1 341 ? 21.350 5.058 6.506 1.00 86.69 341 LEU A C 1
ATOM 2656 O O . LEU A 1 341 ? 22.138 5.809 7.076 1.00 86.69 341 LEU A O 1
ATOM 2660 N N . ILE A 1 342 ? 20.174 5.500 6.047 1.00 87.06 342 ILE A N 1
ATOM 2661 C CA . ILE A 1 342 ? 19.697 6.874 6.262 1.00 87.06 342 ILE A CA 1
ATOM 2662 C C . ILE A 1 342 ? 19.448 7.144 7.747 1.00 87.06 342 ILE A C 1
ATOM 2664 O O . ILE A 1 342 ? 19.792 8.229 8.216 1.00 87.06 342 ILE A O 1
ATOM 2668 N N . GLU A 1 343 ? 18.875 6.200 8.496 1.00 84.44 343 GLU A N 1
ATOM 2669 C CA . GLU A 1 343 ? 18.695 6.350 9.945 1.00 84.44 343 GLU A CA 1
ATOM 2670 C C . GLU A 1 343 ? 20.041 6.425 10.670 1.00 84.44 343 GLU A C 1
ATOM 2672 O O . GLU A 1 343 ? 20.232 7.320 11.492 1.00 84.44 343 GLU A O 1
ATOM 2677 N N . GLU A 1 344 ? 21.004 5.575 10.306 1.00 85.44 344 GLU A N 1
ATOM 2678 C CA . GLU A 1 344 ? 22.364 5.621 10.853 1.00 85.44 344 GLU A CA 1
ATOM 2679 C C . GLU A 1 344 ? 23.022 6.985 10.587 1.00 85.44 344 GLU A C 1
ATOM 2681 O O . GLU A 1 344 ? 23.453 7.659 11.522 1.00 85.44 344 GLU A O 1
ATOM 2686 N N . ILE A 1 345 ? 22.978 7.474 9.342 1.00 86.00 345 ILE A N 1
ATOM 2687 C CA . ILE A 1 345 ? 23.475 8.810 8.969 1.00 86.00 345 ILE A CA 1
ATOM 2688 C C . ILE A 1 345 ? 22.732 9.922 9.724 1.00 86.00 345 ILE A C 1
ATOM 2690 O O . ILE A 1 345 ? 23.338 10.924 10.101 1.00 86.00 345 ILE A O 1
ATOM 2694 N N . SER A 1 346 ? 21.428 9.765 9.964 1.00 85.81 346 SER A N 1
ATOM 2695 C CA . SER A 1 346 ? 20.603 10.763 10.658 1.00 85.81 346 SER A CA 1
ATOM 2696 C C . SER A 1 346 ? 21.003 10.946 12.122 1.00 85.81 346 SER A C 1
ATOM 2698 O O . SER A 1 346 ? 20.766 12.025 12.668 1.00 85.81 346 SER A O 1
ATOM 2700 N N . THR A 1 347 ? 21.612 9.933 12.753 1.00 81.19 347 THR A N 1
ATOM 2701 C CA . THR A 1 347 ? 22.078 10.028 14.147 1.00 81.19 347 THR A CA 1
ATOM 2702 C C . THR A 1 347 ? 23.254 10.990 14.311 1.00 81.19 347 THR A C 1
ATOM 2704 O O . THR A 1 347 ? 23.284 11.758 15.273 1.00 81.19 347 THR A O 1
ATOM 2707 N N . GLU A 1 348 ? 24.184 11.005 13.354 1.00 79.75 348 GLU A N 1
ATOM 2708 C CA . GLU A 1 348 ? 25.388 11.848 13.392 1.00 79.75 348 GLU A CA 1
ATOM 2709 C C . GLU A 1 348 ? 25.232 13.139 12.568 1.00 79.75 348 GLU A C 1
ATOM 2711 O O . GLU A 1 348 ? 25.790 14.185 12.912 1.00 79.75 348 GLU A O 1
ATOM 2716 N N . HIS A 1 349 ? 24.419 13.103 11.508 1.00 83.56 349 HIS A N 1
ATOM 2717 C CA . HIS A 1 349 ? 24.205 14.209 10.573 1.00 83.56 349 HIS A CA 1
ATOM 2718 C C . HIS A 1 349 ? 22.712 14.413 10.237 1.00 83.56 349 HIS A C 1
ATOM 2720 O O . HIS A 1 349 ? 22.267 14.094 9.128 1.00 83.56 349 HIS A O 1
ATOM 2726 N N . PRO A 1 350 ? 21.923 15.027 11.142 1.00 76.75 350 PRO A N 1
ATOM 2727 C CA . PRO A 1 350 ? 20.468 15.150 10.991 1.00 76.75 350 PRO A CA 1
ATOM 2728 C C . PRO A 1 350 ? 20.005 15.886 9.724 1.00 76.75 350 PRO A C 1
ATOM 2730 O O . PRO A 1 350 ? 18.970 15.549 9.151 1.00 76.75 350 PRO A O 1
ATOM 2733 N N . SER A 1 351 ? 20.759 16.889 9.263 1.00 75.25 351 SER A N 1
ATOM 2734 C CA . SER A 1 351 ? 20.438 17.652 8.048 1.00 75.25 351 SER A CA 1
ATOM 2735 C C . SER A 1 351 ? 20.600 16.821 6.772 1.00 75.25 351 SER A C 1
ATOM 2737 O O . SER A 1 351 ? 19.753 16.900 5.882 1.00 75.25 351 SER A O 1
ATOM 2739 N N . ILE A 1 352 ? 21.645 15.989 6.698 1.00 82.56 352 ILE A N 1
ATOM 2740 C CA . ILE A 1 352 ? 21.884 15.085 5.565 1.00 82.56 352 ILE A CA 1
ATOM 2741 C C . ILE A 1 352 ? 20.881 13.934 5.597 1.00 82.56 352 ILE A C 1
ATOM 2743 O O . ILE A 1 352 ? 20.272 13.623 4.576 1.00 82.56 352 ILE A O 1
ATOM 2747 N N . GLY A 1 353 ? 20.646 13.371 6.783 1.00 79.50 353 GLY A N 1
ATOM 2748 C CA . GLY A 1 353 ? 19.624 12.358 7.014 1.00 79.50 353 GLY A CA 1
ATOM 2749 C C . GLY A 1 353 ? 18.236 12.799 6.546 1.00 79.50 353 GLY A C 1
ATOM 2750 O O . GLY A 1 353 ? 17.598 12.095 5.766 1.00 79.50 353 GLY A O 1
ATOM 2751 N N . LYS A 1 354 ? 17.801 14.015 6.918 1.00 77.56 354 LYS A N 1
ATOM 2752 C CA . LYS A 1 354 ? 16.524 14.596 6.462 1.00 77.56 354 LYS A CA 1
ATOM 2753 C C . LYS A 1 354 ? 16.432 14.644 4.936 1.00 77.56 354 LYS A C 1
ATOM 2755 O O . LYS A 1 354 ? 15.409 14.265 4.379 1.00 77.56 354 LYS A O 1
ATOM 2760 N N . ALA A 1 355 ? 17.484 15.092 4.260 1.00 75.62 355 ALA A N 1
ATOM 2761 C CA . ALA A 1 355 ? 17.461 15.227 2.811 1.00 75.62 355 ALA A CA 1
ATOM 2762 C C . ALA A 1 355 ? 17.510 13.887 2.070 1.00 75.62 355 ALA A C 1
ATOM 2764 O O . ALA A 1 355 ? 16.759 13.692 1.115 1.00 75.62 355 ALA A O 1
ATOM 2765 N N . LEU A 1 356 ? 18.344 12.947 2.524 1.00 80.56 356 LEU A N 1
ATOM 2766 C CA . LEU A 1 356 ? 18.367 11.590 1.977 1.00 80.56 356 LEU A CA 1
ATOM 2767 C C . LEU A 1 356 ? 17.022 10.891 2.197 1.00 80.56 356 LEU A C 1
ATOM 2769 O O . LEU A 1 356 ? 16.539 10.211 1.295 1.00 80.56 356 LEU A O 1
ATOM 2773 N N . ARG A 1 357 ? 16.373 11.124 3.347 1.00 79.75 357 ARG A N 1
ATOM 2774 C CA . ARG A 1 357 ? 15.021 10.630 3.631 1.00 79.75 357 ARG A CA 1
ATOM 2775 C C . ARG A 1 357 ? 13.996 11.210 2.658 1.00 79.75 357 ARG A C 1
ATOM 2777 O O . ARG A 1 357 ? 13.206 10.440 2.128 1.00 79.75 357 ARG A O 1
ATOM 2784 N N . THR A 1 358 ? 14.047 12.513 2.361 1.00 72.62 358 THR A N 1
ATOM 2785 C CA . THR A 1 358 ? 13.189 13.143 1.337 1.00 72.62 358 THR A CA 1
ATOM 2786 C C . THR A 1 358 ? 13.403 12.529 -0.051 1.00 72.62 358 THR A C 1
ATOM 2788 O O . THR A 1 358 ? 12.442 12.279 -0.777 1.00 72.62 358 THR A O 1
ATOM 2791 N N . LEU A 1 359 ? 14.654 12.255 -0.437 1.00 73.50 359 LEU A N 1
ATOM 2792 C CA . LEU A 1 359 ? 14.954 11.600 -1.714 1.00 73.50 359 LEU A CA 1
ATOM 2793 C C . LEU A 1 359 ? 14.419 10.161 -1.746 1.00 73.50 359 LEU A C 1
ATOM 2795 O O . LEU A 1 359 ? 13.794 9.763 -2.728 1.00 73.50 359 LEU A O 1
ATOM 2799 N N . ALA A 1 360 ? 14.617 9.397 -0.671 1.00 71.19 360 ALA A N 1
ATOM 2800 C CA . ALA A 1 360 ? 14.142 8.020 -0.556 1.00 71.19 360 ALA A CA 1
ATOM 2801 C C . ALA A 1 360 ? 12.606 7.934 -0.530 1.00 71.19 360 ALA A C 1
ATOM 2803 O O . ALA A 1 360 ? 12.034 7.106 -1.237 1.00 71.19 360 ALA A O 1
ATOM 2804 N N . SER A 1 361 ? 11.923 8.825 0.201 1.00 64.12 361 SER A N 1
ATOM 2805 C CA . SER A 1 361 ? 10.453 8.874 0.258 1.00 64.12 361 SER A CA 1
ATOM 2806 C C . SER A 1 361 ? 9.824 9.243 -1.084 1.00 64.12 361 SER A C 1
ATOM 2808 O O . SER A 1 361 ? 8.724 8.796 -1.394 1.00 64.12 361 SER A O 1
ATOM 2810 N N . ASN A 1 362 ? 10.538 10.020 -1.902 1.00 64.25 362 ASN A N 1
ATOM 2811 C CA . ASN A 1 362 ? 10.125 10.383 -3.257 1.00 64.25 362 ASN A CA 1
ATOM 2812 C C . ASN A 1 362 ? 10.610 9.384 -4.327 1.00 64.25 362 ASN A C 1
ATOM 2814 O O . ASN A 1 362 ? 10.527 9.682 -5.518 1.00 64.25 362 ASN A O 1
ATOM 2818 N N . PHE A 1 363 ? 11.134 8.214 -3.932 1.00 65.62 363 PHE A N 1
ATOM 2819 C CA . PHE A 1 363 ? 11.692 7.184 -4.824 1.00 65.62 363 PHE A CA 1
ATOM 2820 C C . PHE A 1 363 ? 12.814 7.697 -5.750 1.00 65.62 363 PHE A C 1
ATOM 2822 O O . PHE A 1 363 ? 13.097 7.121 -6.803 1.00 65.62 363 PHE A O 1
ATOM 2829 N N . GLN A 1 364 ? 13.505 8.767 -5.353 1.00 71.56 364 GLN A N 1
ATOM 2830 C CA . GLN A 1 364 ? 14.584 9.403 -6.109 1.00 71.56 364 GLN A CA 1
ATOM 2831 C C . GLN A 1 364 ? 15.941 8.734 -5.835 1.00 71.56 364 GLN A C 1
ATOM 2833 O O . GLN A 1 364 ? 16.946 9.405 -5.598 1.00 71.56 364 GLN A O 1
ATOM 2838 N N . PHE A 1 365 ? 15.996 7.399 -5.894 1.00 74.75 365 PHE A N 1
ATOM 2839 C CA . PHE A 1 365 ? 17.222 6.631 -5.630 1.00 74.75 365 PHE A CA 1
ATOM 2840 C C . PHE A 1 365 ? 18.356 6.976 -6.600 1.00 74.75 365 PHE A C 1
ATOM 2842 O O . PHE A 1 365 ? 19.516 6.964 -6.209 1.00 74.75 365 PHE A O 1
ATOM 2849 N N . GLN A 1 366 ? 18.034 7.383 -7.831 1.00 72.25 366 GLN A N 1
ATOM 2850 C CA . GLN A 1 366 ? 19.026 7.861 -8.801 1.00 72.25 366 GLN A CA 1
ATOM 2851 C C . GLN A 1 366 ? 19.811 9.077 -8.287 1.00 72.25 366 GLN A C 1
ATOM 2853 O O . GLN A 1 366 ? 21.012 9.172 -8.523 1.00 72.25 366 GLN A O 1
ATOM 2858 N N . ASN A 1 367 ? 19.164 9.968 -7.529 1.00 75.44 367 ASN A N 1
ATOM 2859 C CA . ASN A 1 367 ? 19.832 11.124 -6.935 1.00 75.44 367 ASN A CA 1
ATOM 2860 C C . ASN A 1 367 ? 20.751 10.694 -5.783 1.00 75.44 367 ASN A C 1
ATOM 2862 O O . ASN A 1 367 ? 21.859 11.202 -5.668 1.00 75.44 367 ASN A O 1
ATOM 2866 N N . ILE A 1 368 ? 20.335 9.710 -4.978 1.00 80.44 368 ILE A N 1
ATOM 2867 C CA . ILE A 1 368 ? 21.166 9.133 -3.906 1.00 80.44 368 ILE A CA 1
ATOM 2868 C C . ILE A 1 368 ? 22.409 8.451 -4.500 1.00 80.44 368 ILE A C 1
ATOM 2870 O O . ILE A 1 368 ? 23.523 8.660 -4.016 1.00 80.44 368 ILE A O 1
ATOM 2874 N N . VAL A 1 369 ? 22.237 7.690 -5.585 1.00 77.25 369 VAL A N 1
ATOM 2875 C CA . VAL A 1 369 ? 23.333 7.061 -6.340 1.00 77.25 369 VAL A CA 1
ATOM 2876 C C . VAL A 1 369 ? 24.295 8.124 -6.878 1.00 77.25 369 VAL A C 1
ATOM 2878 O O . VAL A 1 369 ? 25.490 8.036 -6.612 1.00 77.25 369 VAL A O 1
ATOM 2881 N N . ALA A 1 370 ? 23.789 9.164 -7.550 1.00 77.31 370 ALA A N 1
ATOM 2882 C CA . ALA A 1 370 ? 24.612 10.236 -8.116 1.00 77.31 370 ALA A CA 1
ATOM 2883 C C . ALA A 1 370 ? 25.391 11.024 -7.045 1.00 77.31 370 ALA A C 1
ATOM 2885 O O . ALA A 1 370 ? 26.560 11.358 -7.238 1.00 77.31 370 ALA A O 1
ATOM 2886 N N . MET A 1 371 ? 24.770 11.296 -5.893 1.00 75.56 371 MET A N 1
ATOM 2887 C CA . MET A 1 371 ? 25.422 11.999 -4.784 1.00 75.56 371 MET A CA 1
ATOM 2888 C C . MET A 1 371 ? 26.536 11.165 -4.142 1.00 75.56 371 MET A C 1
ATOM 2890 O O . MET A 1 371 ? 27.570 11.705 -3.751 1.00 75.56 371 MET A O 1
ATOM 2894 N N . THR A 1 372 ? 26.343 9.851 -4.034 1.00 79.56 372 THR A N 1
ATOM 2895 C CA . THR A 1 372 ? 27.318 8.940 -3.417 1.00 79.56 372 THR A CA 1
ATOM 2896 C C . THR A 1 372 ? 28.446 8.534 -4.374 1.00 79.56 372 THR A C 1
ATOM 2898 O O . THR A 1 372 ? 29.558 8.269 -3.919 1.00 79.56 372 THR A O 1
ATOM 2901 N N . GLU A 1 373 ? 28.223 8.575 -5.692 1.00 70.62 373 GLU A N 1
ATOM 2902 C CA . GLU A 1 373 ? 29.198 8.189 -6.728 1.00 70.62 373 GLU A CA 1
ATOM 2903 C C . GLU A 1 373 ? 30.517 8.988 -6.659 1.00 70.62 373 GLU A C 1
ATOM 2905 O O . GLU A 1 373 ? 31.604 8.439 -6.860 1.00 70.62 373 GLU A O 1
ATOM 2910 N N . LEU A 1 374 ? 30.445 10.279 -6.311 1.00 61.28 374 LEU A N 1
ATOM 2911 C CA . LEU A 1 374 ? 31.617 11.149 -6.137 1.00 61.28 374 LEU A CA 1
ATOM 2912 C C . LEU A 1 374 ? 32.515 10.712 -4.964 1.00 61.28 374 LEU A C 1
ATOM 2914 O O . LEU A 1 374 ? 33.731 10.908 -5.010 1.00 61.28 374 LEU A O 1
ATOM 2918 N N . ARG A 1 375 ? 31.952 10.069 -3.932 1.00 65.56 375 ARG A N 1
ATOM 2919 C CA . ARG A 1 375 ? 32.715 9.548 -2.785 1.00 65.56 375 ARG A CA 1
ATOM 2920 C C . ARG A 1 375 ? 33.357 8.198 -3.076 1.00 65.56 375 ARG A C 1
ATOM 2922 O O . ARG A 1 375 ? 34.511 8.006 -2.705 1.00 65.56 375 ARG A O 1
ATOM 2929 N N . VAL A 1 376 ? 32.663 7.321 -3.804 1.00 58.53 376 VAL A N 1
ATOM 2930 C CA . VAL A 1 376 ? 33.194 6.005 -4.208 1.00 58.53 376 VAL A CA 1
ATOM 2931 C C . VAL A 1 376 ? 34.446 6.158 -5.084 1.00 58.53 376 VAL A C 1
ATOM 2933 O O . VAL A 1 376 ? 35.410 5.417 -4.927 1.00 58.53 376 VAL A O 1
ATOM 2936 N N . LYS A 1 377 ? 34.496 7.181 -5.952 1.00 55.97 377 LYS A N 1
ATOM 2937 C CA . LYS A 1 377 ? 35.671 7.472 -6.800 1.00 55.97 377 LYS A CA 1
ATOM 2938 C C . LYS A 1 377 ? 36.873 8.070 -6.054 1.00 55.97 377 LYS A C 1
ATOM 2940 O O . LYS A 1 377 ? 37.956 8.098 -6.624 1.00 55.97 377 LYS A O 1
ATOM 2945 N N . THR A 1 378 ? 36.699 8.553 -4.820 1.00 51.84 378 THR A N 1
ATOM 2946 C CA . THR A 1 378 ? 37.766 9.205 -4.028 1.00 51.84 378 THR A CA 1
ATOM 2947 C C . THR A 1 378 ? 38.392 8.257 -2.988 1.00 51.84 378 THR A C 1
ATOM 2949 O O . THR A 1 378 ? 39.385 8.606 -2.356 1.00 51.84 378 THR A O 1
ATOM 2952 N N . SER A 1 379 ? 37.816 7.061 -2.801 1.00 46.75 379 SER A N 1
ATOM 2953 C CA . SER A 1 379 ? 38.243 6.050 -1.816 1.00 46.75 379 SER A CA 1
ATOM 2954 C C . SER A 1 379 ? 39.056 4.887 -2.427 1.00 46.75 379 SER A C 1
ATOM 2956 O O . SER A 1 379 ? 39.507 4.000 -1.701 1.00 46.75 379 SER A O 1
ATOM 2958 N N . LEU A 1 380 ? 39.259 4.915 -3.752 1.00 41.38 380 LEU A N 1
ATOM 2959 C CA . LEU A 1 380 ? 40.189 4.090 -4.542 1.00 41.38 380 LEU A CA 1
ATOM 2960 C C . LEU A 1 380 ? 41.441 4.906 -4.873 1.00 41.38 380 LEU A C 1
ATOM 2962 O O . LEU A 1 380 ? 42.544 4.311 -4.856 1.00 41.38 380 LEU A O 1
#

Mean predicted aligned error: 19.95 Å

Radius of gyration: 26.63 Å; Cα contacts (8 Å, |Δi|>4): 536; chains: 1; bounding box: 62×76×66 Å

Foldseek 3Di:
DVLLQVVLVLQAPDDDKDKDKDKDFPDPDPDDDDPDPPDDDDDDDDDDDDPDLPDQRMKMKIKIWHQGQWADPVQQVCLLPFQDDRDPPPVRPDDSSHSNVVVQVVLVVQVKDWDKDIDGNGTIMIMIMGGHRDDPPPDPDPPPPPFDFQAFDPPDDAAEEEEEAQDPLVQVVVQVLCVRRVHHYDYHNHLVSSLVCCVVVVGQEYEAEQDDPDDGSLNSLLVQCVDPSSLRRAYEYEEQDDDPVVQVSCVVSPHPYYDHPPDDSVVVVVVCCVNVVTDTDTDDPPPPDDDDDDPDDDDDDDDDDDDDDLPPDAPVPPDLVLLVQLLVCLVVVVLVSNLVSLVVCCVVPVVVSVVSVVCSSVVVSVSSNVNSVVSNVVVD

Nearest PDB structures (foldseek):
  4h60-assembly1_A  TM=9.518E-01  e=2.596E-10  Vibrio cholerae O395
  6rh1-assembly1_C  TM=9.496E-01  e=4.170E-10  Thermotoga maritima
  1e6l-assembly1_A  TM=9.255E-01  e=8.489E-10  Escherichia coli
  3t6k-assembly2_B  TM=9.390E-01  e=1.728E-09  Chloroflexus aurantiacus J-10-fl
  4hnr-assembly1_A  TM=9.504E-01  e=4.732E-09  Vibrio cholerae

Sequence (380 aa):
MINLLTNAIKFTLQGSVTLHVSTHKQSHVLASHTPPPLYVPYGQNTSVKQENPDTPSHSIRFEVIDTGKGIPANQILSLFDAFTQATNDQQFQEGTGLGLPISQHYVQAMNGIISVTSEVGKGSTFAVEIPLHETAYSTRNPKQTVKQVVTLAPGQPDYRILVVEDMWTNRTLITHMLESVNFQVKAATNGQEGIDTWNEWHPHLIFMDIRMPGMDGYEATRTIKATPHGRQTIIIALTAGAFEEERAIVLDAGCDDFIRKPFRETDIFEAIHKHLGVDYVYRDENQNTEGNDNPTEFDISHTSTEDPSPATISLDVIPATTAEQLHHAALLGDIDAVIMLIEEISTEHPSIGKALRTLASNFQFQNIVAMTELRVKTSL

pLDDT: mean 75.24, std 21.57, range [23.23, 98.75]

Secondary structure (DSSP, 8-state):
-HHHHHHHHHH-SSS-EEEEEEEEE---------PPPS---S----------TTS--EEEEEEEEE-SS---HHHHTTTTSTT--S---GGG--S-S-HHHHHHHHHHHTT-EEEEEEETTTEEEEEEEEEE---------TT-----EEEEPTT----EEEEE-SSHHHHHHHHHHHHTTT-EEEEESSHHHHHHHHHHH--SEEEEES--SSS-HHHHHHHHHTSTTTTTSEEEEEE---STHHHHHHHHTT-SEEEESS--HHHHHHHHHHHH---EEEPPTT--S--------------------TTS---TTS-HHHHHHHHHHHHHT-HHHHHHHHHHHHHH-HHHHHHHHHHHHTT-HHHHHHHHHHHHTT--

Solvent-accessible surface area (backbone atoms only — not comparable to full-atom values): 22546 Å² total; per-residue (Å²): 107,68,66,60,53,54,49,36,54,70,52,30,90,60,83,56,71,45,82,46,77,52,78,45,71,62,69,96,68,80,89,79,89,73,84,78,71,94,79,76,87,87,84,82,85,91,80,87,90,75,93,57,92,85,56,51,50,30,32,42,36,40,33,45,36,21,40,15,56,37,46,55,77,85,44,61,81,46,50,56,37,74,62,37,68,88,62,92,49,80,90,67,78,73,78,77,29,42,63,50,29,51,51,45,52,54,33,47,75,53,70,23,48,73,50,76,51,55,40,70,70,58,7,33,35,41,37,39,38,35,61,35,70,81,69,93,74,79,82,75,73,95,75,69,75,84,66,49,73,55,31,60,34,88,90,63,78,91,49,37,36,34,40,26,30,57,54,62,71,61,40,51,51,54,48,53,59,43,44,64,31,70,38,46,71,48,76,24,60,32,25,63,52,33,47,54,49,40,73,74,66,63,39,54,35,30,44,31,34,42,87,36,78,88,48,26,26,51,61,34,41,38,61,43,44,72,38,82,67,32,64,68,35,43,32,33,34,40,36,77,68,90,58,74,72,55,55,59,54,45,48,72,34,63,35,78,47,74,44,50,55,89,70,54,74,65,60,56,53,50,49,45,26,73,76,70,69,56,58,66,37,59,61,73,87,80,83,81,79,90,80,89,78,77,95,71,86,79,82,88,78,86,84,91,75,92,73,81,61,94,88,73,77,75,64,88,80,60,57,64,69,58,38,43,50,42,23,51,21,35,70,71,64,37,60,70,58,34,51,53,48,35,53,57,44,29,75,82,37,52,71,59,19,52,51,53,45,54,33,55,76,68,68,37,36,70,56,53,28,61,64,25,49,66,51,56,69,71,77,114